Protein AF-A0A940KG93-F1 (afdb_monomer_lite)

pLDDT: mean 84.8, std 18.29, range [25.62, 99.0]

Structure (mmCIF, N/CA/C/O backbone):
data_AF-A0A940KG93-F1
#
_entry.id   AF-A0A940KG93-F1
#
loop_
_atom_site.group_PDB
_atom_site.id
_atom_site.type_symbol
_atom_site.label_atom_id
_atom_site.label_alt_id
_atom_site.label_comp_id
_atom_site.label_asym_id
_atom_site.label_entity_id
_atom_site.label_seq_id
_atom_site.pdbx_PDB_ins_code
_atom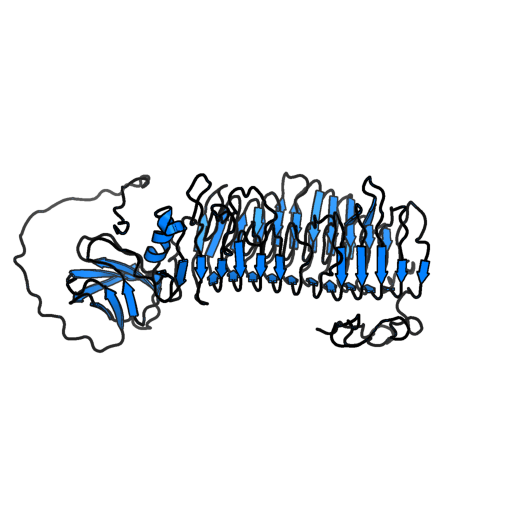_site.Cartn_x
_atom_site.Cartn_y
_atom_site.Cartn_z
_atom_site.occupancy
_atom_site.B_iso_or_equiv
_atom_site.auth_seq_id
_atom_site.auth_comp_id
_atom_site.auth_asym_id
_atom_site.auth_atom_id
_atom_site.pdbx_PDB_model_num
ATOM 1 N N . MET A 1 1 ? -2.951 -10.087 42.079 1.00 30.31 1 MET A N 1
ATOM 2 C CA . MET A 1 1 ? -3.074 -9.551 40.709 1.00 30.31 1 MET A CA 1
ATOM 3 C C . MET A 1 1 ? -4.082 -8.420 40.762 1.00 30.31 1 MET A C 1
ATOM 5 O O . MET A 1 1 ? -5.263 -8.686 40.912 1.00 30.31 1 MET A O 1
ATOM 9 N N . LEU A 1 2 ? -3.606 -7.176 40.802 1.00 25.89 2 LEU A N 1
ATOM 10 C CA . LEU A 1 2 ? -4.454 -5.983 40.809 1.00 25.89 2 LEU A CA 1
ATOM 11 C C . LEU A 1 2 ? -4.654 -5.563 39.351 1.00 25.89 2 LEU A C 1
ATOM 13 O O . LEU A 1 2 ? -3.689 -5.198 38.683 1.00 25.89 2 LEU A O 1
ATOM 17 N N . TYR A 1 3 ? -5.882 -5.689 38.853 1.00 28.97 3 TYR A N 1
ATOM 18 C CA . TYR A 1 3 ? -6.270 -5.184 37.539 1.00 28.97 3 TYR A CA 1
ATOM 19 C C . TYR A 1 3 ? -6.336 -3.646 37.587 1.00 28.97 3 TYR A C 1
ATOM 21 O O . TYR A 1 3 ? -6.835 -3.105 38.577 1.00 28.97 3 TYR A O 1
ATOM 29 N N . PRO A 1 4 ? -5.851 -2.929 36.560 1.00 36.47 4 PRO A N 1
ATOM 30 C CA . PRO A 1 4 ? -5.938 -1.475 36.521 1.00 36.47 4 PRO A CA 1
ATOM 31 C C . PRO A 1 4 ? -7.396 -0.996 36.420 1.00 36.47 4 PRO A C 1
ATOM 33 O O . PRO A 1 4 ? -8.223 -1.600 35.739 1.00 36.47 4 PRO A O 1
ATOM 36 N N . THR A 1 5 ? -7.690 0.094 37.127 1.00 31.78 5 THR A N 1
ATOM 37 C CA . THR A 1 5 ? -9.000 0.748 37.249 1.00 31.78 5 THR A CA 1
ATOM 38 C C . THR A 1 5 ? -8.960 2.135 36.618 1.00 31.78 5 THR A C 1
ATOM 40 O O . THR A 1 5 ? -8.007 2.876 36.863 1.00 31.78 5 THR A O 1
ATOM 43 N N . VAL A 1 6 ? -10.010 2.538 35.903 1.00 33.91 6 VAL A N 1
ATOM 44 C CA . VAL A 1 6 ? -10.194 3.939 35.505 1.00 33.91 6 VAL A CA 1
ATOM 45 C C . VAL A 1 6 ? -10.908 4.685 36.633 1.00 33.91 6 VAL A C 1
ATOM 47 O O . VAL A 1 6 ? -12.049 4.386 36.953 1.00 33.91 6 VAL A O 1
ATOM 50 N N . LYS A 1 7 ? -10.231 5.672 37.223 1.00 27.52 7 LYS A N 1
ATOM 51 C CA . LYS A 1 7 ? -10.872 6.902 37.702 1.00 27.52 7 LYS A CA 1
ATOM 52 C C . LYS A 1 7 ? -10.339 8.011 36.810 1.00 27.52 7 LYS A C 1
ATOM 54 O O . LYS A 1 7 ? -9.123 8.217 36.788 1.00 27.52 7 LYS A O 1
ATOM 59 N N . ARG A 1 8 ? -11.194 8.708 36.060 1.00 36.31 8 ARG A N 1
ATOM 60 C CA . ARG A 1 8 ? -10.756 9.903 35.334 1.00 36.31 8 ARG A CA 1
ATOM 61 C C . ARG A 1 8 ? -10.388 10.979 36.360 1.00 36.31 8 ARG A C 1
ATOM 63 O O . ARG A 1 8 ? -11.224 11.401 37.154 1.00 36.31 8 ARG A O 1
ATOM 70 N N . SER A 1 9 ? -9.136 11.435 36.364 1.00 27.31 9 SER A N 1
ATOM 71 C CA . SER A 1 9 ? -8.811 12.751 36.917 1.00 27.31 9 SER A CA 1
ATOM 72 C C . SER A 1 9 ? -9.156 13.811 35.859 1.00 27.31 9 SER A C 1
ATOM 74 O O . SER A 1 9 ? -8.882 13.604 34.674 1.00 27.31 9 SER A O 1
ATOM 76 N N . PRO A 1 10 ? -9.791 14.934 36.233 1.00 29.98 10 PRO A N 1
ATOM 77 C CA . PRO A 1 10 ? -10.233 15.930 35.273 1.00 29.98 10 PRO A CA 1
ATOM 78 C C . PRO A 1 10 ? -9.052 16.837 34.937 1.00 29.98 10 PRO A C 1
ATOM 80 O O . PRO A 1 10 ? -8.672 17.685 35.738 1.00 29.98 10 PRO A O 1
ATOM 83 N N . LEU A 1 11 ? -8.462 16.690 33.756 1.00 28.78 11 LEU A N 1
ATOM 84 C CA . LEU A 1 11 ? -7.615 17.731 33.180 1.00 28.78 11 LEU A CA 1
ATOM 85 C C . LEU A 1 11 ? -7.871 17.806 31.676 1.00 28.78 11 LEU A C 1
ATOM 87 O O . LEU A 1 11 ? -7.791 16.803 30.975 1.00 28.78 11 LEU A O 1
ATOM 91 N N . PHE A 1 12 ? -8.157 19.035 31.238 1.00 27.66 12 PHE A N 1
ATOM 92 C CA . PHE A 1 12 ? -8.512 19.497 29.890 1.00 27.66 12 PHE A CA 1
ATOM 93 C C . PHE A 1 12 ? -9.989 19.405 29.487 1.00 27.66 12 PHE A C 1
ATOM 95 O O . PHE A 1 12 ? -10.367 18.725 28.541 1.00 27.66 12 PHE A O 1
ATOM 102 N N . LEU A 1 13 ? -10.808 20.241 30.135 1.00 26.89 13 LEU A N 1
ATOM 103 C CA . LEU A 1 13 ? -11.941 20.883 29.470 1.00 26.89 13 LEU A CA 1
ATOM 104 C C . LEU A 1 13 ? -11.701 22.400 29.483 1.00 26.89 13 LEU A C 1
ATOM 106 O O . LEU A 1 13 ? -11.867 23.065 30.504 1.00 26.89 13 LEU A O 1
ATOM 110 N N . SER A 1 14 ? -11.234 22.946 28.362 1.00 27.97 14 SER A N 1
ATOM 111 C CA . SER A 1 14 ? -11.167 24.391 28.152 1.00 27.97 14 SER A CA 1
ATOM 112 C C . SER A 1 14 ? -12.576 24.934 27.912 1.00 27.97 14 SER A C 1
ATOM 114 O O . SER A 1 14 ? -13.219 24.588 26.927 1.00 27.97 14 SER A O 1
ATOM 116 N N . CYS A 1 15 ? -13.016 25.762 28.859 1.00 27.56 15 CYS A N 1
ATOM 117 C CA . CYS A 1 15 ? -14.096 26.746 28.843 1.00 27.56 15 CYS A CA 1
ATOM 118 C C . CYS A 1 15 ? -14.990 26.835 27.591 1.00 27.56 15 CYS A C 1
ATOM 120 O O . CYS A 1 15 ? -14.576 27.379 26.570 1.00 27.56 15 CYS A O 1
ATOM 122 N N . LEU A 1 16 ? -16.285 26.553 27.768 1.00 25.62 16 LEU A N 1
ATOM 123 C CA . LEU A 1 16 ? -17.322 27.455 27.266 1.00 25.62 16 LEU A CA 1
ATOM 124 C C . LEU A 1 16 ? -18.532 27.444 28.211 1.00 25.62 16 LEU A C 1
ATOM 126 O O . LEU A 1 16 ? -19.109 26.403 28.513 1.00 25.62 16 LEU A O 1
ATOM 130 N N . PHE A 1 17 ? -18.849 28.633 28.719 1.00 28.70 17 PHE A N 1
ATOM 131 C CA . PHE A 1 17 ? -19.988 28.957 29.574 1.00 28.70 17 PHE A CA 1
ATOM 132 C C . PHE A 1 17 ? -21.319 28.540 28.936 1.00 28.70 17 PHE A C 1
ATOM 134 O O . PHE A 1 17 ? -21.573 28.933 27.805 1.00 28.70 17 PHE A O 1
ATOM 141 N N . PHE A 1 18 ? -22.216 27.926 29.713 1.00 28.52 18 PHE A N 1
ATOM 142 C CA . PHE A 1 18 ? -23.610 28.374 29.786 1.00 28.52 18 PHE A CA 1
ATOM 143 C C . PHE A 1 18 ? -24.159 28.162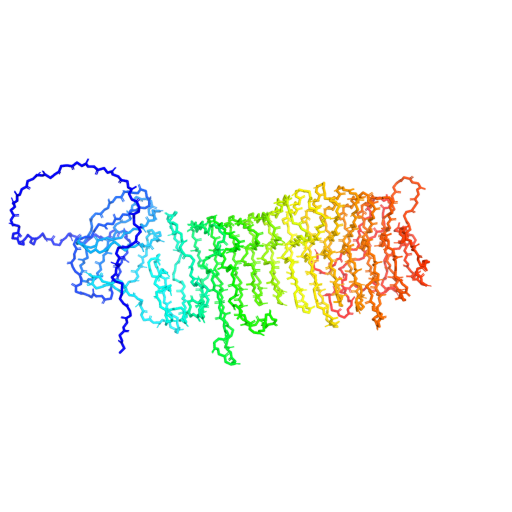 31.202 1.00 28.52 18 PHE A C 1
ATOM 145 O O . PHE A 1 18 ? -24.237 27.057 31.730 1.00 28.52 18 PHE A O 1
ATOM 152 N N . LEU A 1 19 ? -24.487 29.295 31.812 1.00 27.20 19 LEU A N 1
ATOM 153 C CA . LEU A 1 19 ? -25.210 29.474 33.060 1.00 27.20 19 LEU A CA 1
ATOM 154 C C . LEU A 1 19 ? -26.697 29.186 32.785 1.00 27.20 19 LEU A C 1
ATOM 156 O O . LEU A 1 19 ? -27.200 29.749 31.822 1.00 27.20 19 LEU A O 1
ATOM 160 N N . PHE A 1 20 ? -27.403 28.397 33.606 1.00 29.61 20 PHE A N 1
ATOM 161 C CA . PHE A 1 20 ? -28.731 28.773 34.128 1.00 29.61 20 PHE A CA 1
ATOM 162 C C . PHE A 1 20 ? -29.242 27.830 35.241 1.00 29.61 20 PHE A C 1
ATOM 164 O O . PHE A 1 20 ? -29.407 26.633 35.051 1.00 29.61 20 PHE A O 1
ATOM 171 N N . CYS A 1 21 ? -29.532 28.482 36.375 1.00 26.52 21 CYS A N 1
ATOM 172 C CA . CYS A 1 21 ? -30.477 28.197 37.463 1.00 26.52 21 CYS A CA 1
ATOM 173 C C . CYS A 1 21 ? -30.405 26.903 38.298 1.00 26.52 21 CYS A C 1
ATOM 175 O O . CYS A 1 21 ? -30.881 25.840 37.917 1.00 26.52 21 CYS A O 1
ATOM 177 N N . ALA A 1 22 ? -29.988 27.099 39.555 1.00 30.38 22 ALA A N 1
ATOM 178 C CA . ALA A 1 22 ? -30.345 26.279 40.705 1.00 30.38 22 ALA A CA 1
ATOM 179 C C . ALA A 1 22 ? -31.619 26.813 41.393 1.00 30.38 22 ALA A C 1
ATOM 181 O O . ALA A 1 22 ? -31.689 27.994 41.737 1.00 30.38 22 ALA A O 1
ATOM 182 N N . SER A 1 23 ? -32.591 25.928 41.624 1.00 30.56 23 SER A N 1
ATOM 183 C CA . SER A 1 23 ? -33.580 25.873 42.728 1.00 30.56 23 SER A CA 1
ATOM 184 C C . SER A 1 23 ? -34.610 24.800 42.337 1.00 30.56 23 SER A C 1
ATOM 186 O O . SER A 1 23 ? -35.032 24.775 41.191 1.00 30.56 23 SER A O 1
ATOM 188 N N . ALA A 1 24 ? -35.058 23.862 43.169 1.00 27.09 24 ALA A N 1
ATOM 189 C CA . ALA A 1 24 ? -35.151 23.848 44.617 1.00 27.09 24 ALA A CA 1
ATOM 190 C C . ALA A 1 24 ? -35.076 22.414 45.185 1.00 27.09 24 ALA A C 1
ATOM 192 O O . ALA A 1 24 ? -35.066 21.415 44.472 1.00 27.09 24 ALA A O 1
ATOM 193 N N . CYS A 1 25 ? -35.007 22.376 46.509 1.00 28.62 25 CYS A N 1
ATOM 194 C CA . CYS A 1 25 ? -34.727 21.255 47.387 1.00 28.62 25 CYS A CA 1
ATOM 195 C C . CYS A 1 25 ? -35.908 20.278 47.607 1.00 28.62 25 CYS A C 1
ATOM 197 O O . CYS A 1 25 ? -37.072 20.670 47.604 1.00 28.62 25 CYS A O 1
ATOM 199 N N . SER A 1 26 ? -35.535 19.059 48.011 1.00 32.72 26 SER A N 1
ATOM 200 C CA . SER A 1 26 ? -36.243 18.111 48.892 1.00 32.72 26 SER A CA 1
ATOM 201 C C . SER A 1 26 ? -37.397 17.261 48.337 1.00 32.72 26 SER A C 1
ATOM 203 O O . SER A 1 26 ? -38.513 17.727 48.133 1.00 32.72 26 SER A O 1
ATOM 205 N N . LYS A 1 27 ? -37.166 15.946 48.287 1.00 30.52 27 LYS A N 1
ATOM 206 C CA . LYS A 1 27 ? -37.701 14.972 49.257 1.00 30.52 27 LYS A CA 1
ATOM 207 C C . LYS A 1 27 ? -37.003 13.629 49.043 1.00 30.52 27 LYS A C 1
ATOM 209 O O . LYS A 1 27 ? -36.727 13.253 47.913 1.00 30.52 27 LYS A O 1
ATOM 214 N N . GLY A 1 28 ? -36.658 12.961 50.142 1.00 37.78 28 GLY A N 1
ATOM 215 C CA . GLY A 1 28 ? -36.115 11.610 50.096 1.00 37.78 28 GLY A CA 1
ATOM 216 C C . GLY A 1 28 ? -37.156 10.652 49.535 1.00 37.78 28 GLY A C 1
ATOM 217 O O . GLY A 1 28 ? -38.264 10.589 50.064 1.00 37.78 28 GLY A O 1
ATOM 218 N N . ASP A 1 29 ? -36.782 9.915 48.496 1.00 31.30 29 ASP A N 1
ATOM 219 C CA . ASP A 1 29 ? -37.543 8.756 48.060 1.00 31.30 29 ASP A CA 1
ATOM 220 C C . ASP A 1 29 ? -37.050 7.540 48.840 1.00 31.30 29 ASP A C 1
ATOM 222 O O . ASP A 1 29 ? -35.940 7.034 48.663 1.00 31.30 29 ASP A O 1
ATOM 226 N N . ALA A 1 30 ? -37.916 7.102 49.753 1.00 33.06 30 ALA A N 1
ATOM 227 C CA . ALA A 1 30 ? -37.973 5.720 50.181 1.00 33.06 30 ALA A CA 1
ATOM 228 C C . ALA A 1 30 ? -38.050 4.822 48.937 1.00 33.06 30 ALA A C 1
ATOM 230 O O . ALA A 1 30 ? -38.699 5.183 47.955 1.00 33.06 30 ALA A O 1
ATOM 231 N N . GLY A 1 31 ? -37.387 3.665 48.992 1.00 38.34 31 GLY A N 1
ATOM 232 C CA . GLY A 1 31 ? -37.374 2.687 47.910 1.00 38.34 31 GLY A CA 1
ATOM 233 C C . GLY A 1 31 ? -38.776 2.429 47.367 1.00 38.34 31 GLY A C 1
ATOM 234 O O . GLY A 1 31 ? -39.607 1.815 48.033 1.00 38.34 31 GLY A O 1
ATOM 235 N N . SER A 1 32 ? -39.030 2.907 46.151 1.00 33.09 32 SER A N 1
ATOM 236 C CA . SER A 1 32 ? -40.071 2.341 45.313 1.00 33.09 32 SER A CA 1
ATOM 237 C C . SER A 1 32 ? -39.446 1.141 44.614 1.00 33.09 32 SER A C 1
ATOM 239 O O . SER A 1 32 ? -38.699 1.268 43.642 1.00 33.09 32 SER A O 1
ATOM 241 N N . ASP A 1 33 ? -39.736 -0.042 45.151 1.00 39.19 33 ASP A N 1
ATOM 242 C CA . ASP A 1 33 ? -39.755 -1.270 44.365 1.00 39.19 33 ASP A CA 1
ATOM 243 C C . ASP A 1 33 ? -40.794 -1.069 43.254 1.00 39.19 33 ASP A C 1
ATOM 245 O O . ASP A 1 33 ? -41.959 -1.451 43.377 1.00 39.19 33 ASP A O 1
ATOM 249 N N . ASN A 1 34 ? -40.395 -0.400 42.169 1.00 38.44 34 ASN A N 1
ATOM 250 C CA . ASN A 1 34 ? -41.123 -0.528 40.920 1.00 38.44 34 ASN A CA 1
ATOM 251 C C . ASN A 1 34 ? -41.116 -2.024 40.583 1.00 38.44 34 ASN A C 1
ATOM 253 O O . ASN A 1 34 ? -40.040 -2.635 40.603 1.00 38.44 34 ASN A O 1
ATOM 257 N N . PRO A 1 35 ? -42.285 -2.635 40.316 1.00 37.06 35 PRO A N 1
ATOM 258 C CA . PRO A 1 35 ? -42.329 -4.032 39.921 1.00 37.06 35 PRO A CA 1
ATOM 259 C C . PRO A 1 35 ? -41.381 -4.229 38.731 1.00 37.06 35 PRO A C 1
ATOM 261 O O . PRO A 1 35 ? -41.283 -3.326 37.894 1.00 37.06 35 PRO A O 1
ATOM 264 N N . PRO A 1 36 ? -40.655 -5.360 38.651 1.00 50.41 36 PRO A N 1
ATOM 265 C CA . PRO A 1 36 ? -39.818 -5.631 37.494 1.00 50.41 36 PRO A CA 1
ATOM 266 C C . PRO A 1 36 ? -40.689 -5.488 36.250 1.00 50.41 36 PRO A C 1
ATOM 268 O O . PRO A 1 36 ? -41.768 -6.087 36.190 1.00 50.41 36 PRO A O 1
ATOM 271 N N . ASP A 1 37 ? -40.242 -4.666 35.296 1.00 49.62 37 ASP A N 1
ATOM 272 C CA . ASP A 1 37 ? -40.922 -4.537 34.013 1.00 49.62 37 ASP A CA 1
ATOM 273 C C . ASP A 1 37 ? -41.219 -5.951 33.486 1.00 49.62 37 ASP A C 1
ATOM 275 O O . ASP A 1 37 ? -40.347 -6.832 33.571 1.00 49.62 37 ASP A O 1
ATOM 279 N N . PRO A 1 38 ? -42.443 -6.217 32.991 1.00 49.62 38 PRO A N 1
ATOM 280 C CA . PRO A 1 38 ? -42.777 -7.525 32.450 1.00 49.62 38 PRO A CA 1
ATOM 281 C C . PRO A 1 38 ? -41.711 -7.924 31.420 1.00 49.62 38 PRO A C 1
ATOM 283 O O . PRO A 1 38 ? -41.255 -7.064 30.661 1.00 49.62 38 PRO A O 1
ATOM 286 N N . PRO A 1 39 ? -41.277 -9.198 31.383 1.00 57.53 39 PRO A N 1
ATOM 287 C CA . PRO A 1 39 ? -40.159 -9.607 30.547 1.00 57.53 39 PRO A CA 1
ATOM 288 C C . PRO A 1 39 ? -40.460 -9.272 29.086 1.00 57.53 39 PRO A C 1
ATOM 290 O O . PRO A 1 39 ? -41.323 -9.878 28.449 1.00 57.53 39 PRO A O 1
ATOM 293 N N . TYR A 1 40 ? -39.754 -8.273 28.559 1.00 59.34 40 TYR A N 1
ATOM 294 C CA . TYR A 1 40 ? -39.828 -7.928 27.152 1.00 59.34 40 TYR A CA 1
ATOM 295 C C . TYR A 1 40 ? -39.244 -9.092 26.340 1.00 59.34 40 TYR A C 1
ATOM 297 O O . TYR A 1 40 ? -38.037 -9.340 26.351 1.00 59.34 40 TYR A O 1
ATOM 305 N N . ASN A 1 41 ? -40.128 -9.814 25.649 1.00 64.56 41 ASN A N 1
ATOM 306 C CA . ASN A 1 41 ? -39.797 -10.982 24.826 1.00 64.56 41 ASN A CA 1
ATOM 307 C C . ASN A 1 41 ? -39.517 -10.625 23.355 1.00 64.56 41 ASN A C 1
ATOM 309 O O . ASN A 1 41 ? -39.380 -11.518 22.520 1.00 64.56 41 ASN A O 1
ATOM 313 N N . GLY A 1 42 ? -39.465 -9.334 23.018 1.00 77.88 42 GLY A N 1
ATOM 314 C CA . GLY A 1 42 ? -39.137 -8.879 21.670 1.00 77.88 42 GLY A CA 1
ATOM 315 C C . GLY A 1 42 ? -37.626 -8.866 21.392 1.00 77.88 42 GLY A C 1
ATOM 316 O O . GLY A 1 42 ? -36.813 -9.085 22.295 1.00 77.88 42 GLY A O 1
ATOM 317 N N . PRO A 1 43 ? -37.225 -8.578 20.141 1.00 86.81 43 PRO A N 1
ATOM 318 C CA . PRO A 1 43 ? -35.824 -8.409 19.775 1.00 86.81 43 PRO A CA 1
ATOM 319 C C . PRO A 1 43 ? -35.160 -7.315 20.615 1.00 86.81 43 PRO A C 1
ATOM 321 O O . PRO A 1 43 ? -35.708 -6.218 20.764 1.00 86.81 43 PRO A O 1
ATOM 324 N N . ALA A 1 44 ? -33.973 -7.607 21.140 1.00 91.62 44 ALA A N 1
ATOM 325 C CA . ALA A 1 44 ? -33.214 -6.696 21.984 1.00 91.62 44 ALA A CA 1
ATOM 326 C C . ALA A 1 44 ? -31.708 -6.887 21.784 1.00 91.62 44 ALA A C 1
ATOM 328 O O . ALA A 1 44 ? -31.248 -7.981 21.447 1.00 91.62 44 ALA A O 1
ATOM 329 N N . THR A 1 45 ? -30.948 -5.833 22.059 1.00 94.50 45 THR A N 1
ATOM 330 C CA . THR A 1 45 ? -29.529 -5.962 22.392 1.00 94.50 45 THR A CA 1
ATOM 331 C C . THR A 1 45 ? -29.426 -6.355 23.857 1.00 94.50 45 THR A C 1
ATOM 333 O O . THR A 1 45 ? -30.124 -5.790 24.700 1.00 94.50 45 THR A O 1
ATOM 336 N N . VAL A 1 46 ? -28.562 -7.313 24.178 1.00 95.25 46 VAL A N 1
ATOM 337 C CA . VAL A 1 46 ? -28.315 -7.713 25.567 1.00 95.25 46 VAL A CA 1
ATOM 338 C C . VAL A 1 46 ? -26.904 -7.311 25.952 1.00 95.25 46 VAL A C 1
ATOM 340 O O . VAL A 1 46 ? -25.946 -7.853 25.406 1.00 95.25 46 VAL A O 1
ATOM 343 N N . ILE A 1 47 ? -26.767 -6.394 26.906 1.00 95.44 47 ILE A N 1
ATOM 344 C CA . ILE A 1 47 ? -25.480 -6.143 27.552 1.00 95.44 47 ILE A CA 1
ATOM 345 C C . ILE A 1 47 ? -25.395 -7.045 28.778 1.00 95.44 47 ILE A C 1
ATOM 347 O O . ILE A 1 47 ? -26.205 -6.934 29.697 1.00 95.44 47 ILE A O 1
ATOM 351 N N . GLN A 1 48 ? -24.429 -7.956 28.773 1.00 94.50 48 GLN A N 1
ATOM 352 C CA . GLN A 1 48 ? -24.166 -8.882 29.861 1.00 94.50 48 GLN A CA 1
ATOM 353 C C . GLN A 1 48 ? -22.926 -8.429 30.625 1.00 94.50 48 GLN A C 1
ATOM 355 O O . GLN A 1 48 ? -21.809 -8.511 30.113 1.00 94.50 48 GLN A O 1
ATOM 360 N N . SER A 1 49 ? -23.122 -7.988 31.862 1.00 91.25 49 SER A N 1
ATOM 361 C CA . SER A 1 49 ? -22.030 -7.748 32.796 1.00 91.25 49 SER A CA 1
ATOM 362 C C . SER A 1 49 ? -21.558 -9.057 33.450 1.00 91.25 49 SER A C 1
ATOM 364 O O . SER A 1 49 ? -22.351 -9.981 33.664 1.00 91.25 49 SER A O 1
ATOM 366 N N . THR A 1 50 ? -20.269 -9.126 33.793 1.00 86.44 50 THR A N 1
ATOM 367 C CA . THR A 1 50 ? -19.689 -10.127 34.705 1.00 86.44 50 THR A CA 1
ATOM 368 C C . THR A 1 50 ? -20.229 -10.011 36.135 1.00 86.44 50 THR A C 1
ATOM 370 O O . THR A 1 50 ? -20.298 -11.017 36.840 1.00 86.44 50 THR A O 1
ATOM 373 N N . SER A 1 51 ? -20.635 -8.815 36.574 1.00 84.88 51 SER A N 1
ATOM 374 C CA . SER A 1 51 ? -21.262 -8.593 37.878 1.00 84.88 51 SER A CA 1
ATOM 375 C C . SER A 1 51 ? -22.728 -9.009 37.831 1.00 84.88 51 SER A C 1
ATOM 377 O O . SER A 1 51 ? -23.596 -8.274 37.362 1.00 84.88 51 SER A O 1
ATOM 379 N N . THR A 1 52 ? -23.028 -10.195 38.357 1.00 83.94 52 THR A N 1
ATOM 380 C CA . THR A 1 52 ? -24.395 -10.740 38.398 1.00 83.94 52 THR A CA 1
ATOM 381 C C . THR A 1 52 ? -25.290 -10.063 39.437 1.00 83.94 52 THR A C 1
ATOM 383 O O . THR A 1 52 ? -26.465 -10.404 39.546 1.00 83.94 52 THR A O 1
ATOM 386 N N . THR A 1 53 ? -24.750 -9.139 40.233 1.00 84.62 53 THR A N 1
ATOM 387 C CA . THR A 1 53 ? -25.484 -8.386 41.260 1.00 84.62 53 THR A CA 1
ATOM 388 C C . THR A 1 53 ? -25.801 -6.956 40.834 1.00 84.62 53 THR A C 1
ATOM 390 O O . THR A 1 53 ? -26.479 -6.257 41.579 1.00 84.62 53 THR A O 1
ATOM 393 N N . LEU A 1 54 ? -25.324 -6.510 39.664 1.00 86.81 54 LEU A N 1
ATOM 394 C CA . LEU A 1 54 ? -25.608 -5.170 39.158 1.00 86.81 54 LEU A CA 1
ATOM 395 C C . LEU A 1 54 ? -27.109 -5.020 38.872 1.00 86.81 54 LEU A C 1
ATOM 397 O O . LEU A 1 54 ? -27.682 -5.768 38.070 1.00 86.81 54 LEU A O 1
ATOM 401 N N . ASP A 1 55 ? -27.723 -4.048 39.543 1.00 89.81 55 ASP A N 1
ATOM 402 C CA . ASP A 1 55 ? -29.141 -3.721 39.440 1.00 89.81 55 ASP A CA 1
ATOM 403 C C . ASP A 1 55 ? -29.328 -2.198 39.544 1.00 89.81 55 ASP A C 1
ATOM 405 O O . ASP A 1 55 ? -29.239 -1.614 40.625 1.00 89.81 55 ASP A O 1
ATOM 409 N N . ALA A 1 56 ? -29.509 -1.534 38.400 1.00 90.62 56 ALA A N 1
ATOM 410 C CA . ALA A 1 56 ? -29.509 -0.075 38.318 1.00 90.62 56 ALA A CA 1
ATOM 411 C C . ALA A 1 56 ? -30.304 0.438 37.111 1.00 90.62 56 ALA A C 1
ATOM 413 O O . ALA A 1 56 ? -30.230 -0.120 36.012 1.00 90.62 56 ALA A O 1
ATOM 414 N N . SER A 1 57 ? -31.033 1.543 37.301 1.00 93.81 57 SER A N 1
ATOM 415 C CA . SER A 1 57 ? -31.618 2.301 36.187 1.00 93.81 57 SER A CA 1
ATOM 416 C C . SER A 1 57 ? -30.495 2.841 35.307 1.00 93.81 57 SER A C 1
ATOM 418 O O . SER A 1 57 ? -29.544 3.420 35.819 1.00 93.81 57 SER A O 1
ATOM 420 N N . THR A 1 58 ? -30.574 2.617 34.003 1.00 94.81 58 THR A N 1
ATOM 421 C CA . THR A 1 58 ? -29.495 2.868 33.048 1.00 94.81 58 THR A CA 1
ATOM 422 C C . THR A 1 58 ? -30.017 3.666 31.870 1.00 94.81 58 THR A C 1
ATOM 424 O O . THR A 1 58 ? -30.933 3.235 31.167 1.00 94.81 58 THR A O 1
ATOM 427 N N . LEU A 1 59 ? -29.412 4.829 31.643 1.00 96.38 59 LEU A N 1
ATOM 428 C CA . LEU A 1 59 ? -29.655 5.632 30.456 1.00 96.38 59 LEU A CA 1
ATOM 429 C C . LEU A 1 59 ? -28.834 5.062 29.300 1.00 96.38 59 LEU A C 1
ATOM 431 O O . LEU A 1 59 ? -27.613 4.972 29.393 1.00 96.38 59 LEU A O 1
ATOM 435 N N . VAL A 1 60 ? -29.503 4.695 28.217 1.00 96.75 60 VAL A N 1
ATOM 436 C CA . VAL A 1 60 ? -28.896 4.302 26.946 1.00 96.75 60 VAL A CA 1
ATOM 437 C C . VAL A 1 60 ? -29.025 5.473 25.989 1.00 96.75 60 VAL A C 1
ATOM 439 O O . VAL A 1 60 ? -30.128 5.979 25.780 1.00 96.75 60 VAL A O 1
ATOM 442 N N . THR A 1 61 ? -27.913 5.880 25.388 1.00 96.38 61 THR A N 1
ATOM 443 C CA . THR A 1 61 ? -27.883 6.926 24.361 1.00 96.38 61 THR A CA 1
ATOM 444 C C . THR A 1 61 ? -27.488 6.304 23.031 1.00 96.38 61 THR A C 1
ATOM 446 O O . THR A 1 61 ? -26.528 5.535 22.956 1.00 96.38 61 THR A O 1
ATOM 449 N N . PHE A 1 62 ? -28.209 6.642 21.967 1.00 95.88 62 PHE A N 1
ATOM 450 C CA . PHE A 1 62 ? -27.901 6.217 20.602 1.00 95.88 62 PHE A CA 1
ATOM 451 C C . PHE A 1 62 ? -27.121 7.302 19.845 1.00 95.88 62 PHE A C 1
ATOM 453 O O . PHE A 1 62 ? -27.055 8.456 20.270 1.00 95.88 62 PHE A O 1
ATOM 460 N N . SER A 1 63 ? -26.517 6.950 18.708 1.00 93.69 63 SER A N 1
ATOM 461 C CA . SER A 1 63 ? -25.729 7.893 17.895 1.00 93.69 63 SER A CA 1
ATOM 462 C C . SER A 1 63 ? -26.526 9.082 17.346 1.00 93.69 63 SER A C 1
ATOM 464 O O . SER A 1 63 ? -25.941 10.128 17.085 1.00 93.69 63 SER A O 1
ATOM 466 N N . ASP A 1 64 ? -27.851 8.966 17.225 1.00 92.56 64 ASP A N 1
ATOM 467 C CA . ASP A 1 64 ? -28.758 10.059 16.841 1.00 92.56 64 ASP A CA 1
ATOM 468 C C . ASP A 1 64 ? -29.208 10.934 18.030 1.00 92.56 64 ASP A C 1
ATOM 470 O O . ASP A 1 64 ? -30.097 11.772 17.886 1.00 92.56 64 ASP A O 1
ATOM 474 N N . ASN A 1 65 ? -28.598 10.741 19.205 1.00 92.94 65 ASN A N 1
ATOM 475 C CA . ASN A 1 65 ? -28.929 11.370 20.487 1.00 92.94 65 ASN A CA 1
ATOM 476 C C . ASN A 1 65 ? -30.314 11.019 21.050 1.00 92.94 65 ASN A C 1
ATOM 478 O O . ASN A 1 65 ? -30.703 11.571 22.080 1.00 92.94 65 ASN A O 1
ATOM 482 N N . SER A 1 66 ? -31.057 10.095 20.431 1.00 94.19 66 SER A N 1
ATOM 483 C CA . SER A 1 66 ? -32.221 9.514 21.096 1.00 94.19 66 SER A CA 1
ATOM 484 C C . SER A 1 66 ? -31.775 8.706 22.312 1.00 94.19 66 SER A C 1
ATOM 486 O O . SER A 1 66 ? -30.663 8.168 22.351 1.00 94.19 66 SER A O 1
ATOM 488 N N . THR A 1 67 ? -32.640 8.637 23.319 1.00 95.19 67 THR A N 1
ATOM 489 C CA . THR A 1 67 ? -32.344 7.945 24.569 1.00 95.19 67 THR A CA 1
ATOM 490 C C . THR A 1 67 ? -33.433 6.955 24.935 1.00 95.19 67 THR A C 1
ATOM 492 O O . THR A 1 67 ? -34.592 7.076 24.531 1.00 95.19 67 THR A O 1
ATOM 495 N N . GLN A 1 68 ? -33.043 5.964 25.725 1.00 93.81 68 GLN A N 1
ATOM 496 C CA . GLN A 1 68 ? -33.945 5.019 26.356 1.00 93.81 68 GLN A CA 1
ATOM 497 C C . GLN A 1 68 ? -33.462 4.748 27.776 1.00 93.81 68 GLN A C 1
ATOM 499 O O . GLN A 1 68 ? -32.269 4.570 28.001 1.00 93.81 68 GLN A O 1
ATOM 504 N N . THR A 1 69 ? -34.385 4.671 28.730 1.00 94.81 69 THR A N 1
ATOM 505 C CA . THR A 1 69 ? -34.069 4.216 30.086 1.00 94.81 69 THR A CA 1
ATOM 506 C C . THR A 1 69 ? -34.495 2.764 30.229 1.00 94.81 69 THR A C 1
ATOM 508 O O . THR A 1 69 ? -35.652 2.426 29.996 1.00 94.81 69 THR A O 1
ATOM 511 N N . VAL A 1 70 ? -33.548 1.912 30.600 1.00 93.94 70 VAL A N 1
ATOM 512 C CA . VAL A 1 70 ? -33.734 0.480 30.876 1.00 93.94 70 VAL A CA 1
ATOM 513 C C . VAL A 1 70 ? -33.013 0.132 32.171 1.00 93.94 70 VAL A C 1
ATOM 515 O O . VAL A 1 70 ? -32.221 0.924 32.669 1.00 93.94 70 VAL A O 1
ATOM 518 N N . ARG A 1 71 ? -33.275 -1.034 32.757 1.00 93.06 71 ARG A N 1
ATOM 519 C CA . ARG A 1 71 ? -32.694 -1.410 34.050 1.00 93.06 71 ARG A CA 1
ATOM 520 C C . ARG A 1 71 ? -31.766 -2.608 33.909 1.00 93.06 71 ARG A C 1
ATOM 522 O O . ARG A 1 71 ? -32.148 -3.609 33.303 1.00 93.06 71 ARG A O 1
ATOM 529 N N . PHE A 1 72 ? -30.570 -2.529 34.489 1.00 92.56 72 PHE A N 1
ATOM 530 C CA . PHE A 1 72 ? -29.800 -3.737 34.762 1.00 92.56 72 PHE A CA 1
ATOM 531 C C . PHE A 1 72 ? -30.589 -4.586 35.755 1.00 92.56 72 PHE A C 1
ATOM 533 O O . PHE A 1 72 ? -31.043 -4.077 36.773 1.00 92.56 72 PHE A O 1
ATOM 540 N N . SER A 1 73 ? -30.747 -5.872 35.473 1.00 91.81 73 SER A N 1
ATOM 541 C CA . SER A 1 73 ? -31.309 -6.832 36.416 1.00 91.81 73 SER A CA 1
ATOM 542 C C . SER A 1 73 ? -30.424 -8.064 36.435 1.00 91.81 73 SER A C 1
ATOM 544 O O . SER A 1 73 ? -30.212 -8.706 35.403 1.00 91.81 73 SER A O 1
ATOM 546 N N . LYS A 1 74 ? -29.868 -8.373 37.610 1.00 88.94 74 LYS A N 1
ATOM 547 C CA . LYS A 1 74 ? -28.921 -9.482 37.810 1.00 88.94 74 LYS A CA 1
ATOM 548 C C . LYS A 1 74 ? -27.748 -9.455 36.814 1.00 88.94 74 LYS A C 1
ATOM 550 O O . LYS A 1 74 ? -27.368 -10.484 36.254 1.00 88.94 74 LYS A O 1
ATOM 555 N N . GLY A 1 75 ? -27.207 -8.265 36.545 1.00 88.69 75 GLY A N 1
ATOM 556 C CA . GLY A 1 75 ? -26.087 -8.075 35.618 1.00 88.69 75 GLY A CA 1
ATOM 557 C C . GLY A 1 75 ? -26.439 -8.039 34.131 1.00 88.69 75 GLY A C 1
ATOM 558 O O . GLY A 1 75 ? -25.549 -7.816 33.314 1.00 88.69 75 GLY A O 1
ATOM 559 N N . ALA A 1 76 ? -27.704 -8.223 33.749 1.00 93.19 76 ALA A N 1
ATOM 560 C CA . ALA A 1 76 ? -28.135 -8.142 32.356 1.00 93.19 76 ALA A CA 1
ATOM 561 C C . ALA A 1 76 ? -28.939 -6.862 32.096 1.00 93.19 76 ALA A C 1
ATOM 563 O O . ALA A 1 76 ? -29.895 -6.568 32.811 1.00 93.19 76 ALA A O 1
ATOM 564 N N . LEU A 1 77 ? -28.588 -6.132 31.038 1.00 94.12 77 LEU A N 1
ATOM 565 C CA . LEU A 1 77 ? -29.364 -5.014 30.507 1.00 94.12 77 LEU A CA 1
ATOM 566 C C . LEU A 1 77 ? -29.964 -5.426 29.167 1.00 94.12 77 LEU A C 1
ATOM 568 O O . LEU A 1 77 ? -29.239 -5.720 28.214 1.00 94.12 77 LEU A O 1
ATOM 572 N N . ARG A 1 78 ? -31.293 -5.445 29.081 1.00 94.19 78 ARG A N 1
ATOM 573 C CA . ARG A 1 78 ? -32.010 -5.686 27.824 1.00 94.19 78 ARG A CA 1
ATOM 574 C C . ARG A 1 78 ? -32.433 -4.353 27.234 1.00 94.19 78 ARG A C 1
ATOM 576 O O . ARG A 1 78 ? -33.236 -3.651 27.835 1.00 94.19 78 ARG A O 1
ATOM 583 N N . ILE A 1 79 ? -31.903 -4.035 26.058 1.00 93.94 79 ILE A N 1
ATOM 584 C CA . ILE A 1 79 ? -32.191 -2.811 25.310 1.00 93.94 79 ILE A CA 1
ATOM 585 C C . ILE A 1 79 ? -33.089 -3.202 24.131 1.00 93.94 79 ILE A C 1
ATOM 587 O O . ILE A 1 79 ? -32.586 -3.811 23.180 1.00 93.94 79 ILE A O 1
ATOM 591 N N . PRO A 1 80 ? -34.406 -2.933 24.182 1.00 92.25 80 PRO A N 1
ATOM 592 C CA . PRO A 1 80 ? -35.291 -3.121 23.038 1.00 92.25 80 PRO A CA 1
ATOM 593 C C . PRO A 1 80 ? -34.708 -2.462 21.787 1.00 92.25 80 PRO A C 1
ATOM 595 O O . PRO A 1 80 ? -34.250 -1.325 21.855 1.00 92.25 80 PRO A O 1
ATOM 598 N N . LEU A 1 81 ? -34.708 -3.171 20.655 1.00 90.81 81 LEU A N 1
ATOM 599 C CA . LEU A 1 81 ? -34.203 -2.581 19.414 1.00 90.81 81 LEU A CA 1
ATOM 600 C C . LEU A 1 81 ? -35.060 -1.368 19.032 1.00 90.81 81 LEU A C 1
ATOM 602 O O . LEU A 1 81 ? -36.292 -1.435 19.061 1.00 90.81 81 LEU A O 1
ATOM 606 N N . SER A 1 82 ? -34.416 -0.283 18.610 1.00 82.00 82 SER A N 1
ATOM 607 C CA . SER A 1 82 ? -35.097 0.797 17.904 1.00 82.00 82 SER A CA 1
ATOM 608 C C . SER A 1 82 ? -35.750 0.252 16.628 1.00 82.00 82 SER A C 1
ATOM 610 O O . SER A 1 82 ? -35.280 -0.743 16.088 1.00 82.00 82 SER A O 1
ATOM 612 N N . GLY A 1 83 ? -36.827 0.875 16.131 1.00 75.62 83 GLY A N 1
ATOM 613 C CA . GLY A 1 83 ? -37.707 0.307 15.091 1.00 75.62 83 GLY A CA 1
ATOM 614 C C . GLY A 1 83 ? -37.036 -0.579 14.023 1.00 75.62 83 GLY A C 1
ATOM 615 O O . GLY A 1 83 ? -37.415 -1.736 13.876 1.00 75.62 83 GLY A O 1
ATOM 616 N N . SER A 1 84 ? -36.019 -0.077 13.307 1.00 70.81 84 SER A N 1
ATOM 617 C CA . SER A 1 84 ? -35.311 -0.836 12.257 1.00 70.81 84 SER A CA 1
ATOM 618 C C . SER A 1 84 ? -34.092 -1.654 12.728 1.00 70.81 84 SER A C 1
ATOM 620 O O . SER A 1 84 ? -33.414 -2.239 11.889 1.00 70.81 84 SER A O 1
ATOM 622 N N . GLY A 1 85 ? -33.747 -1.647 14.018 1.00 74.94 85 GLY A N 1
ATOM 623 C CA . GLY A 1 85 ? -32.591 -2.346 14.600 1.00 74.94 85 GLY A CA 1
ATOM 624 C C . GLY A 1 85 ? -31.246 -1.914 14.014 1.00 74.94 85 GLY A C 1
ATOM 625 O O . GLY A 1 85 ? -30.339 -2.729 13.857 1.00 74.94 85 GLY A O 1
ATOM 626 N N . ASN A 1 86 ? -31.143 -0.649 13.598 1.00 82.62 86 ASN A N 1
ATOM 627 C CA . ASN A 1 86 ? -29.998 -0.145 12.841 1.00 82.62 86 ASN A CA 1
ATOM 628 C C . ASN A 1 86 ? -29.234 0.978 13.540 1.00 82.62 86 ASN A C 1
ATOM 630 O O . ASN A 1 86 ? -28.265 1.469 12.963 1.00 82.62 86 ASN A O 1
ATOM 634 N N . LYS A 1 87 ? -29.638 1.396 14.745 1.00 92.81 87 LYS A N 1
ATOM 635 C CA . LYS A 1 87 ? -28.915 2.458 15.443 1.00 92.81 87 LYS A CA 1
ATOM 636 C C . LYS A 1 87 ? -27.606 1.928 16.017 1.00 92.81 87 LYS A C 1
ATOM 638 O O . LYS A 1 87 ? -27.442 0.731 16.253 1.00 92.81 87 LYS A O 1
ATOM 643 N N . ILE A 1 88 ? -26.674 2.845 16.251 1.00 96.25 88 ILE A N 1
ATOM 644 C CA . ILE A 1 88 ? -25.486 2.585 17.058 1.00 96.25 88 ILE A CA 1
ATOM 645 C C . ILE A 1 88 ? -25.833 2.939 18.501 1.00 96.25 88 ILE A C 1
ATOM 647 O O . ILE A 1 88 ? -26.279 4.053 18.779 1.00 96.25 88 ILE A O 1
ATOM 651 N N . ILE A 1 89 ? -25.622 1.999 19.415 1.00 97.56 89 ILE A N 1
ATOM 652 C CA . ILE A 1 89 ? -25.597 2.259 20.850 1.00 97.56 89 ILE A CA 1
ATOM 653 C C . ILE A 1 89 ? -24.324 3.056 21.108 1.00 97.56 89 ILE A C 1
ATOM 655 O O . ILE A 1 89 ? -23.214 2.528 20.994 1.00 97.56 89 ILE A O 1
ATOM 659 N N . LYS A 1 90 ? -24.496 4.342 21.410 1.00 97.31 90 LYS A N 1
ATOM 660 C CA . LYS A 1 90 ? -23.389 5.256 21.662 1.00 97.31 90 LYS A CA 1
ATOM 661 C C . LYS A 1 90 ? -22.829 5.030 23.053 1.00 97.31 90 LYS A C 1
ATOM 663 O O . LYS A 1 90 ? -21.628 4.824 23.201 1.00 97.31 90 LYS A O 1
ATOM 668 N N . SER A 1 91 ? -23.700 5.011 24.055 1.00 97.19 91 SER A N 1
ATOM 669 C CA . SER A 1 91 ? -23.281 4.875 25.442 1.00 97.19 91 SER A CA 1
ATOM 670 C C . SER A 1 91 ? -24.346 4.278 26.351 1.00 97.19 91 SER A C 1
ATOM 672 O O . SER A 1 91 ? -25.533 4.240 26.014 1.00 97.19 91 SER A O 1
ATOM 674 N N . ILE A 1 92 ? -23.896 3.830 27.523 1.00 96.19 92 ILE A N 1
ATOM 675 C CA . ILE A 1 92 ? -24.742 3.514 28.672 1.00 96.19 92 ILE A CA 1
ATOM 676 C C . ILE A 1 92 ? -24.246 4.260 29.911 1.00 96.19 92 ILE A C 1
ATOM 678 O O . ILE A 1 92 ? -23.045 4.457 30.083 1.00 96.19 92 ILE A O 1
ATOM 682 N N . LYS A 1 93 ? -25.164 4.639 30.796 1.00 94.50 93 LYS A N 1
ATOM 683 C CA . LYS A 1 93 ? -24.853 5.243 32.094 1.00 94.50 93 LYS A CA 1
ATOM 684 C C . LYS A 1 93 ? -25.775 4.670 33.164 1.00 94.50 93 LYS A C 1
ATOM 686 O O . LYS A 1 93 ? -26.964 4.991 33.177 1.00 94.50 93 LYS A O 1
ATOM 691 N N . ALA A 1 94 ? -25.248 3.792 34.016 1.00 91.62 94 ALA A N 1
ATOM 692 C CA . ALA A 1 94 ? -25.999 3.194 35.115 1.00 91.62 94 ALA A CA 1
ATOM 693 C C . ALA A 1 94 ? -26.007 4.148 36.318 1.00 91.62 94 ALA A C 1
ATOM 695 O O . ALA A 1 94 ? -24.964 4.612 36.759 1.00 91.62 94 ALA A O 1
ATOM 696 N N . GLY A 1 95 ? -27.188 4.491 36.831 1.00 85.88 95 GLY A N 1
ATOM 697 C CA . GLY A 1 95 ? -27.343 5.387 37.975 1.00 85.88 95 GLY A CA 1
ATOM 698 C C . GLY A 1 95 ? -26.568 6.702 37.820 1.00 85.88 95 GLY A C 1
ATOM 699 O O . GLY A 1 95 ? -26.817 7.484 36.900 1.00 85.88 95 GLY A O 1
ATOM 700 N N . ASN A 1 96 ? -25.634 6.937 38.744 1.00 82.31 96 ASN A N 1
ATOM 701 C CA . ASN A 1 96 ? -24.776 8.125 38.777 1.00 82.31 96 ASN A CA 1
ATOM 702 C C . ASN A 1 96 ? -23.340 7.846 38.297 1.00 82.31 96 ASN A C 1
ATOM 704 O O . ASN A 1 96 ? -22.476 8.707 38.475 1.00 82.31 96 ASN A O 1
ATOM 708 N N . ASP A 1 97 ? -23.091 6.681 37.703 1.00 84.31 97 ASP A N 1
ATOM 709 C CA . ASP A 1 97 ? -21.753 6.220 37.333 1.00 84.31 97 ASP A CA 1
ATOM 710 C C . ASP A 1 97 ? -21.191 6.997 36.133 1.00 84.31 97 ASP A C 1
ATOM 712 O O . ASP A 1 97 ? -21.883 7.804 35.496 1.00 84.31 97 ASP A O 1
ATOM 716 N N . GLU A 1 98 ? -19.920 6.754 35.800 1.00 86.19 98 GLU A N 1
ATOM 717 C CA . GLU A 1 98 ? -19.355 7.260 34.550 1.00 86.19 98 GLU A CA 1
ATOM 718 C C . GLU A 1 98 ? -20.055 6.633 33.333 1.00 86.19 98 GLU A C 1
ATOM 720 O O . GLU A 1 98 ? -20.490 5.481 33.333 1.00 86.19 98 GLU A O 1
ATOM 725 N N . GLU A 1 99 ? -20.187 7.434 32.279 1.00 92.88 99 GLU A N 1
ATOM 726 C CA . GLU A 1 99 ? -20.718 6.971 31.004 1.00 92.88 99 GLU A CA 1
ATOM 727 C C . GLU A 1 99 ? -19.725 6.007 30.341 1.00 92.88 99 GLU A C 1
ATOM 729 O O . GLU A 1 99 ? -18.543 6.327 30.221 1.00 92.88 99 GLU A O 1
ATOM 734 N N . ILE A 1 100 ? -20.223 4.860 29.875 1.00 95.56 100 ILE A N 1
ATOM 735 C CA . ILE A 1 100 ? -19.455 3.880 29.105 1.00 95.56 100 ILE A CA 1
ATOM 736 C C . ILE A 1 100 ? -19.824 4.015 27.633 1.00 95.56 100 ILE A C 1
ATOM 738 O O . ILE A 1 100 ? -20.979 3.810 27.254 1.00 95.56 100 ILE A O 1
ATOM 742 N N . LEU A 1 101 ? -18.839 4.303 26.792 1.00 97.62 101 LEU A N 1
ATOM 743 C CA . LEU A 1 101 ? -18.980 4.365 25.345 1.00 97.62 101 LEU A CA 1
ATOM 744 C C . LEU A 1 101 ? -18.946 2.958 24.739 1.00 97.62 101 LEU A C 1
ATOM 746 O O . LEU A 1 101 ? -17.999 2.185 24.905 1.00 97.62 101 LEU A O 1
ATOM 750 N N . ILE A 1 102 ? -20.003 2.636 23.999 1.00 98.06 102 ILE A N 1
ATOM 751 C CA . ILE A 1 102 ? -20.249 1.300 23.464 1.00 98.06 102 ILE A CA 1
ATOM 752 C C . ILE A 1 102 ? -19.791 1.202 22.008 1.00 98.06 102 ILE A C 1
ATOM 754 O O . ILE A 1 102 ? -18.965 0.347 21.698 1.00 98.06 102 ILE A O 1
ATOM 758 N N . GLY A 1 103 ? -20.284 2.066 21.116 1.00 97.62 103 GLY A N 1
ATOM 759 C CA . GLY A 1 103 ? -19.880 2.069 19.704 1.00 97.62 103 GLY A CA 1
ATOM 760 C C . GLY A 1 103 ? -20.285 0.804 18.944 1.00 97.62 103 GLY A C 1
ATOM 761 O O . GLY A 1 103 ? -19.541 0.325 18.094 1.00 97.62 103 GLY A O 1
ATOM 762 N N . ARG A 1 104 ? -21.443 0.217 19.269 1.00 97.31 104 ARG A N 1
ATOM 763 C CA . ARG A 1 104 ? -21.930 -1.032 18.658 1.00 97.31 104 ARG A CA 1
ATOM 764 C C . ARG A 1 104 ? -23.276 -0.823 18.002 1.00 97.31 104 ARG A C 1
ATOM 766 O O . ARG A 1 104 ? -24.150 -0.184 18.579 1.00 97.31 104 ARG A O 1
ATOM 773 N N . LYS A 1 105 ? -23.471 -1.420 16.827 1.00 95.31 105 LYS A N 1
ATOM 774 C CA . LYS A 1 105 ? -24.808 -1.541 16.245 1.00 95.31 105 LYS A CA 1
ATOM 775 C C . LYS A 1 105 ? -25.712 -2.334 17.187 1.00 95.31 105 LYS A C 1
ATOM 777 O O . LYS A 1 105 ? -25.268 -3.303 17.802 1.00 95.31 105 LYS A O 1
ATOM 782 N N . GLU A 1 106 ? -26.968 -1.920 17.274 1.00 93.38 106 GLU A N 1
ATOM 783 C CA . GLU A 1 106 ? -28.016 -2.689 17.929 1.00 93.38 106 GLU A CA 1
ATOM 784 C C . GLU A 1 106 ? -28.085 -4.132 17.397 1.00 93.38 106 GLU A C 1
ATOM 786 O O . GLU A 1 106 ? -27.929 -4.394 16.201 1.00 93.38 106 GLU A O 1
ATOM 791 N N . GLY A 1 107 ? -28.366 -5.067 18.301 1.00 89.56 107 GLY A N 1
ATOM 792 C CA . GLY A 1 107 ? -28.497 -6.491 18.029 1.00 89.56 107 GLY A CA 1
ATOM 793 C C . GLY A 1 107 ? -27.413 -7.338 18.698 1.00 89.56 107 GLY A C 1
ATOM 794 O O . GLY A 1 107 ? -26.270 -6.926 18.883 1.00 89.56 107 GLY A O 1
ATOM 795 N N . GLY A 1 108 ? -27.788 -8.568 19.050 1.00 89.00 108 GLY A N 1
ATOM 796 C CA . GLY A 1 108 ? -26.882 -9.543 19.652 1.00 89.00 108 GLY A CA 1
ATOM 797 C C . GLY A 1 108 ? -26.522 -9.242 21.109 1.00 89.00 108 GLY A C 1
ATOM 798 O O . GLY A 1 108 ? -27.228 -8.524 21.821 1.00 89.00 108 GLY A O 1
ATOM 799 N N . THR A 1 109 ? -25.422 -9.846 21.556 1.00 94.25 109 THR A N 1
ATOM 800 C CA . THR A 1 109 ? -24.928 -9.747 22.932 1.00 94.25 109 THR A CA 1
ATOM 801 C C . THR A 1 109 ? -23.623 -8.957 22.982 1.00 94.25 109 THR A C 1
ATOM 803 O O . THR A 1 109 ? -22.743 -9.129 22.136 1.00 94.25 109 THR A O 1
ATOM 806 N N . ILE A 1 110 ? -23.499 -8.097 23.989 1.00 96.69 110 ILE A N 1
ATOM 807 C CA . ILE A 1 110 ? -22.289 -7.344 24.320 1.00 96.69 110 ILE A CA 1
ATOM 808 C C . ILE A 1 110 ? -21.882 -7.767 25.728 1.00 96.69 110 ILE A C 1
ATOM 810 O O . ILE A 1 110 ? -22.642 -7.574 26.671 1.00 96.69 110 ILE A O 1
ATOM 814 N N . SER A 1 111 ? -20.707 -8.365 25.881 1.00 95.44 111 SER A N 1
ATOM 815 C CA . SER A 1 111 ? -20.192 -8.765 27.192 1.00 95.44 111 SER A CA 1
ATOM 816 C C . SER A 1 111 ? -19.264 -7.690 27.741 1.00 95.44 111 SER A C 1
ATOM 818 O O . SER A 1 111 ? -18.379 -7.243 27.021 1.00 95.44 111 SER A O 1
ATOM 820 N N . LEU A 1 112 ? -19.437 -7.310 29.006 1.00 95.38 112 LEU A N 1
ATOM 821 C CA . LEU A 1 112 ? -18.611 -6.3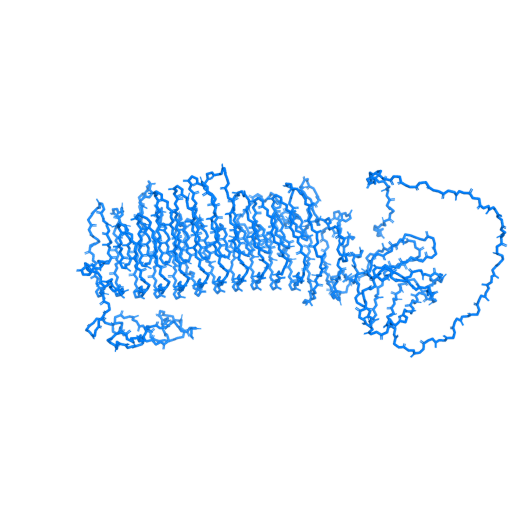14 29.694 1.00 95.38 112 LEU A CA 1
ATOM 822 C C . LEU A 1 112 ? -18.110 -6.861 31.028 1.00 95.38 112 LEU A C 1
ATOM 824 O O . LEU A 1 112 ? -18.850 -7.543 31.735 1.00 95.38 112 LEU A O 1
ATOM 828 N N . ASN A 1 113 ? -16.888 -6.497 31.414 1.00 94.81 113 ASN A N 1
ATOM 829 C CA . ASN A 1 113 ? -16.444 -6.623 32.800 1.00 94.81 113 ASN A CA 1
ATOM 830 C C . ASN A 1 113 ? -16.670 -5.293 33.532 1.00 94.81 113 ASN A C 1
ATOM 832 O O . ASN A 1 113 ? -15.780 -4.445 33.576 1.00 94.81 113 ASN A O 1
ATOM 836 N N . TYR A 1 114 ? -17.890 -5.092 34.032 1.00 90.88 114 TYR A N 1
ATOM 837 C CA . TYR A 1 114 ? -18.339 -3.828 34.621 1.00 90.88 114 TYR A CA 1
ATOM 838 C C . TYR A 1 114 ? -19.165 -4.062 35.887 1.00 90.88 114 TYR A C 1
ATOM 840 O O . TYR A 1 114 ? -20.200 -4.717 35.850 1.00 90.88 114 TYR A O 1
ATOM 848 N N . ASP A 1 115 ? -18.743 -3.516 37.018 1.00 81.75 115 ASP A N 1
ATOM 849 C CA . ASP A 1 115 ? -19.349 -3.780 38.328 1.00 81.75 115 ASP A CA 1
ATOM 850 C C . ASP A 1 115 ? -20.366 -2.729 38.800 1.00 81.75 115 ASP A C 1
ATOM 852 O O . ASP A 1 115 ? -20.907 -2.889 39.892 1.00 81.75 115 ASP A O 1
ATOM 856 N N . GLY A 1 116 ? -20.678 -1.711 37.989 1.00 73.81 116 GLY A N 1
ATOM 857 C CA . GLY A 1 116 ? -21.450 -0.544 38.443 1.00 73.81 116 GLY A CA 1
ATOM 858 C C . GLY A 1 116 ? -20.577 0.573 39.018 1.00 73.81 116 GLY A C 1
ATOM 859 O O . GLY A 1 116 ? -21.060 1.404 39.770 1.00 73.81 116 GLY A O 1
ATOM 860 N N . ASP A 1 117 ? -19.274 0.557 38.736 1.00 79.88 117 ASP A N 1
ATOM 861 C CA . ASP A 1 117 ? -18.363 1.669 39.027 1.00 79.88 117 ASP A CA 1
ATOM 862 C C . ASP A 1 117 ? -17.294 1.746 37.930 1.00 79.88 117 ASP A C 1
ATOM 864 O O . ASP A 1 117 ? -17.143 2.754 37.245 1.00 79.88 117 ASP A O 1
ATOM 868 N N . ILE A 1 118 ? -16.595 0.633 37.676 1.00 85.62 118 ILE A N 1
ATOM 869 C CA . ILE A 1 118 ? -15.398 0.624 36.831 1.00 85.62 118 ILE A CA 1
ATOM 870 C C . ILE A 1 118 ? -15.515 -0.427 35.725 1.00 85.62 118 ILE A C 1
ATOM 872 O O . ILE A 1 118 ? -15.665 -1.626 35.982 1.00 85.62 118 ILE A O 1
ATOM 876 N N . LEU A 1 119 ? -15.353 0.011 34.474 1.00 92.81 119 LEU A N 1
ATOM 877 C CA . LEU A 1 119 ? -15.115 -0.884 33.341 1.00 92.81 119 LEU A CA 1
ATOM 878 C C . LEU A 1 119 ? -13.668 -1.394 33.367 1.00 92.81 119 LEU A C 1
ATOM 880 O O . LEU A 1 119 ? -12.719 -0.623 33.527 1.00 92.81 119 LEU A O 1
ATOM 884 N N . ARG A 1 120 ? -13.492 -2.703 33.177 1.00 94.38 120 ARG A N 1
ATOM 885 C CA . ARG A 1 120 ? -12.185 -3.363 33.079 1.00 94.38 120 ARG A CA 1
ATOM 886 C C . ARG A 1 120 ? -12.139 -4.260 31.851 1.00 94.38 120 ARG A C 1
ATOM 888 O O . ARG A 1 120 ? -13.168 -4.611 31.279 1.00 94.38 120 ARG A O 1
ATOM 895 N N . PHE A 1 121 ? -10.935 -4.691 31.488 1.00 96.81 121 PHE A N 1
ATOM 896 C CA . PHE A 1 121 ? -10.792 -5.776 30.528 1.00 96.81 121 PHE A CA 1
ATOM 897 C C . PHE A 1 121 ? -11.431 -7.063 31.049 1.00 96.81 121 PHE A C 1
ATOM 899 O O . PHE A 1 121 ? -11.360 -7.384 32.240 1.00 96.81 121 PHE A O 1
ATOM 906 N N . ARG A 1 122 ? -12.046 -7.805 30.131 1.00 95.50 122 ARG A N 1
ATOM 907 C CA . ARG A 1 122 ? -12.468 -9.187 30.356 1.00 95.50 122 ARG A CA 1
ATOM 908 C C . ARG A 1 122 ? -11.260 -10.122 30.343 1.00 95.50 122 ARG A C 1
ATOM 910 O O . ARG A 1 122 ? -10.195 -9.774 29.827 1.00 95.50 122 ARG A O 1
ATOM 917 N N . ASP A 1 123 ? -11.443 -11.314 30.903 1.00 94.69 123 ASP A N 1
ATOM 918 C CA . ASP A 1 123 ? -10.402 -12.335 30.883 1.00 94.69 123 ASP A CA 1
ATOM 919 C C . ASP A 1 123 ? -10.059 -12.743 29.440 1.00 94.69 123 ASP A C 1
ATOM 921 O O . ASP A 1 123 ? -10.954 -12.820 28.590 1.00 94.69 123 ASP A O 1
ATOM 925 N N . PRO A 1 124 ? -8.774 -13.012 29.141 1.00 96.44 124 PRO A N 1
ATOM 926 C CA . PRO A 1 124 ? -8.370 -13.441 27.813 1.00 96.44 124 PRO A CA 1
ATOM 927 C C . PRO A 1 124 ? -9.087 -14.718 27.366 1.00 96.44 124 PRO A C 1
ATOM 929 O O . PRO A 1 124 ? -9.087 -15.730 28.066 1.00 96.44 124 PRO A O 1
ATOM 932 N N . VAL A 1 125 ? -9.605 -14.705 26.141 1.00 95.50 125 VAL A N 1
ATOM 933 C CA . VAL A 1 125 ? -10.175 -15.877 25.473 1.00 95.50 125 VAL A CA 1
ATOM 934 C C . VAL A 1 125 ? -9.169 -16.350 24.432 1.00 95.50 125 VAL A C 1
ATOM 936 O O . VAL A 1 125 ? -8.773 -15.593 23.547 1.00 95.50 125 VAL A O 1
ATOM 939 N N . ASN A 1 126 ? -8.715 -17.601 24.541 1.00 94.00 126 ASN A N 1
ATOM 940 C CA . ASN A 1 126 ? -7.676 -18.168 23.667 1.00 94.00 126 ASN A CA 1
ATOM 941 C C . ASN A 1 126 ? -6.393 -17.309 23.602 1.00 94.00 126 ASN A C 1
ATOM 943 O O . ASN A 1 126 ? -5.790 -17.153 22.542 1.00 94.00 126 ASN A O 1
ATOM 947 N N . GLY A 1 127 ? -5.984 -16.737 24.740 1.00 93.69 127 GLY A N 1
ATOM 948 C CA . GLY A 1 127 ? -4.748 -15.956 24.862 1.00 93.69 127 GLY A CA 1
ATOM 949 C C . GLY A 1 127 ? -4.837 -14.495 24.402 1.00 93.69 127 GLY A C 1
ATOM 950 O O . GLY A 1 127 ? -3.821 -13.805 24.447 1.00 93.69 127 GLY A O 1
ATOM 951 N N . ALA A 1 128 ? -6.015 -14.006 24.002 1.00 97.50 128 ALA A N 1
ATOM 952 C CA . ALA A 1 128 ? -6.232 -12.608 23.629 1.00 97.50 128 ALA A CA 1
ATOM 953 C C . ALA A 1 128 ? -7.342 -11.968 24.473 1.00 97.50 128 ALA A C 1
ATOM 955 O O . ALA A 1 128 ? -8.388 -12.575 24.691 1.00 97.50 128 ALA A O 1
ATOM 956 N N . ILE A 1 129 ? -7.124 -10.735 24.926 1.00 98.50 129 ILE A N 1
ATOM 957 C CA . ILE A 1 129 ? -8.139 -9.925 25.599 1.00 98.50 129 ILE A CA 1
ATOM 958 C C . ILE A 1 129 ? -9.183 -9.503 24.553 1.00 98.50 129 ILE A C 1
ATOM 960 O O . ILE A 1 129 ? -8.817 -8.880 23.548 1.00 98.50 129 ILE A O 1
ATOM 964 N N . PRO A 1 130 ? -10.466 -9.838 24.751 1.00 98.19 130 PRO A N 1
ATOM 965 C CA . PRO A 1 130 ? -11.506 -9.460 23.811 1.00 98.19 130 PRO A CA 1
ATOM 966 C C . PRO A 1 130 ? -11.845 -7.969 23.919 1.00 98.19 130 PRO A C 1
ATOM 968 O O . PRO A 1 130 ? -11.931 -7.417 25.015 1.00 98.19 130 PRO A O 1
ATOM 971 N N . ILE A 1 131 ? -12.066 -7.336 22.768 1.00 98.38 131 ILE A N 1
ATOM 972 C CA . ILE A 1 131 ? -12.484 -5.939 22.638 1.00 98.38 131 ILE A CA 1
ATOM 973 C C . ILE A 1 131 ? -13.820 -5.910 21.892 1.00 98.38 131 ILE A C 1
ATOM 975 O O . ILE A 1 131 ? -13.912 -6.279 20.719 1.00 98.38 131 ILE A O 1
ATOM 979 N N . GLY A 1 132 ? -14.866 -5.500 22.599 1.00 97.19 132 GLY A N 1
ATOM 980 C CA . GLY A 1 132 ? -16.251 -5.493 22.144 1.00 97.19 132 GLY A CA 1
ATOM 981 C C . GLY A 1 132 ? -16.920 -4.122 22.195 1.00 97.19 132 GLY A C 1
ATOM 982 O O . GLY A 1 132 ? -18.039 -4.009 21.689 1.00 97.19 132 GLY A O 1
ATOM 983 N N . THR A 1 133 ? -16.268 -3.101 22.760 1.00 98.25 133 THR A N 1
ATOM 984 C CA . THR A 1 133 ? -16.761 -1.715 22.801 1.00 98.25 133 THR A CA 1
ATOM 985 C C . THR A 1 133 ? -15.666 -0.685 22.539 1.00 98.25 133 THR A C 1
ATOM 987 O O . THR A 1 133 ? -14.473 -0.988 22.619 1.00 98.25 133 THR A O 1
ATOM 990 N N . TYR A 1 134 ? -16.080 0.552 22.251 1.00 98.00 134 TYR A N 1
ATOM 991 C CA . TYR A 1 134 ? -15.179 1.699 22.131 1.00 98.00 134 TYR A CA 1
ATOM 992 C C . TYR A 1 134 ? -14.320 1.888 23.389 1.00 98.00 134 TYR A C 1
ATOM 994 O O . TYR A 1 134 ? -13.099 2.003 23.281 1.00 98.00 134 TYR A O 1
ATOM 1002 N N . ASP A 1 135 ? -14.924 1.865 24.581 1.00 96.88 135 ASP A N 1
ATOM 1003 C CA . ASP A 1 135 ? -14.166 2.075 25.817 1.00 96.88 135 ASP A CA 1
ATOM 1004 C C . ASP A 1 135 ? -13.243 0.905 26.168 1.00 96.88 135 ASP A C 1
ATOM 1006 O O . ASP A 1 135 ? -12.129 1.152 26.625 1.00 96.88 135 ASP A O 1
ATOM 1010 N N . GLU A 1 136 ? -13.617 -0.353 25.889 1.00 97.69 136 GLU A N 1
ATOM 1011 C CA . GLU A 1 136 ? -12.661 -1.468 26.002 1.00 97.69 136 GLU A CA 1
ATOM 1012 C C . GLU A 1 136 ? -11.431 -1.213 25.111 1.00 97.69 136 GLU A C 1
ATOM 1014 O O . GLU A 1 136 ? -10.302 -1.455 25.531 1.00 97.69 136 GLU A O 1
ATOM 1019 N N . PHE A 1 137 ? -11.612 -0.647 23.913 1.00 97.75 137 PHE A N 1
ATOM 1020 C CA . PHE A 1 137 ? -10.496 -0.282 23.036 1.00 97.75 137 PHE A CA 1
ATOM 1021 C C . PHE A 1 137 ? -9.610 0.815 23.653 1.00 97.75 137 PHE A C 1
ATOM 1023 O O . PHE A 1 137 ? -8.382 0.714 23.627 1.00 97.75 137 PHE A O 1
ATOM 1030 N N . GLN A 1 138 ? -10.208 1.849 24.251 1.00 95.56 138 GLN A N 1
ATOM 1031 C CA . GLN A 1 138 ? -9.475 2.942 24.909 1.00 95.56 138 GLN A CA 1
ATOM 1032 C C . GLN A 1 138 ? -8.570 2.442 26.045 1.00 95.56 138 GLN A C 1
ATOM 1034 O O . GLN A 1 138 ? -7.462 2.955 26.226 1.00 95.56 138 GLN A O 1
ATOM 1039 N N . LEU A 1 139 ? -8.994 1.401 26.773 1.00 96.12 139 LEU A N 1
ATOM 1040 C CA . LEU A 1 139 ? -8.220 0.813 27.873 1.00 96.12 139 LEU A CA 1
ATOM 1041 C C . LEU A 1 139 ? -6.851 0.264 27.435 1.00 96.12 139 LEU A C 1
ATOM 1043 O O . LEU A 1 139 ? -5.963 0.102 28.276 1.00 96.12 139 LEU A O 1
ATOM 1047 N N . ILE A 1 140 ? -6.629 0.009 26.138 1.00 96.94 140 ILE A N 1
ATOM 1048 C CA . ILE A 1 140 ? -5.329 -0.460 25.632 1.00 96.94 140 ILE A CA 1
ATOM 1049 C C . ILE A 1 140 ? -4.233 0.560 25.972 1.00 96.94 140 ILE A C 1
ATOM 1051 O O . ILE A 1 140 ? -3.132 0.180 26.380 1.00 96.94 140 ILE A O 1
ATOM 1055 N N . ASN A 1 141 ? -4.551 1.855 25.885 1.00 94.00 141 ASN A N 1
ATOM 1056 C CA . ASN A 1 141 ? -3.607 2.959 26.062 1.00 94.00 141 ASN A CA 1
ATOM 1057 C C . ASN A 1 141 ? -3.364 3.350 27.536 1.00 94.00 141 ASN A C 1
ATOM 1059 O O . ASN A 1 141 ? -2.835 4.426 27.803 1.00 94.00 141 ASN A O 1
ATOM 1063 N N . PHE A 1 142 ? -3.786 2.524 28.500 1.00 91.56 142 PHE A N 1
ATOM 1064 C CA . PHE A 1 142 ? -3.818 2.906 29.916 1.00 91.56 142 PHE A CA 1
ATOM 1065 C C . PHE A 1 142 ? -2.471 2.773 30.650 1.00 91.56 142 PHE A C 1
ATOM 1067 O O . PHE A 1 142 ? -2.158 3.577 31.525 1.00 91.56 142 PHE A O 1
ATOM 1074 N N . SER A 1 143 ? -1.674 1.744 30.353 1.00 91.25 143 SER A N 1
ATOM 1075 C CA . SER A 1 143 ? -0.428 1.437 31.074 1.00 91.25 143 SER A CA 1
ATOM 1076 C C . SER A 1 143 ? 0.560 0.643 30.220 1.00 91.25 143 SER A C 1
ATOM 1078 O O . SER A 1 143 ? 0.188 0.067 29.200 1.00 91.25 143 SER A O 1
ATOM 1080 N N . GLU A 1 144 ? 1.809 0.512 30.677 1.00 89.00 144 GLU A N 1
ATOM 1081 C CA . GLU A 1 144 ? 2.801 -0.353 30.017 1.00 89.00 144 GLU A CA 1
ATOM 1082 C C . GLU A 1 144 ? 2.316 -1.808 29.874 1.00 89.00 144 GLU A C 1
ATOM 1084 O O . GLU A 1 144 ? 2.563 -2.446 28.853 1.00 89.00 144 GLU A O 1
ATOM 1089 N N . THR A 1 145 ? 1.593 -2.326 30.873 1.00 91.12 145 THR A N 1
ATOM 1090 C CA . THR A 1 145 ? 1.058 -3.695 30.858 1.00 91.12 145 THR A CA 1
ATOM 1091 C C . THR A 1 145 ? -0.019 -3.865 29.793 1.00 91.12 145 THR A C 1
ATOM 1093 O O . THR A 1 145 ? -0.017 -4.855 29.065 1.00 91.12 145 THR A O 1
ATOM 1096 N N . THR A 1 146 ? -0.932 -2.899 29.671 1.00 94.56 146 THR A N 1
ATOM 1097 C CA . THR A 1 146 ? -1.996 -2.952 28.658 1.00 94.56 146 THR A CA 1
ATOM 1098 C C . THR A 1 146 ? -1.421 -2.730 27.260 1.00 94.56 146 THR A C 1
ATOM 1100 O O . THR A 1 146 ? -1.796 -3.430 26.326 1.00 94.56 146 THR A O 1
ATOM 1103 N N . LEU A 1 147 ? -0.422 -1.862 27.103 1.00 93.88 147 LEU A N 1
ATOM 1104 C CA . LEU A 1 147 ? 0.268 -1.656 25.827 1.00 93.88 147 LEU A CA 1
ATOM 1105 C C . LEU A 1 147 ? 1.047 -2.886 25.337 1.00 93.88 147 LEU A C 1
ATOM 1107 O O . LEU A 1 147 ? 1.364 -2.945 24.151 1.00 93.88 147 LEU A O 1
ATOM 1111 N N . ALA A 1 148 ? 1.353 -3.850 26.211 1.00 92.00 148 ALA A N 1
ATOM 1112 C CA . ALA A 1 148 ? 2.096 -5.070 25.888 1.00 92.00 148 ALA A CA 1
ATOM 1113 C C . ALA A 1 148 ? 1.215 -6.319 25.683 1.00 92.00 148 ALA A C 1
ATOM 1115 O O . ALA A 1 148 ? 1.730 -7.375 25.311 1.00 92.00 148 ALA A O 1
ATOM 1116 N N . ALA A 1 149 ? -0.093 -6.232 25.936 1.00 94.31 149 ALA A N 1
ATOM 1117 C CA . ALA A 1 149 ? -0.990 -7.383 25.863 1.00 94.31 149 ALA A CA 1
ATOM 1118 C C . ALA A 1 149 ? -1.418 -7.730 24.422 1.00 94.31 149 ALA A C 1
ATOM 1120 O O . ALA A 1 149 ? -1.174 -6.991 23.469 1.00 94.31 149 ALA A O 1
ATOM 1121 N N . THR A 1 150 ? -2.053 -8.891 24.254 1.00 96.75 150 THR A N 1
ATOM 1122 C CA . THR A 1 150 ? -2.632 -9.325 22.973 1.00 96.75 150 THR A CA 1
ATOM 1123 C C . THR A 1 150 ? -4.139 -9.111 22.991 1.00 96.75 150 THR A C 1
ATOM 1125 O O . THR A 1 150 ? -4.796 -9.525 23.944 1.00 96.75 150 THR A O 1
ATOM 1128 N N . TYR A 1 151 ? -4.678 -8.507 21.934 1.00 98.56 151 TYR A N 1
ATOM 1129 C CA . TYR A 1 151 ? -6.081 -8.115 21.821 1.00 98.56 151 TYR A CA 1
ATOM 1130 C C . TYR A 1 151 ? -6.747 -8.701 20.584 1.00 98.56 151 TYR A C 1
ATOM 1132 O O . TYR A 1 151 ? -6.098 -8.895 19.550 1.00 98.56 151 TYR A O 1
ATOM 1140 N N . LYS A 1 152 ? -8.057 -8.939 20.684 1.00 98.62 152 LYS A N 1
ATOM 1141 C CA . LYS A 1 152 ? -8.872 -9.419 19.570 1.00 98.62 152 LYS A CA 1
ATOM 1142 C C . LYS A 1 152 ? -10.240 -8.737 19.531 1.00 98.62 152 LYS A C 1
ATOM 1144 O O . LYS A 1 152 ? -10.931 -8.720 20.545 1.00 98.62 152 LYS A O 1
ATOM 1149 N N . LEU A 1 153 ? -10.649 -8.215 18.371 1.00 98.50 153 LEU A N 1
ATOM 1150 C CA . LEU A 1 153 ? -12.013 -7.696 18.199 1.00 98.50 153 LEU A CA 1
ATOM 1151 C C . LEU A 1 153 ? -13.046 -8.829 18.155 1.00 98.50 153 LEU A C 1
ATOM 1153 O O . LEU A 1 153 ? -12.824 -9.883 17.551 1.00 98.50 153 LEU A O 1
ATOM 1157 N N . GLU A 1 154 ? -14.212 -8.570 18.741 1.00 96.56 154 GLU A N 1
ATOM 1158 C CA . GLU A 1 154 ? -15.362 -9.488 18.732 1.00 96.56 154 GLU A CA 1
ATOM 1159 C C . GLU A 1 154 ? -16.547 -8.991 17.897 1.00 96.56 154 GLU A C 1
ATOM 1161 O O . GLU A 1 154 ? -17.503 -9.739 17.686 1.00 96.56 154 GLU A O 1
ATOM 1166 N N . ALA A 1 155 ? -16.498 -7.745 17.424 1.00 97.19 155 ALA A N 1
ATOM 1167 C CA . ALA A 1 155 ? -17.514 -7.159 16.565 1.00 97.19 155 ALA A CA 1
ATOM 1168 C C . ALA A 1 155 ? -16.990 -5.917 15.835 1.00 97.19 155 ALA A C 1
ATOM 1170 O O . ALA A 1 155 ? -15.959 -5.355 16.210 1.00 97.19 155 ALA A O 1
ATOM 1171 N N . ASP A 1 156 ? -17.753 -5.465 14.839 1.00 98.50 156 ASP A N 1
ATOM 1172 C CA . ASP A 1 156 ? -17.578 -4.139 14.250 1.00 98.50 156 ASP A CA 1
ATOM 1173 C C . ASP A 1 156 ? -17.788 -3.054 15.314 1.00 98.50 156 ASP A C 1
ATOM 1175 O O . ASP A 1 156 ? -18.732 -3.128 16.109 1.00 98.50 156 ASP A O 1
ATOM 1179 N N . LEU A 1 157 ? -16.928 -2.038 15.294 1.00 98.56 157 LEU A N 1
ATOM 1180 C CA . LEU A 1 157 ? -16.996 -0.871 16.164 1.00 98.56 157 LEU A CA 1
ATOM 1181 C C . LEU A 1 157 ? -17.209 0.402 15.352 1.00 98.56 157 LEU A C 1
ATOM 1183 O O . LEU A 1 157 ? -16.623 0.603 14.290 1.00 98.56 157 LEU A O 1
ATOM 1187 N N . ASP A 1 158 ? -18.031 1.288 15.888 1.00 98.50 158 ASP A N 1
ATOM 1188 C CA . ASP A 1 158 ? -18.209 2.650 15.410 1.00 98.50 158 ASP A CA 1
ATOM 1189 C C . ASP A 1 158 ? -17.608 3.599 16.450 1.00 98.50 158 ASP A C 1
ATOM 1191 O O . ASP A 1 158 ? -17.955 3.537 17.630 1.00 98.50 158 ASP A O 1
ATOM 1195 N N . PHE A 1 159 ? -16.673 4.450 16.032 1.00 98.38 159 PHE A N 1
ATOM 1196 C CA . PHE A 1 159 ? -16.026 5.430 16.909 1.00 98.38 159 PHE A CA 1
ATOM 1197 C C . PHE A 1 159 ? -16.856 6.714 17.068 1.00 98.38 159 PHE A C 1
ATOM 1199 O O . PHE A 1 159 ? -16.451 7.629 17.777 1.00 98.38 159 PHE A O 1
ATOM 1206 N N . MET A 1 160 ? -18.055 6.751 16.480 1.00 96.00 160 MET A N 1
ATOM 1207 C CA . MET A 1 160 ? -19.128 7.726 16.706 1.00 96.00 160 MET A CA 1
ATOM 1208 C C . MET A 1 160 ? -18.699 9.170 16.448 1.00 96.00 160 MET A C 1
ATOM 1210 O O . MET A 1 160 ? -19.135 10.090 17.141 1.00 96.00 160 MET A O 1
ATOM 1214 N N . ASP A 1 161 ? -17.792 9.343 15.487 1.00 92.00 161 ASP A N 1
ATOM 1215 C CA . ASP A 1 161 ? -17.114 10.597 15.159 1.00 92.00 161 ASP A CA 1
ATOM 1216 C C . ASP A 1 161 ? -16.370 11.261 16.332 1.00 92.00 161 ASP A C 1
ATOM 1218 O O . ASP A 1 161 ? -15.991 12.433 16.262 1.00 92.00 161 ASP A O 1
ATOM 1222 N N . ILE A 1 162 ? -16.108 10.512 17.404 1.00 95.44 162 ILE A N 1
ATOM 1223 C CA . ILE A 1 162 ? -15.329 10.979 18.545 1.00 95.44 162 ILE A CA 1
ATOM 1224 C C . ILE A 1 162 ? -13.864 11.085 18.120 1.00 95.44 162 ILE A C 1
ATOM 1226 O O . ILE A 1 162 ? -13.313 10.187 17.480 1.00 95.44 162 ILE A O 1
ATOM 1230 N N . SER A 1 163 ? -13.216 12.190 18.497 1.00 96.50 163 SER A N 1
ATOM 1231 C CA . SER A 1 163 ? -11.784 12.373 18.260 1.00 96.50 163 SER A CA 1
ATOM 1232 C C . SER A 1 163 ? -10.991 11.258 18.942 1.00 96.50 163 SER A C 1
ATOM 1234 O O . SER A 1 163 ? -10.994 11.131 20.167 1.00 96.50 163 SER A O 1
ATOM 1236 N N . TRP A 1 164 ? -10.271 10.479 18.144 1.00 97.25 164 TRP A N 1
ATOM 1237 C CA . TRP A 1 164 ? -9.454 9.372 18.606 1.00 97.25 164 TRP A CA 1
ATOM 1238 C C . TRP A 1 164 ? -8.083 9.855 19.076 1.00 97.25 164 TRP A C 1
ATOM 1240 O O . TRP A 1 164 ? -7.406 10.626 18.392 1.00 97.25 164 TRP A O 1
ATOM 1250 N N . THR A 1 165 ? -7.654 9.364 20.239 1.00 94.75 165 THR A N 1
ATOM 1251 C CA . THR A 1 165 ? -6.277 9.526 20.717 1.00 94.75 165 THR A CA 1
ATOM 1252 C C . THR A 1 165 ? -5.469 8.299 20.293 1.00 94.75 165 THR A C 1
ATOM 1254 O O . THR A 1 165 ? -5.788 7.203 20.755 1.00 94.75 165 THR A O 1
ATOM 1257 N N . PRO A 1 166 ? -4.433 8.451 19.445 1.00 96.50 166 PRO A N 1
ATOM 1258 C CA . PRO A 1 166 ? -3.598 7.337 19.005 1.00 96.50 166 PRO A CA 1
ATOM 1259 C C . PRO A 1 166 ? -3.069 6.489 20.168 1.00 96.50 166 PRO A C 1
ATOM 1261 O O . PRO A 1 166 ? -2.621 7.019 21.191 1.00 96.50 166 PRO A O 1
ATOM 1264 N N . ILE A 1 167 ? -3.095 5.163 20.003 1.00 96.19 167 ILE A N 1
ATOM 1265 C CA . ILE A 1 167 ? -2.522 4.243 20.989 1.00 96.19 167 ILE A CA 1
ATOM 1266 C C . ILE A 1 167 ? -1.004 4.277 20.888 1.00 96.19 167 ILE A C 1
ATOM 1268 O O . ILE A 1 167 ? -0.427 4.113 19.811 1.00 96.19 167 ILE A O 1
ATOM 1272 N N . GLY A 1 168 ? -0.366 4.426 22.037 1.00 92.25 168 GLY A N 1
ATOM 1273 C CA . GLY A 1 168 ? 1.073 4.481 22.165 1.00 92.25 168 GLY A CA 1
ATOM 1274 C C . GLY A 1 168 ? 1.666 5.855 21.841 1.00 92.25 168 GLY A C 1
ATOM 1275 O O . GLY A 1 168 ? 1.222 6.557 20.932 1.00 92.25 168 GLY A O 1
ATOM 1276 N N . LYS A 1 169 ? 2.709 6.225 22.587 1.00 87.75 169 LYS A N 1
ATOM 1277 C CA . LYS A 1 169 ? 3.462 7.481 22.460 1.00 87.75 169 LYS A CA 1
ATOM 1278 C C . LYS A 1 169 ? 4.963 7.223 22.348 1.00 87.75 169 LYS A C 1
ATOM 1280 O O . LYS A 1 169 ? 5.432 6.093 22.509 1.00 87.75 169 LYS A O 1
ATOM 1285 N N . GLU A 1 170 ? 5.719 8.280 22.056 1.00 82.06 170 GLU A N 1
ATOM 1286 C CA . GLU A 1 170 ? 7.174 8.199 21.985 1.00 82.06 170 GLU A CA 1
ATOM 1287 C C . GLU A 1 170 ? 7.786 7.742 23.323 1.00 82.06 170 GLU A C 1
ATOM 1289 O O . GLU A 1 170 ? 7.248 7.951 24.410 1.00 82.06 170 GLU A O 1
ATOM 1294 N N . ARG A 1 171 ? 8.927 7.058 23.215 1.00 69.88 171 ARG A N 1
ATOM 1295 C CA . ARG A 1 171 ? 9.724 6.499 24.314 1.00 69.88 171 ARG A CA 1
ATOM 1296 C C . ARG A 1 171 ? 10.060 7.537 25.411 1.00 69.88 171 ARG A C 1
ATOM 1298 O O . ARG A 1 171 ? 10.141 8.725 25.121 1.00 69.88 171 ARG A O 1
ATOM 1305 N N . PRO A 1 172 ? 10.327 7.092 26.660 1.00 61.84 172 PRO A N 1
ATOM 1306 C CA . PRO A 1 172 ? 10.975 5.813 26.977 1.00 61.84 172 PRO A CA 1
ATOM 1307 C C . PRO A 1 172 ? 10.081 4.577 27.131 1.00 61.84 172 PRO A C 1
ATOM 1309 O O . PRO A 1 172 ? 10.607 3.484 26.928 1.00 61.84 172 PRO A O 1
ATOM 1312 N N . ARG A 1 173 ? 8.786 4.668 27.478 1.00 64.31 173 ARG A N 1
ATOM 1313 C CA . ARG A 1 173 ? 8.011 3.452 27.831 1.00 64.31 173 ARG A CA 1
ATOM 1314 C C . ARG A 1 173 ? 6.545 3.400 27.402 1.00 64.31 173 ARG A C 1
ATOM 1316 O O . ARG A 1 173 ? 5.849 2.481 27.812 1.00 64.31 173 ARG A O 1
ATOM 1323 N N . GLU A 1 174 ? 6.102 4.281 26.517 1.00 85.56 174 GLU A N 1
ATOM 1324 C CA . GLU A 1 174 ? 4.673 4.409 26.198 1.00 85.56 174 GLU A CA 1
ATOM 1325 C C . GLU A 1 174 ? 4.290 3.898 24.802 1.00 85.56 174 GLU A C 1
ATOM 1327 O O . GLU A 1 174 ? 3.159 4.095 24.387 1.00 85.56 174 GLU A O 1
ATOM 1332 N N . ALA A 1 175 ? 5.180 3.228 24.064 1.00 90.38 175 ALA A N 1
ATOM 1333 C CA . ALA A 1 175 ? 4.842 2.648 22.760 1.00 90.38 175 ALA A CA 1
ATOM 1334 C C . ALA A 1 175 ? 4.022 1.353 22.900 1.00 90.38 175 ALA A C 1
ATOM 1336 O O . ALA A 1 175 ? 4.215 0.587 23.848 1.00 90.38 175 ALA A O 1
ATOM 1337 N N . PHE A 1 176 ? 3.157 1.071 21.923 1.00 92.56 176 PHE A N 1
ATOM 1338 C CA . PHE A 1 176 ? 2.449 -0.204 21.835 1.00 92.56 176 PHE A CA 1
ATOM 1339 C C . PHE A 1 176 ? 3.433 -1.329 21.501 1.00 92.56 176 PHE A C 1
ATOM 1341 O O . PHE A 1 176 ? 4.064 -1.311 20.444 1.00 92.56 176 PHE A O 1
ATOM 1348 N N . THR A 1 177 ? 3.558 -2.317 22.384 1.00 90.44 177 THR A N 1
ATOM 1349 C CA . THR A 1 177 ? 4.436 -3.490 22.200 1.00 90.44 177 THR A CA 1
ATOM 1350 C C . THR A 1 177 ? 3.662 -4.806 22.137 1.00 90.44 177 THR A C 1
ATOM 1352 O O . THR A 1 177 ? 4.254 -5.880 22.067 1.00 90.44 177 THR A O 1
ATOM 1355 N N . GLY A 1 178 ? 2.337 -4.721 22.233 1.00 92.50 178 GLY A N 1
ATOM 1356 C CA . GLY A 1 178 ? 1.404 -5.831 22.202 1.00 92.50 178 GLY A CA 1
ATOM 1357 C C . GLY A 1 178 ? 1.021 -6.238 20.786 1.00 92.50 178 GLY A C 1
ATOM 1358 O O . GLY A 1 178 ? 1.585 -5.750 19.811 1.00 92.50 178 GLY A O 1
ATOM 1359 N N . ASN A 1 179 ? 0.022 -7.108 20.679 1.00 95.81 179 ASN A N 1
ATOM 1360 C CA . ASN A 1 179 ? -0.492 -7.613 19.407 1.00 95.81 179 ASN A CA 1
ATOM 1361 C C . ASN A 1 179 ? -1.973 -7.286 19.244 1.00 95.81 179 ASN A C 1
ATOM 1363 O O . ASN A 1 179 ? -2.725 -7.324 20.218 1.00 95.81 179 ASN A O 1
ATOM 1367 N N . PHE A 1 180 ? -2.404 -7.025 18.013 1.00 98.19 180 PHE A N 1
ATOM 1368 C CA . PHE A 1 180 ? -3.793 -6.701 17.715 1.00 98.19 180 PHE A CA 1
ATOM 1369 C C . PHE A 1 180 ? -4.326 -7.503 16.522 1.00 98.19 180 PHE A C 1
ATOM 1371 O O . PHE A 1 180 ? -3.814 -7.409 15.405 1.00 98.19 180 PHE A O 1
ATOM 1378 N N . ASP A 1 181 ? -5.383 -8.280 16.751 1.00 98.75 181 ASP A N 1
ATOM 1379 C CA . ASP A 1 181 ? -6.123 -9.007 15.719 1.00 98.75 181 ASP A CA 1
ATOM 1380 C C . ASP A 1 181 ? -7.541 -8.438 15.585 1.00 98.75 181 ASP A C 1
ATOM 1382 O O . ASP A 1 181 ? -8.392 -8.623 16.454 1.00 98.75 181 ASP A O 1
ATOM 1386 N N . GLY A 1 182 ? -7.825 -7.765 14.475 1.00 98.75 182 GLY A N 1
ATOM 1387 C CA . GLY A 1 182 ? -9.161 -7.256 14.178 1.00 98.75 182 GLY A CA 1
ATOM 1388 C C . GLY A 1 182 ? -10.184 -8.349 13.877 1.00 98.75 182 GLY A C 1
ATOM 1389 O O . GLY A 1 182 ? -11.366 -8.045 13.779 1.00 98.75 182 GLY A O 1
ATOM 1390 N N . ASN A 1 183 ? -9.768 -9.614 13.735 1.00 98.62 183 ASN A N 1
ATOM 1391 C CA . ASN A 1 183 ? -10.652 -10.757 13.498 1.00 98.62 183 ASN A CA 1
ATOM 1392 C C . ASN A 1 183 ? -11.619 -10.566 12.307 1.00 98.62 183 ASN A C 1
ATOM 1394 O O . ASN A 1 183 ? -12.737 -11.074 12.312 1.00 98.62 183 ASN A O 1
ATOM 1398 N N . ASN A 1 184 ? -11.171 -9.832 11.287 1.00 98.62 184 ASN A N 1
ATOM 1399 C CA . ASN A 1 184 ? -11.916 -9.403 10.099 1.00 98.62 184 ASN A CA 1
ATOM 1400 C C . ASN A 1 184 ? -13.090 -8.444 10.365 1.00 98.62 184 ASN A C 1
ATOM 1402 O O . ASN A 1 184 ? -13.885 -8.195 9.456 1.00 98.62 184 ASN A O 1
ATOM 1406 N N . PHE A 1 185 ? -13.191 -7.881 11.569 1.00 98.81 185 PHE A N 1
ATOM 1407 C CA . PHE A 1 185 ? -14.138 -6.817 11.884 1.00 98.81 185 PHE A CA 1
ATOM 1408 C C . PHE A 1 185 ? -13.645 -5.448 11.410 1.00 98.81 185 PHE A C 1
ATOM 1410 O O . PHE A 1 185 ? -12.525 -5.277 10.909 1.00 98.81 185 PHE A O 1
ATOM 1417 N N . LYS A 1 186 ? -14.531 -4.465 11.540 1.00 98.75 186 LYS A N 1
ATOM 1418 C CA . LYS A 1 186 ? -14.353 -3.107 11.044 1.00 98.75 186 LYS A CA 1
ATOM 1419 C C . LYS A 1 186 ? -14.360 -2.086 12.173 1.00 98.75 186 LYS A C 1
ATOM 1421 O O . LYS A 1 186 ? -15.074 -2.245 13.157 1.00 98.75 186 LYS A O 1
ATOM 1426 N N . ILE A 1 187 ? -13.624 -1.000 11.977 1.00 98.88 187 ILE A N 1
ATOM 1427 C CA . ILE A 1 187 ? -13.755 0.240 12.742 1.00 98.88 187 ILE A CA 1
ATOM 1428 C C . ILE A 1 187 ? -14.267 1.320 11.793 1.00 98.88 187 ILE A C 1
ATOM 1430 O O . ILE A 1 187 ? -13.668 1.549 10.742 1.00 98.88 187 ILE A O 1
ATOM 1434 N N . SER A 1 188 ? -15.364 1.976 12.151 1.00 98.75 188 SER A N 1
ATOM 1435 C CA . SER A 1 188 ? -15.935 3.104 11.406 1.00 98.75 188 SER A CA 1
ATOM 1436 C C . SER A 1 188 ? -15.697 4.413 12.153 1.00 98.75 188 SER A C 1
ATOM 1438 O O . SER A 1 188 ? -15.584 4.419 13.376 1.00 98.75 188 SER A O 1
ATOM 1440 N N . ASN A 1 189 ? -15.662 5.516 11.412 1.00 98.44 189 ASN A N 1
ATOM 1441 C CA . ASN A 1 189 ? -15.585 6.887 11.920 1.00 98.44 189 ASN A CA 1
ATOM 1442 C C . ASN A 1 189 ? -14.315 7.167 12.745 1.00 98.44 189 ASN A C 1
ATOM 1444 O O . ASN A 1 189 ? -14.351 7.849 13.768 1.00 98.44 189 ASN A O 1
ATOM 1448 N N . LEU A 1 190 ? -13.171 6.635 12.291 1.00 98.69 190 LEU A N 1
ATOM 1449 C CA . LEU A 1 190 ? -11.863 6.909 12.892 1.00 98.69 190 LEU A CA 1
ATOM 1450 C C . LEU A 1 190 ? -11.420 8.345 12.570 1.00 98.69 190 LEU A C 1
ATOM 1452 O O . LEU A 1 190 ? -10.892 8.604 11.489 1.00 98.69 190 LEU A O 1
ATOM 1456 N N . ASN A 1 191 ? -11.597 9.269 13.513 1.00 98.19 191 ASN A N 1
ATOM 1457 C CA . ASN A 1 191 ? -11.254 10.679 13.327 1.00 98.19 191 ASN A CA 1
ATOM 1458 C C . ASN A 1 191 ? -10.054 11.073 14.188 1.00 98.19 191 ASN A C 1
ATOM 1460 O O . ASN A 1 191 ? -10.134 11.065 15.413 1.00 98.19 191 ASN A O 1
ATOM 1464 N N . ILE A 1 192 ? -8.939 11.439 13.555 1.00 98.25 192 ILE A N 1
ATOM 1465 C CA . ILE A 1 192 ? -7.701 11.838 14.233 1.00 98.25 192 ILE A CA 1
ATOM 1466 C C . ILE A 1 192 ? -7.231 13.183 13.682 1.00 98.25 192 ILE A C 1
ATOM 1468 O O . ILE A 1 192 ? -7.054 13.341 12.473 1.00 98.25 192 ILE A O 1
ATOM 1472 N N . TYR A 1 193 ? -6.962 14.129 14.580 1.00 95.94 193 TYR A N 1
ATOM 1473 C CA . TYR A 1 193 ? -6.273 15.379 14.274 1.00 95.94 193 TYR A CA 1
ATOM 1474 C C . TYR A 1 193 ? -5.178 15.629 15.314 1.00 95.94 193 TYR A C 1
ATOM 1476 O O . TYR A 1 193 ? -5.454 16.085 16.421 1.00 95.94 193 TYR A O 1
ATOM 1484 N N . SER A 1 194 ? -3.931 15.323 14.958 1.00 91.56 194 SER A N 1
ATOM 1485 C CA . SER A 1 194 ? -2.786 15.366 15.882 1.00 91.56 194 SER A CA 1
ATOM 1486 C C . SER A 1 194 ? -1.783 16.483 15.567 1.00 91.56 194 SER A C 1
ATOM 1488 O O . SER A 1 194 ? -0.683 16.504 16.112 1.00 91.56 194 SER A O 1
ATOM 1490 N N . GLY A 1 195 ? -2.130 17.435 14.692 1.00 90.88 195 GLY A N 1
ATOM 1491 C CA . GLY A 1 195 ? -1.208 18.502 14.288 1.00 90.88 195 GLY A CA 1
ATOM 1492 C C . GLY A 1 195 ? 0.052 17.929 13.630 1.00 90.88 195 GLY A C 1
ATOM 1493 O O . GLY A 1 195 ? -0.059 17.252 12.614 1.00 90.88 195 GLY A O 1
ATOM 1494 N N . ASN A 1 196 ? 1.228 18.178 14.216 1.00 89.12 196 ASN A N 1
ATOM 1495 C CA . ASN A 1 196 ? 2.513 17.638 13.744 1.00 89.12 196 ASN A CA 1
ATOM 1496 C C . ASN A 1 196 ? 2.897 16.295 14.397 1.00 89.12 196 ASN A C 1
ATOM 1498 O O . ASN A 1 196 ? 3.929 15.724 14.050 1.00 89.12 196 ASN A O 1
ATOM 1502 N N . GLU A 1 197 ? 2.081 15.771 15.311 1.00 92.12 197 GLU A N 1
ATOM 1503 C CA . GLU A 1 197 ? 2.349 14.497 15.978 1.00 92.12 197 GLU A CA 1
ATOM 1504 C C . GLU A 1 197 ? 1.937 13.294 15.112 1.00 92.12 197 GLU A C 1
ATOM 1506 O O . GLU A 1 197 ? 1.139 13.444 14.175 1.00 92.12 197 GLU A O 1
ATOM 1511 N N . PRO A 1 198 ? 2.461 12.088 15.399 1.00 94.00 198 PRO A N 1
ATOM 1512 C CA . PRO A 1 198 ? 2.058 10.877 14.695 1.00 94.00 198 PRO A CA 1
ATOM 1513 C C . PRO A 1 198 ? 0.583 10.523 14.911 1.00 94.00 198 PRO A C 1
ATOM 1515 O O . PRO A 1 198 ? 0.102 10.443 16.040 1.00 94.00 198 PRO A O 1
ATOM 1518 N N . ALA A 1 199 ? -0.117 10.272 13.807 1.00 96.62 199 ALA A N 1
ATOM 1519 C CA . ALA A 1 199 ? -1.546 10.013 13.739 1.00 96.62 199 ALA A CA 1
ATOM 1520 C C . ALA A 1 199 ? -1.835 8.667 13.063 1.00 96.62 199 ALA A C 1
ATOM 1522 O O . ALA A 1 199 ? -1.500 8.444 11.898 1.00 96.62 199 ALA A O 1
ATOM 1523 N N . GLY A 1 200 ? -2.485 7.785 13.811 1.00 97.81 200 GLY A N 1
ATOM 1524 C CA . GLY A 1 200 ? -2.981 6.485 13.376 1.00 97.81 200 GLY A CA 1
ATOM 1525 C C . GLY A 1 200 ? -3.761 5.830 14.506 1.00 97.81 200 GLY A C 1
ATOM 1526 O O . GLY A 1 200 ? -3.726 6.326 15.636 1.00 97.81 200 GLY A O 1
ATOM 1527 N N . LEU A 1 201 ? -4.455 4.721 14.233 1.00 98.44 201 LEU A N 1
ATOM 1528 C CA . LEU A 1 201 ? -5.083 3.927 15.297 1.00 98.44 201 LEU A CA 1
ATOM 1529 C C . LEU A 1 201 ? -4.064 3.645 16.418 1.00 98.44 201 LEU A C 1
ATOM 1531 O O . LEU A 1 201 ? -4.347 3.873 17.597 1.00 98.44 201 LEU A O 1
ATOM 1535 N N . PHE A 1 202 ? -2.842 3.295 16.009 1.00 97.00 202 PHE A N 1
ATOM 1536 C CA . PHE A 1 202 ? -1.633 3.275 16.819 1.00 97.00 202 PHE A CA 1
ATOM 1537 C C . PHE A 1 202 ? -0.691 4.409 16.378 1.00 97.00 202 PHE A C 1
ATOM 1539 O O . PHE A 1 202 ? -0.254 4.478 15.226 1.00 97.00 202 PHE A O 1
ATOM 1546 N N . GLY A 1 203 ? -0.358 5.312 17.300 1.00 94.88 203 GLY A N 1
ATOM 1547 C CA . GLY A 1 203 ? 0.598 6.392 17.056 1.00 94.88 203 GLY A CA 1
ATOM 1548 C C . GLY A 1 203 ? 2.030 5.863 17.019 1.00 94.88 203 GLY A C 1
ATOM 1549 O O . GLY A 1 203 ? 2.787 6.159 16.093 1.00 94.88 203 GLY A O 1
ATOM 1550 N N . TYR A 1 204 ? 2.378 5.023 17.995 1.00 92.31 204 TYR A N 1
ATOM 1551 C CA . TYR A 1 204 ? 3.711 4.445 18.136 1.00 92.31 204 TYR A CA 1
ATOM 1552 C C . TYR A 1 204 ? 3.651 2.952 18.450 1.00 92.31 204 TYR A C 1
ATOM 1554 O O . TYR A 1 204 ? 3.012 2.546 19.420 1.00 92.31 204 TYR A O 1
ATOM 1562 N N . ALA A 1 205 ? 4.404 2.156 17.690 1.00 90.19 205 ALA A N 1
ATOM 1563 C CA . ALA A 1 205 ? 4.645 0.741 17.966 1.00 90.19 205 ALA A CA 1
ATOM 1564 C C . ALA A 1 205 ? 6.138 0.450 18.177 1.00 90.19 205 ALA A C 1
ATOM 1566 O O . ALA A 1 205 ? 7.005 1.189 17.699 1.00 90.19 205 ALA A O 1
ATOM 1567 N N . ASP A 1 206 ? 6.450 -0.601 18.927 1.00 85.25 206 ASP A N 1
ATOM 1568 C CA . ASP A 1 206 ? 7.816 -0.975 19.276 1.00 85.25 206 ASP A CA 1
ATOM 1569 C C . ASP A 1 206 ? 7.897 -2.442 19.702 1.00 85.25 206 ASP A C 1
ATOM 1571 O O . ASP A 1 206 ? 7.160 -2.884 20.576 1.00 85.25 206 ASP A O 1
ATOM 1575 N N . ASN A 1 207 ? 8.855 -3.182 19.153 1.00 80.44 207 ASN A N 1
ATOM 1576 C CA . ASN A 1 207 ? 9.094 -4.573 19.529 1.00 80.44 207 ASN A CA 1
ATOM 1577 C C . ASN A 1 207 ? 10.514 -4.807 20.075 1.00 80.44 207 ASN A C 1
ATOM 1579 O O . ASN A 1 207 ? 10.904 -5.933 20.368 1.00 80.44 207 ASN A O 1
ATOM 1583 N N . THR A 1 208 ? 11.332 -3.762 20.242 1.00 72.06 208 THR A N 1
ATOM 1584 C CA . THR A 1 208 ? 12.754 -3.937 20.587 1.00 72.06 208 THR A CA 1
ATOM 1585 C C . THR A 1 208 ? 13.025 -4.052 22.089 1.00 72.06 208 THR A C 1
ATOM 1587 O O . THR A 1 208 ? 14.189 -4.033 22.489 1.00 72.06 208 THR A O 1
ATOM 1590 N N . LYS A 1 209 ? 11.991 -4.152 22.939 1.00 66.06 209 LYS A N 1
ATOM 1591 C CA . LYS A 1 209 ? 12.167 -4.409 24.382 1.00 66.06 209 LYS A CA 1
ATOM 1592 C C . LYS A 1 209 ? 12.697 -5.824 24.668 1.00 66.06 209 LYS A C 1
ATOM 1594 O O . LYS A 1 209 ? 13.247 -6.050 25.740 1.00 66.06 209 LYS A O 1
ATOM 1599 N N . ASN A 1 210 ? 12.583 -6.752 23.715 1.00 59.75 210 ASN A N 1
ATOM 1600 C CA . ASN A 1 210 ? 13.075 -8.123 23.853 1.00 59.75 210 ASN A CA 1
ATOM 1601 C C . ASN A 1 210 ? 14.310 -8.351 22.970 1.00 59.75 210 ASN A C 1
ATOM 1603 O O . ASN A 1 210 ? 14.387 -7.834 21.858 1.00 59.75 210 ASN A O 1
ATOM 1607 N N . ALA A 1 211 ? 15.261 -9.164 23.438 1.00 58.88 211 ALA A N 1
ATOM 1608 C CA . ALA A 1 211 ? 16.468 -9.506 22.673 1.00 58.88 211 ALA A CA 1
ATOM 1609 C C . ALA A 1 211 ? 16.171 -10.363 21.422 1.00 58.88 211 ALA A C 1
ATOM 1611 O O . ALA A 1 211 ? 16.954 -10.360 20.477 1.00 58.88 211 ALA A O 1
ATOM 1612 N N . ASN A 1 212 ? 15.039 -11.078 21.415 1.00 62.91 212 ASN A N 1
ATOM 1613 C CA . ASN A 1 212 ? 14.546 -11.865 20.284 1.00 62.91 212 ASN A CA 1
ATOM 1614 C C . ASN A 1 212 ? 13.004 -11.940 20.327 1.00 62.91 212 ASN A C 1
ATOM 1616 O O . ASN A 1 212 ? 12.447 -12.954 20.754 1.00 62.91 212 ASN A O 1
ATOM 1620 N N . PRO A 1 213 ? 12.296 -10.838 20.027 1.00 65.06 213 PRO A N 1
ATOM 1621 C CA . PRO A 1 213 ? 10.852 -10.786 20.190 1.00 65.06 213 PRO A CA 1
ATOM 1622 C C . PRO A 1 213 ? 10.140 -11.691 19.170 1.00 65.06 213 PRO A C 1
ATOM 1624 O O . PRO A 1 213 ? 10.564 -11.747 18.011 1.00 65.06 213 PRO A O 1
ATOM 1627 N N . PRO A 1 214 ? 9.010 -12.324 19.534 1.00 70.75 214 PRO A N 1
ATOM 1628 C CA . PRO A 1 214 ? 8.055 -12.767 18.523 1.00 70.75 214 PRO A CA 1
ATOM 1629 C C . PRO A 1 214 ? 7.577 -11.556 17.707 1.00 70.75 214 PRO A C 1
ATOM 1631 O O . PRO A 1 214 ? 7.567 -10.429 18.206 1.00 70.75 214 PRO A O 1
ATOM 1634 N N . ALA A 1 215 ? 7.195 -11.764 16.447 1.00 74.19 215 ALA A N 1
ATOM 1635 C CA . ALA A 1 215 ? 6.752 -10.668 15.590 1.00 74.19 215 ALA A CA 1
ATOM 1636 C C . ALA A 1 215 ? 5.524 -9.963 16.193 1.00 74.19 215 ALA A C 1
ATOM 1638 O O . ALA A 1 215 ? 4.486 -10.593 16.397 1.00 74.19 215 ALA A O 1
ATOM 1639 N N . GLN A 1 216 ? 5.655 -8.661 16.455 1.00 89.38 216 GLN A N 1
ATOM 1640 C CA . GLN A 1 216 ? 4.528 -7.799 16.786 1.00 89.38 216 GLN A CA 1
ATOM 1641 C C . GLN A 1 216 ? 3.617 -7.694 15.564 1.00 89.38 216 GLN A C 1
ATOM 1643 O O . GLN A 1 216 ? 4.116 -7.429 14.466 1.00 89.38 216 GLN A O 1
ATOM 1648 N N . TYR A 1 217 ? 2.302 -7.841 15.741 1.00 94.50 217 TYR A N 1
ATOM 1649 C CA . TYR A 1 217 ? 1.365 -7.747 14.623 1.00 94.50 217 TYR A CA 1
ATOM 1650 C C . TYR A 1 217 ? 0.144 -6.860 14.868 1.00 94.50 217 TYR A C 1
ATOM 1652 O O . TYR A 1 217 ? -0.406 -6.798 15.968 1.00 94.50 217 TYR A O 1
ATOM 1660 N N . ILE A 1 218 ? -0.309 -6.234 13.781 1.00 98.06 218 ILE A N 1
ATOM 1661 C CA . ILE A 1 218 ? -1.634 -5.622 13.632 1.00 98.06 218 ILE A CA 1
ATOM 1662 C C . ILE A 1 218 ? -2.248 -6.245 12.381 1.00 98.06 218 ILE A C 1
ATOM 1664 O O . ILE A 1 218 ? -1.693 -6.105 11.291 1.00 98.06 218 ILE A O 1
ATOM 1668 N N . ARG A 1 219 ? -3.354 -6.979 12.509 1.00 98.56 219 ARG A N 1
ATOM 1669 C CA . ARG A 1 219 ? -3.870 -7.761 11.376 1.00 98.56 219 ARG A CA 1
ATOM 1670 C C . ARG A 1 219 ? -5.380 -7.879 11.310 1.00 98.56 219 ARG A C 1
ATOM 1672 O O . ARG A 1 219 ? -6.054 -7.667 12.312 1.00 98.56 219 ARG A O 1
ATOM 1679 N N . ASN A 1 220 ? -5.874 -8.308 10.148 1.00 98.88 220 ASN A N 1
ATOM 1680 C CA . ASN A 1 220 ? -7.269 -8.694 9.912 1.00 98.88 220 ASN A CA 1
ATOM 1681 C C . ASN A 1 220 ? -8.262 -7.597 10.331 1.00 98.88 220 ASN A C 1
ATOM 1683 O O . ASN A 1 220 ? -9.231 -7.872 11.034 1.00 98.88 220 ASN A O 1
ATOM 1687 N N . LEU A 1 221 ? -7.999 -6.342 9.974 1.00 98.88 221 LEU A N 1
ATOM 1688 C CA . LEU A 1 221 ? -8.804 -5.203 10.412 1.00 98.88 221 LEU A CA 1
ATOM 1689 C C . LEU A 1 221 ? -9.128 -4.294 9.230 1.00 98.88 221 LEU A C 1
ATOM 1691 O O . LEU A 1 221 ? -8.259 -3.982 8.417 1.00 98.88 221 LEU A O 1
ATOM 1695 N N . THR A 1 222 ? -10.372 -3.830 9.156 1.00 98.94 222 THR A N 1
ATOM 1696 C CA . THR A 1 222 ? -10.778 -2.813 8.178 1.00 98.94 222 THR A CA 1
ATOM 1697 C C . THR A 1 222 ? -11.086 -1.493 8.877 1.00 98.94 222 THR A C 1
ATOM 1699 O O . THR A 1 222 ? -11.959 -1.449 9.737 1.00 98.94 222 THR A O 1
ATOM 1702 N N . ILE A 1 223 ? -10.443 -0.399 8.473 1.00 98.94 223 ILE A N 1
ATOM 1703 C CA . ILE A 1 223 ? -10.926 0.955 8.770 1.00 98.94 223 ILE A CA 1
ATOM 1704 C C . ILE A 1 223 ? -11.925 1.328 7.674 1.00 98.94 223 ILE A C 1
ATOM 1706 O O . ILE A 1 223 ? -11.533 1.550 6.530 1.00 98.94 223 ILE A O 1
ATOM 1710 N N . ALA A 1 224 ? -13.216 1.329 8.002 1.00 98.81 224 ALA A N 1
ATOM 1711 C CA . ALA A 1 224 ? -14.319 1.467 7.051 1.00 98.81 224 ALA A CA 1
ATOM 1712 C C . ALA A 1 224 ? -14.646 2.924 6.685 1.00 98.81 224 ALA A C 1
ATOM 1714 O O . ALA A 1 224 ? -15.145 3.178 5.591 1.00 98.81 224 ALA A O 1
ATOM 1715 N N . SER A 1 225 ? -14.364 3.873 7.576 1.00 98.81 225 SER A N 1
ATOM 1716 C CA . SER A 1 225 ? -14.549 5.309 7.348 1.00 98.81 225 SER A CA 1
ATOM 1717 C C . SER A 1 225 ? -13.741 6.124 8.358 1.00 98.81 225 SER A C 1
ATOM 1719 O O . SER A 1 225 ? -13.324 5.609 9.399 1.00 98.81 225 SER A O 1
ATOM 1721 N N . GLY A 1 226 ? -13.539 7.405 8.053 1.00 98.50 226 GLY A N 1
ATOM 1722 C CA . GLY A 1 226 ? -12.879 8.362 8.938 1.00 98.50 226 GLY A CA 1
ATOM 1723 C C . GLY A 1 226 ? -11.859 9.236 8.214 1.00 98.50 226 GLY A C 1
ATOM 1724 O O . GLY A 1 226 ? -11.733 9.202 6.987 1.00 98.50 226 GLY A O 1
ATOM 1725 N N . SER A 1 227 ? -11.110 10.005 8.996 1.00 98.56 227 SER A N 1
ATOM 1726 C CA . SER A 1 227 ? -10.030 10.865 8.524 1.00 98.56 227 SER A CA 1
ATOM 1727 C C . SER A 1 227 ? -8.883 10.881 9.529 1.00 98.56 227 SER A C 1
ATOM 1729 O O . SER A 1 227 ? -9.077 11.201 10.701 1.00 98.56 227 SER A O 1
ATOM 1731 N N . VAL A 1 228 ? -7.665 10.619 9.054 1.00 98.69 228 VAL A N 1
ATOM 1732 C CA . VAL A 1 228 ? -6.444 10.642 9.866 1.00 98.69 228 VAL A CA 1
ATOM 1733 C C . VAL A 1 228 ? -5.544 11.782 9.412 1.00 98.69 228 VAL A C 1
ATOM 1735 O O . VAL A 1 228 ? -5.053 11.778 8.282 1.00 98.69 228 VAL A O 1
ATOM 1738 N N . LYS A 1 229 ? -5.311 12.753 10.303 1.00 97.94 229 LYS A N 1
ATOM 1739 C CA . LYS A 1 229 ? -4.450 13.910 10.048 1.00 97.94 229 LYS A CA 1
ATOM 1740 C C . LYS A 1 229 ? -3.376 14.098 11.123 1.00 97.94 229 LYS A C 1
ATOM 1742 O O . LYS A 1 229 ? -3.704 14.244 12.299 1.00 97.94 229 LYS A O 1
ATOM 1747 N N . GLY A 1 230 ? -2.106 14.151 10.718 1.00 95.44 230 GLY A N 1
ATOM 1748 C CA . GLY A 1 230 ? -0.955 14.322 11.620 1.00 95.44 230 GLY A CA 1
ATOM 1749 C C . GLY A 1 230 ? 0.346 14.661 10.889 1.00 95.44 230 GLY A C 1
ATOM 1750 O O . GLY A 1 230 ? 0.379 14.677 9.664 1.00 95.44 230 GLY A O 1
ATOM 1751 N N . GLY A 1 231 ? 1.448 14.896 11.605 1.00 94.12 231 GLY A N 1
ATOM 1752 C CA . GLY A 1 231 ? 2.749 15.145 10.962 1.00 94.12 231 GLY A CA 1
ATOM 1753 C C . GLY A 1 231 ? 3.280 13.892 10.266 1.00 94.12 231 GLY A C 1
ATOM 1754 O O . GLY A 1 231 ? 3.759 13.951 9.133 1.00 94.12 231 GLY A O 1
ATOM 1755 N N . LEU A 1 232 ? 3.094 12.743 10.917 1.00 95.50 232 LEU A N 1
ATOM 1756 C CA . LEU A 1 232 ? 3.212 11.409 10.333 1.00 95.50 232 LEU A CA 1
ATOM 1757 C C . LEU A 1 232 ? 1.819 10.783 10.345 1.00 95.50 232 LEU A C 1
ATOM 1759 O O . LEU A 1 232 ? 1.220 10.713 11.413 1.00 95.50 232 LEU A O 1
ATOM 1763 N N . ALA A 1 233 ? 1.293 10.339 9.207 1.00 97.94 233 ALA A N 1
ATOM 1764 C CA . ALA A 1 233 ? -0.084 9.851 9.137 1.00 97.94 233 ALA A CA 1
ATOM 1765 C C . ALA A 1 233 ? -0.188 8.487 8.449 1.00 97.94 233 ALA A C 1
ATOM 1767 O O . ALA A 1 233 ? 0.237 8.325 7.304 1.00 97.94 233 ALA A O 1
ATOM 1768 N N . GLY A 1 234 ? -0.803 7.521 9.130 1.00 98.31 234 GLY A N 1
ATOM 1769 C CA . GLY A 1 234 ? -1.252 6.276 8.516 1.00 98.31 234 GLY A CA 1
ATOM 1770 C C . GLY A 1 234 ? -2.384 5.633 9.299 1.00 98.31 234 GLY A C 1
ATOM 1771 O O . GLY A 1 234 ? -2.412 5.730 10.521 1.00 98.31 234 GLY A O 1
ATOM 1772 N N . ALA A 1 235 ? -3.335 5.002 8.604 1.00 98.69 235 ALA A N 1
ATOM 1773 C CA . ALA A 1 235 ? -4.592 4.554 9.211 1.00 98.69 235 ALA A CA 1
ATOM 1774 C C . ALA A 1 235 ? -4.383 3.665 10.446 1.00 98.69 235 ALA A C 1
ATOM 1776 O O . ALA A 1 235 ? -5.032 3.852 11.475 1.00 98.69 235 ALA A O 1
ATOM 1777 N N . PHE A 1 236 ? -3.446 2.721 10.353 1.00 98.56 236 PHE A N 1
ATOM 1778 C CA . PHE A 1 236 ? -3.161 1.757 11.408 1.00 98.56 236 PHE A CA 1
ATOM 1779 C C . PHE A 1 236 ? -1.969 2.186 12.256 1.00 98.56 236 PHE A C 1
ATOM 1781 O O . PHE A 1 236 ? -2.083 2.172 13.477 1.00 98.56 236 PHE A O 1
ATOM 1788 N N . LEU A 1 237 ? -0.842 2.560 11.637 1.00 97.12 237 LEU A N 1
ATOM 1789 C CA . LEU A 1 237 ? 0.402 2.836 12.361 1.00 97.12 237 LEU A CA 1
ATOM 1790 C C . LEU A 1 237 ? 1.152 4.063 11.836 1.00 97.12 237 LEU A C 1
ATOM 1792 O O . LEU A 1 237 ? 1.603 4.094 10.691 1.00 97.12 237 LEU A O 1
ATOM 1796 N N . ALA A 1 238 ? 1.390 5.041 12.704 1.00 94.69 238 ALA A N 1
ATOM 1797 C CA . ALA A 1 238 ? 2.083 6.263 12.311 1.00 94.69 238 ALA A CA 1
ATOM 1798 C C . ALA A 1 238 ? 3.613 6.192 12.439 1.00 94.69 238 ALA A C 1
ATOM 1800 O O . ALA A 1 238 ? 4.320 6.758 11.611 1.00 94.69 238 ALA A O 1
ATOM 1801 N N . LYS A 1 239 ? 4.164 5.519 13.454 1.00 89.44 239 LYS A N 1
ATOM 1802 C CA . LYS A 1 239 ? 5.621 5.456 13.659 1.00 89.44 239 LYS A CA 1
ATOM 1803 C C . LYS A 1 239 ? 6.036 4.193 14.409 1.00 89.44 239 LYS A C 1
ATOM 1805 O O . LYS A 1 239 ? 5.339 3.716 15.299 1.00 89.44 239 LYS A O 1
ATOM 1810 N N . ILE A 1 240 ? 7.223 3.689 14.086 1.00 86.00 240 ILE A N 1
ATOM 1811 C CA . ILE A 1 240 ? 7.936 2.720 14.922 1.00 86.00 240 ILE A CA 1
ATOM 1812 C C . ILE A 1 240 ? 8.914 3.498 15.808 1.00 86.00 240 ILE A C 1
ATOM 1814 O O . ILE A 1 240 ? 9.707 4.296 15.301 1.00 86.00 240 ILE A O 1
ATOM 1818 N N . SER A 1 241 ? 8.860 3.295 17.127 1.00 76.38 241 SER A N 1
ATOM 1819 C CA . SER A 1 241 ? 9.782 3.952 18.064 1.00 76.38 241 SER A CA 1
ATOM 1820 C C . SER A 1 241 ? 11.220 3.504 17.816 1.00 76.38 241 SER A C 1
ATOM 1822 O O . SER A 1 241 ? 11.462 2.308 17.679 1.00 76.38 241 SER A O 1
ATOM 1824 N N . TYR A 1 242 ? 12.154 4.470 17.788 1.00 63.00 242 TYR A N 1
ATOM 1825 C CA . TYR A 1 242 ? 13.606 4.318 17.595 1.00 63.00 242 TYR A CA 1
ATOM 1826 C C . TYR A 1 242 ? 14.132 2.897 17.851 1.00 63.00 242 TYR A C 1
ATOM 1828 O O . TYR A 1 242 ? 14.477 2.521 18.975 1.00 63.00 242 TYR A O 1
ATOM 1836 N N . SER A 1 243 ? 14.212 2.111 16.780 1.00 60.06 243 SER A N 1
ATOM 1837 C CA . SER A 1 243 ? 14.861 0.811 16.807 1.00 60.06 243 SER A CA 1
ATOM 1838 C C . SER A 1 243 ? 16.353 1.002 16.570 1.00 60.06 243 SER A C 1
ATOM 1840 O O . SER A 1 243 ? 16.743 1.613 15.575 1.00 60.06 243 SER A O 1
ATOM 1842 N N . ASN A 1 244 ? 17.192 0.383 17.401 1.00 58.00 244 ASN A N 1
ATOM 1843 C CA . ASN A 1 244 ? 18.638 0.289 17.149 1.00 58.00 244 ASN A CA 1
ATOM 1844 C C . ASN A 1 244 ? 18.955 -0.494 15.854 1.00 58.00 244 ASN A C 1
ATOM 1846 O O . ASN A 1 244 ? 20.100 -0.534 15.415 1.00 58.00 244 ASN A O 1
ATOM 1850 N N . ASN A 1 245 ? 17.939 -1.115 15.243 1.00 63.47 245 ASN A N 1
ATOM 1851 C CA . ASN A 1 245 ? 17.996 -1.757 13.939 1.00 63.47 245 ASN A CA 1
ATOM 1852 C C . ASN A 1 245 ? 16.730 -1.422 13.112 1.00 63.47 245 ASN A C 1
ATOM 1854 O O . ASN A 1 245 ? 15.796 -2.223 13.105 1.00 63.47 245 ASN A O 1
ATOM 1858 N N . PRO A 1 246 ? 16.680 -0.278 12.400 1.00 60.75 246 PRO A N 1
ATOM 1859 C CA . PRO A 1 246 ? 15.542 0.106 11.549 1.00 60.75 246 PRO A CA 1
ATOM 1860 C C . PRO A 1 246 ? 15.339 -0.809 10.330 1.00 60.75 246 PRO A C 1
ATOM 1862 O O . PRO A 1 246 ? 14.422 -0.587 9.546 1.00 60.75 246 PRO A O 1
ATOM 1865 N N . PHE A 1 247 ? 16.172 -1.845 10.182 1.00 68.62 247 PHE A N 1
ATOM 1866 C CA . PHE A 1 247 ? 16.157 -2.818 9.095 1.00 68.62 247 PHE A CA 1
ATOM 1867 C C . PHE A 1 247 ? 15.713 -4.221 9.547 1.00 68.62 247 PHE A C 1
ATOM 1869 O O . PHE A 1 247 ? 15.919 -5.190 8.820 1.00 68.62 247 PHE A O 1
ATOM 1876 N N . ASN A 1 248 ? 15.087 -4.363 10.724 1.00 73.12 248 ASN A N 1
ATOM 1877 C CA . ASN A 1 248 ? 14.496 -5.636 11.150 1.00 73.12 248 ASN A CA 1
ATOM 1878 C C . ASN A 1 248 ? 13.021 -5.764 10.684 1.00 73.12 248 ASN A C 1
ATOM 1880 O O . ASN A 1 248 ? 12.163 -5.021 11.171 1.00 73.12 248 ASN A O 1
ATOM 1884 N N . PRO A 1 249 ? 12.687 -6.731 9.799 1.00 69.62 249 PRO A N 1
ATOM 1885 C CA . PRO A 1 249 ? 11.336 -6.896 9.252 1.00 69.62 249 PRO A CA 1
ATOM 1886 C C . PRO A 1 249 ? 10.291 -7.364 10.280 1.00 69.62 249 PRO A C 1
ATOM 1888 O O . PRO A 1 249 ? 9.097 -7.238 10.016 1.00 69.62 249 PRO A O 1
ATOM 1891 N N . ASN A 1 250 ? 10.715 -7.859 11.450 1.00 77.94 250 ASN A N 1
ATOM 1892 C CA . ASN A 1 250 ? 9.841 -8.365 12.517 1.00 77.94 250 ASN A CA 1
ATOM 1893 C C . ASN A 1 250 ? 9.509 -7.312 13.591 1.00 77.94 250 ASN A C 1
ATOM 1895 O O . ASN A 1 250 ? 8.845 -7.637 14.580 1.00 77.94 250 ASN A O 1
ATOM 1899 N N . ILE A 1 251 ? 9.977 -6.061 13.444 1.00 77.19 251 ILE A N 1
ATOM 1900 C CA . ILE A 1 251 ? 9.647 -5.002 14.414 1.00 77.19 251 ILE A CA 1
ATOM 1901 C C . ILE A 1 251 ? 8.145 -4.713 14.413 1.00 77.19 251 ILE A C 1
ATOM 1903 O O . ILE A 1 251 ? 7.575 -4.473 15.466 1.00 77.19 251 ILE A O 1
ATOM 1907 N N . CYS A 1 252 ? 7.503 -4.777 13.249 1.00 88.06 252 CYS A N 1
ATOM 1908 C CA . CYS A 1 252 ? 6.055 -4.727 13.120 1.00 88.06 252 CYS A CA 1
ATOM 1909 C C . CYS A 1 252 ? 5.653 -5.449 11.833 1.00 88.06 252 CYS A C 1
ATOM 1911 O O . CYS A 1 252 ? 6.294 -5.254 10.794 1.00 88.06 252 CYS A O 1
ATOM 1913 N N . VAL A 1 253 ? 4.605 -6.267 11.920 1.00 93.81 253 VAL A N 1
ATOM 1914 C CA . VAL A 1 253 ? 3.965 -6.946 10.796 1.00 93.81 253 VAL A CA 1
ATOM 1915 C C . VAL A 1 253 ? 2.525 -6.456 10.692 1.00 93.81 253 VAL A C 1
ATOM 1917 O O . VAL A 1 253 ? 1.714 -6.703 11.585 1.00 93.81 253 VAL A O 1
ATOM 1920 N N . ILE A 1 254 ? 2.191 -5.781 9.595 1.00 97.75 254 ILE A N 1
ATOM 1921 C CA . ILE A 1 254 ? 0.806 -5.412 9.289 1.00 97.75 254 ILE A CA 1
ATOM 1922 C C . ILE A 1 254 ? 0.297 -6.318 8.176 1.00 97.75 254 ILE A C 1
ATOM 1924 O O . ILE A 1 254 ? 0.905 -6.378 7.109 1.00 97.75 254 ILE A O 1
ATOM 1928 N N . SER A 1 255 ? -0.793 -7.049 8.423 1.00 98.56 255 SER A N 1
ATOM 1929 C CA . SER A 1 255 ? -1.304 -8.016 7.443 1.00 98.56 255 SER A CA 1
ATOM 1930 C C . SER A 1 255 ? -2.822 -8.069 7.334 1.00 98.56 255 SER A C 1
ATOM 1932 O O . SER A 1 255 ? -3.528 -7.937 8.329 1.00 98.56 255 SER A O 1
ATOM 1934 N N . ASN A 1 256 ? -3.340 -8.303 6.126 1.00 98.81 256 ASN A N 1
ATOM 1935 C CA . ASN A 1 256 ? -4.785 -8.404 5.863 1.00 98.81 256 ASN A CA 1
ATOM 1936 C C . ASN A 1 256 ? -5.573 -7.181 6.377 1.00 98.81 256 ASN A C 1
ATOM 1938 O O . ASN A 1 256 ? -6.668 -7.317 6.928 1.00 98.81 256 ASN A O 1
ATOM 1942 N N . CYS A 1 257 ? -4.987 -5.990 6.257 1.00 98.94 257 CYS A N 1
ATOM 1943 C CA . CYS A 1 257 ? -5.594 -4.745 6.709 1.00 98.94 257 CYS A CA 1
ATOM 1944 C C . CYS A 1 257 ? -6.116 -3.930 5.525 1.00 98.94 257 CYS A C 1
ATOM 1946 O O . CYS A 1 257 ? -5.462 -3.840 4.484 1.00 98.94 257 CYS A O 1
ATOM 1948 N N . VAL A 1 258 ? -7.286 -3.312 5.691 1.00 99.00 258 VAL A N 1
ATOM 1949 C CA . VAL A 1 258 ? -7.929 -2.503 4.646 1.00 99.00 258 VAL A CA 1
ATOM 1950 C C . VAL A 1 258 ? -8.238 -1.106 5.170 1.00 99.00 258 VAL A C 1
ATOM 1952 O O . VAL A 1 258 ? -8.835 -0.971 6.234 1.00 99.00 258 VAL A O 1
ATOM 1955 N N . ASN A 1 259 ? -7.864 -0.066 4.426 1.00 98.94 259 ASN A N 1
ATOM 1956 C CA . ASN A 1 259 ? -8.176 1.322 4.766 1.00 98.94 259 ASN A CA 1
ATOM 1957 C C . ASN A 1 259 ? -9.118 1.976 3.745 1.00 98.94 259 ASN A C 1
ATOM 1959 O O . ASN A 1 259 ? -8.824 1.972 2.552 1.00 98.94 259 ASN A O 1
ATOM 1963 N N . TYR A 1 260 ? -10.186 2.609 4.231 1.00 98.94 260 TYR A N 1
ATOM 1964 C CA . TYR A 1 260 ? -11.056 3.518 3.473 1.00 98.94 260 TYR A CA 1
ATOM 1965 C C . TYR A 1 260 ? -11.003 4.972 3.976 1.00 98.94 260 TYR A C 1
ATOM 1967 O O . TYR A 1 260 ? -11.551 5.857 3.323 1.00 98.94 260 TYR A O 1
ATOM 1975 N N . ALA A 1 261 ? -10.360 5.243 5.116 1.00 98.81 261 ALA A N 1
ATOM 1976 C CA . ALA A 1 261 ? -10.235 6.591 5.665 1.00 98.81 261 ALA A CA 1
ATOM 1977 C C . ALA A 1 261 ? -9.250 7.445 4.853 1.00 98.81 261 ALA A C 1
ATOM 1979 O O . ALA A 1 261 ? -8.231 6.947 4.368 1.00 98.81 261 ALA A O 1
ATOM 1980 N N . SER A 1 262 ? -9.519 8.747 4.743 1.00 98.69 262 SER A N 1
ATOM 1981 C CA . SER A 1 262 ? -8.579 9.686 4.119 1.00 98.69 262 SER A CA 1
ATOM 1982 C C . SER A 1 262 ? -7.373 9.928 5.022 1.00 98.69 262 SER A C 1
ATOM 1984 O O . SER A 1 262 ? -7.538 10.163 6.221 1.00 98.69 262 SER A O 1
ATOM 1986 N N . ILE A 1 263 ? -6.172 9.934 4.446 1.00 98.75 263 ILE A N 1
ATOM 1987 C CA . ILE A 1 263 ? -4.913 10.147 5.163 1.00 98.75 263 ILE A CA 1
ATOM 1988 C C . ILE A 1 263 ? -4.297 11.471 4.723 1.00 98.75 263 ILE A C 1
ATOM 1990 O O . ILE A 1 263 ? -4.092 11.704 3.534 1.00 98.75 263 ILE A O 1
ATOM 1994 N N . ASN A 1 264 ? -3.969 12.337 5.679 1.00 97.62 264 ASN A N 1
ATOM 1995 C CA . ASN A 1 264 ? -3.314 13.615 5.425 1.00 97.62 264 ASN A CA 1
ATOM 1996 C C . ASN A 1 264 ? -2.148 13.807 6.398 1.00 97.62 264 ASN A C 1
ATOM 1998 O O . ASN A 1 264 ? -2.361 13.913 7.604 1.00 97.62 264 ASN A O 1
ATOM 2002 N N . GLY A 1 265 ? -0.916 13.886 5.902 1.00 95.12 265 GLY A N 1
ATOM 2003 C CA . GLY A 1 265 ? 0.193 14.236 6.782 1.00 95.12 265 GLY A CA 1
ATOM 2004 C C . GLY A 1 265 ? 1.384 14.893 6.118 1.00 95.12 265 GLY A C 1
ATOM 2005 O O . GLY A 1 265 ? 1.428 15.051 4.905 1.00 95.12 265 GLY A O 1
ATOM 2006 N N . GLY A 1 266 ? 2.376 15.291 6.911 1.00 93.19 266 GLY A N 1
ATOM 2007 C CA . GLY A 1 266 ? 3.665 15.731 6.366 1.00 93.19 266 GLY A CA 1
ATOM 2008 C C . GLY A 1 266 ? 4.354 14.574 5.640 1.00 93.19 266 GLY A C 1
ATOM 2009 O O . GLY A 1 266 ? 4.764 14.695 4.485 1.00 93.19 266 GLY A O 1
ATOM 2010 N N . LEU A 1 267 ? 4.364 13.406 6.278 1.00 94.44 267 LEU A N 1
ATOM 2011 C CA . LEU A 1 267 ? 4.759 12.129 5.696 1.00 94.44 267 LEU A CA 1
ATOM 2012 C C . LEU A 1 267 ? 3.628 11.117 5.871 1.00 94.44 267 LEU A C 1
ATOM 2014 O O . LEU A 1 267 ? 3.137 10.930 6.986 1.00 94.44 267 LEU A O 1
ATOM 2018 N N . ALA A 1 268 ? 3.206 10.472 4.786 1.00 97.19 268 ALA A N 1
ATOM 2019 C CA . ALA A 1 268 ? 1.957 9.714 4.793 1.00 97.19 268 ALA A CA 1
ATOM 2020 C C . ALA A 1 268 ? 2.094 8.294 4.235 1.00 97.19 268 ALA A C 1
ATOM 2022 O O . ALA A 1 268 ? 2.839 8.045 3.286 1.00 97.19 268 ALA A O 1
ATOM 2023 N N . GLY A 1 269 ? 1.320 7.367 4.793 1.00 98.25 269 GLY A N 1
ATOM 2024 C CA . GLY A 1 269 ? 1.087 6.057 4.201 1.00 98.25 269 GLY A CA 1
ATOM 2025 C C . GLY 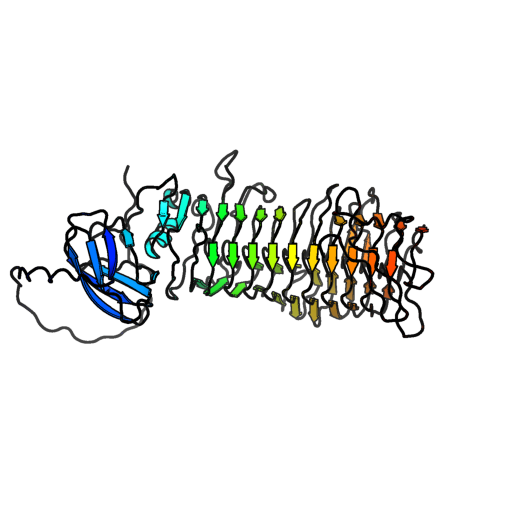A 1 269 ? -0.347 5.594 4.416 1.00 98.25 269 GLY A C 1
ATOM 2026 O O . GLY A 1 269 ? -0.856 5.721 5.524 1.00 98.25 269 GLY A O 1
ATOM 2027 N N . GLY A 1 270 ? -1.009 5.055 3.388 1.00 98.75 270 GLY A N 1
ATOM 2028 C CA . GLY A 1 270 ? -2.425 4.660 3.484 1.00 98.75 270 GLY A CA 1
ATOM 2029 C C . GLY A 1 270 ? -2.731 3.709 4.650 1.00 98.75 270 GLY A C 1
ATOM 2030 O O . GLY A 1 270 ? -3.738 3.848 5.337 1.00 98.75 270 GLY A O 1
ATOM 2031 N N . ILE A 1 271 ? -1.818 2.778 4.927 1.00 98.81 271 ILE A N 1
ATOM 2032 C CA . ILE A 1 271 ? -1.887 1.823 6.039 1.00 98.81 271 ILE A CA 1
ATOM 2033 C C . ILE A 1 271 ? -0.972 2.254 7.184 1.00 98.81 271 ILE A C 1
ATOM 2035 O O . ILE A 1 271 ? -1.404 2.303 8.338 1.00 98.81 271 ILE A O 1
ATOM 2039 N N . ALA A 1 272 ? 0.288 2.561 6.876 1.00 97.94 272 ALA A N 1
ATOM 2040 C CA . ALA A 1 272 ? 1.280 2.925 7.879 1.00 97.94 272 ALA A CA 1
ATOM 2041 C C . ALA A 1 272 ? 2.347 3.862 7.323 1.00 97.94 272 ALA A C 1
ATOM 2043 O O . ALA A 1 272 ? 2.639 3.827 6.138 1.00 97.94 272 ALA A O 1
ATOM 2044 N N . VAL A 1 273 ? 3.023 4.651 8.152 1.00 96.19 273 VAL A N 1
ATOM 2045 C CA . VAL A 1 273 ? 4.193 5.399 7.654 1.00 96.19 273 VAL A CA 1
ATOM 2046 C C . VAL A 1 273 ? 5.426 4.501 7.638 1.00 96.19 273 VAL A C 1
ATOM 2048 O O . VAL A 1 273 ? 6.103 4.417 6.621 1.00 96.19 273 VAL A O 1
ATOM 2051 N N . TRP A 1 274 ? 5.697 3.779 8.724 1.00 91.25 274 TRP A N 1
ATOM 2052 C CA . TRP A 1 274 ? 6.844 2.875 8.834 1.00 91.25 274 TRP A CA 1
ATOM 2053 C C . TRP A 1 274 ? 6.404 1.518 9.360 1.00 91.25 274 TRP A C 1
ATOM 2055 O O . TRP A 1 274 ? 5.723 1.442 10.381 1.00 91.25 274 TRP A O 1
ATOM 2065 N N . CYS A 1 275 ? 6.813 0.449 8.684 1.00 90.38 275 CYS A N 1
ATOM 2066 C CA . CYS A 1 275 ? 6.548 -0.917 9.116 1.00 90.38 275 CYS A CA 1
ATOM 2067 C C . CYS A 1 275 ? 7.683 -1.848 8.677 1.00 90.38 275 CYS A C 1
ATOM 2069 O O . CYS A 1 275 ? 8.316 -1.607 7.654 1.00 90.38 275 CYS A O 1
ATOM 2071 N N . GLY A 1 276 ? 7.958 -2.916 9.427 1.00 88.81 276 GLY A N 1
ATOM 2072 C CA . GLY A 1 276 ? 8.943 -3.903 8.990 1.00 88.81 276 GLY A CA 1
ATOM 2073 C C . GLY A 1 276 ? 8.423 -4.679 7.781 1.00 88.81 276 GLY A C 1
ATOM 2074 O O . GLY A 1 276 ? 9.017 -4.641 6.700 1.00 88.81 276 GLY A O 1
ATOM 2075 N N . THR A 1 277 ? 7.270 -5.317 7.967 1.00 92.25 277 THR A N 1
ATOM 2076 C CA . THR A 1 277 ? 6.599 -6.156 6.972 1.00 92.25 277 THR A CA 1
ATOM 2077 C C . THR A 1 277 ? 5.163 -5.690 6.769 1.00 92.25 277 THR A C 1
ATOM 2079 O O . THR A 1 277 ? 4.418 -5.571 7.739 1.00 92.25 277 THR A O 1
ATOM 2082 N N . VAL A 1 278 ? 4.753 -5.478 5.517 1.00 96.31 278 VAL A N 1
ATOM 2083 C CA . VAL A 1 278 ? 3.348 -5.223 5.165 1.00 96.31 278 VAL A CA 1
ATOM 2084 C C . VAL A 1 278 ? 2.901 -6.224 4.107 1.00 96.31 278 VAL A C 1
ATOM 2086 O O . VAL A 1 278 ? 3.513 -6.319 3.043 1.00 96.31 278 VAL A O 1
ATOM 2089 N N . GLU A 1 279 ? 1.854 -6.989 4.408 1.00 97.69 279 GLU A N 1
ATOM 2090 C CA . GLU A 1 279 ? 1.398 -8.103 3.571 1.00 97.69 279 GLU A CA 1
ATOM 2091 C C . GLU A 1 279 ? -0.117 -8.063 3.354 1.00 97.69 279 GLU A C 1
ATOM 2093 O O . GLU A 1 279 ? -0.879 -7.803 4.283 1.00 97.69 279 GLU A O 1
ATOM 2098 N N . ASN A 1 280 ? -0.588 -8.348 2.139 1.00 98.56 280 ASN A N 1
ATOM 2099 C CA . ASN A 1 280 ? -2.021 -8.494 1.833 1.00 98.56 280 ASN A CA 1
ATOM 2100 C C . ASN A 1 280 ? -2.888 -7.298 2.276 1.00 98.56 280 ASN A C 1
ATOM 2102 O O . ASN A 1 280 ? -4.035 -7.465 2.695 1.00 98.56 280 ASN A O 1
ATOM 2106 N N . CYS A 1 281 ? -2.327 -6.088 2.254 1.00 98.94 281 CYS A N 1
ATOM 2107 C CA . CYS A 1 281 ? -3.022 -4.884 2.694 1.00 98.94 281 CYS A CA 1
ATOM 2108 C C . CYS A 1 281 ? -3.568 -4.092 1.508 1.00 98.94 281 CYS A C 1
ATOM 2110 O O . CYS A 1 281 ? -2.944 -4.039 0.445 1.00 98.94 281 CYS A O 1
ATOM 2112 N N . LYS A 1 282 ? -4.719 -3.442 1.708 1.00 98.94 282 LYS A N 1
ATOM 2113 C CA . LYS A 1 282 ? -5.383 -2.642 0.674 1.00 98.94 282 LYS A CA 1
ATOM 2114 C C . LYS A 1 282 ? -5.696 -1.236 1.150 1.00 98.94 282 LYS A C 1
ATOM 2116 O O . LYS A 1 282 ? -6.243 -1.057 2.234 1.00 98.94 282 LYS A O 1
ATOM 2121 N N . ASN A 1 283 ? -5.416 -0.241 0.319 1.00 98.94 283 ASN A N 1
ATOM 2122 C CA . ASN A 1 283 ? -5.797 1.140 0.592 1.00 98.94 283 ASN A CA 1
ATOM 2123 C C . ASN A 1 283 ? -6.751 1.668 -0.482 1.00 98.94 283 ASN A C 1
ATOM 2125 O O . ASN A 1 283 ? -6.416 1.663 -1.660 1.00 98.94 283 ASN A O 1
ATOM 2129 N N . TYR A 1 284 ? -7.913 2.155 -0.063 1.00 98.94 284 TYR A N 1
ATOM 2130 C CA . TYR A 1 284 ? -8.904 2.844 -0.893 1.00 98.94 284 TYR A CA 1
ATOM 2131 C C . TYR A 1 284 ? -8.988 4.341 -0.575 1.00 98.94 284 TYR A C 1
ATOM 2133 O O . TYR A 1 284 ? -9.458 5.115 -1.406 1.00 98.94 284 TYR A O 1
ATOM 2141 N N . GLY A 1 285 ? -8.536 4.755 0.612 1.00 98.75 285 GLY A N 1
ATOM 2142 C CA . GLY A 1 285 ? -8.539 6.153 1.031 1.00 98.75 285 GLY A CA 1
ATOM 2143 C C . GLY A 1 285 ? -7.507 6.997 0.281 1.00 98.75 285 GLY A C 1
ATOM 2144 O O . GLY A 1 285 ? -6.410 6.531 -0.025 1.00 98.75 285 GLY A O 1
ATOM 2145 N N . GLU A 1 286 ? -7.841 8.255 -0.004 1.00 98.81 286 GLU A N 1
ATOM 2146 C CA . GLU A 1 286 ? -6.879 9.212 -0.564 1.00 98.81 286 GLU A CA 1
ATOM 2147 C C . GLU A 1 286 ? -5.716 9.439 0.415 1.00 98.81 286 GLU A C 1
ATOM 2149 O O . GLU A 1 286 ? -5.932 9.587 1.620 1.00 98.81 286 GLU A O 1
ATOM 2154 N N . VAL A 1 287 ? -4.489 9.490 -0.111 1.00 98.81 287 VAL A N 1
ATOM 2155 C CA . VAL A 1 287 ? -3.272 9.772 0.657 1.00 98.81 287 VAL A CA 1
ATOM 2156 C C . VAL A 1 287 ? -2.702 11.113 0.217 1.00 98.81 287 VAL A C 1
ATOM 2158 O O . VAL A 1 287 ? -2.234 11.268 -0.911 1.00 98.81 287 VAL A O 1
ATOM 2161 N N . VAL A 1 288 ? -2.702 12.086 1.121 1.00 97.44 288 VAL A N 1
ATOM 2162 C CA . VAL A 1 288 ? -2.161 13.425 0.887 1.00 97.44 288 VAL A CA 1
ATOM 2163 C C . VAL A 1 288 ? -0.919 13.633 1.747 1.00 97.44 288 VAL A C 1
ATOM 2165 O O . VAL A 1 288 ? -0.976 13.505 2.970 1.00 97.44 288 VAL A O 1
ATOM 2168 N N . SER A 1 289 ? 0.197 13.981 1.107 1.00 93.88 289 SER A N 1
ATOM 2169 C CA . SER A 1 289 ? 1.403 14.469 1.776 1.00 93.88 289 SER A CA 1
ATOM 2170 C C . SER A 1 289 ? 1.598 15.961 1.515 1.00 93.88 289 SER A C 1
ATOM 2172 O O . SER A 1 289 ? 1.472 16.419 0.377 1.00 93.88 289 SER A O 1
ATOM 2174 N N . GLY A 1 290 ? 1.898 16.715 2.571 1.00 88.19 290 GLY A N 1
ATOM 2175 C CA . GLY A 1 290 ? 2.211 18.145 2.491 1.00 88.19 290 GLY A CA 1
ATOM 2176 C C . GLY A 1 290 ? 3.703 18.479 2.535 1.00 88.19 290 GLY A C 1
ATOM 2177 O O . GLY A 1 290 ? 4.043 19.653 2.460 1.00 88.19 290 GLY A O 1
ATOM 2178 N N . ASP A 1 291 ? 4.583 17.487 2.719 1.00 84.06 291 ASP A N 1
ATOM 2179 C CA . ASP A 1 291 ? 5.975 17.754 3.104 1.00 84.06 291 ASP A CA 1
ATOM 2180 C C . ASP A 1 291 ? 6.963 16.749 2.470 1.00 84.06 291 ASP A C 1
ATOM 2182 O O . ASP A 1 291 ? 7.541 16.992 1.408 1.00 84.06 291 ASP A O 1
ATOM 2186 N N . GLN A 1 292 ? 7.162 15.586 3.095 1.00 85.94 292 GLN A N 1
ATOM 2187 C CA . GLN A 1 292 ? 8.346 14.745 2.863 1.00 85.94 292 GLN A CA 1
ATOM 2188 C C . GLN A 1 292 ? 8.140 13.622 1.843 1.00 85.94 292 GLN A C 1
ATOM 2190 O O . GLN A 1 292 ? 9.117 13.092 1.303 1.00 85.94 292 GLN A O 1
ATOM 2195 N N . GLY A 1 293 ? 6.894 13.222 1.583 1.00 93.12 293 GLY A N 1
ATOM 2196 C CA . GLY A 1 293 ? 6.601 12.087 0.714 1.00 93.12 293 GLY A CA 1
ATOM 2197 C C . GLY A 1 293 ? 5.438 11.215 1.172 1.00 93.12 293 GLY A C 1
ATOM 2198 O O . GLY A 1 293 ? 4.860 11.396 2.246 1.00 93.12 293 GLY A O 1
ATOM 2199 N N . ALA A 1 294 ? 5.104 10.239 0.330 1.00 96.94 294 ALA A N 1
ATOM 2200 C CA . ALA A 1 294 ? 3.966 9.358 0.553 1.00 96.94 294 ALA A CA 1
ATOM 2201 C C . ALA A 1 294 ? 4.186 7.936 0.021 1.00 96.94 294 ALA A C 1
ATOM 2203 O O . ALA A 1 294 ? 4.931 7.717 -0.936 1.00 96.94 294 ALA A O 1
ATOM 2204 N N . GLY A 1 295 ? 3.495 6.974 0.628 1.00 98.31 295 GLY A N 1
ATOM 2205 C CA . GLY A 1 295 ? 3.243 5.651 0.063 1.00 98.31 295 GLY A CA 1
ATOM 2206 C C . GLY A 1 295 ? 1.743 5.365 0.019 1.00 98.31 295 GLY A C 1
ATOM 2207 O O . GLY A 1 295 ? 1.053 5.615 1.002 1.00 98.31 295 GLY A O 1
ATOM 2208 N N . GLY A 1 296 ? 1.208 4.813 -1.068 1.00 98.75 296 GLY A N 1
ATOM 2209 C CA . GLY A 1 296 ? -0.219 4.450 -1.100 1.00 98.75 296 GLY A CA 1
ATOM 2210 C C . GLY A 1 296 ? -0.587 3.397 -0.050 1.00 98.75 296 GLY A C 1
ATOM 2211 O O . GLY A 1 296 ? -1.693 3.402 0.475 1.00 98.75 296 GLY A O 1
ATOM 2212 N N . ILE A 1 297 ? 0.371 2.549 0.339 1.00 98.81 297 ILE A N 1
ATOM 2213 C CA . ILE A 1 297 ? 0.232 1.585 1.437 1.00 98.81 297 ILE A CA 1
ATOM 2214 C C . ILE A 1 297 ? 1.122 1.979 2.605 1.00 98.81 297 ILE A C 1
ATOM 2216 O O . ILE A 1 297 ? 0.633 2.167 3.717 1.00 98.81 297 ILE A O 1
ATOM 2220 N N . VAL A 1 298 ? 2.425 2.120 2.366 1.00 98.06 298 VAL A N 1
ATOM 2221 C CA . VAL A 1 298 ? 3.386 2.400 3.432 1.00 98.06 298 VAL A CA 1
ATOM 2222 C C . VAL A 1 298 ? 4.471 3.353 2.982 1.00 98.06 298 VAL A C 1
ATOM 2224 O O . VAL A 1 298 ? 4.981 3.203 1.884 1.00 98.06 298 VAL A O 1
ATOM 2227 N N . TYR A 1 299 ? 4.882 4.336 3.781 1.00 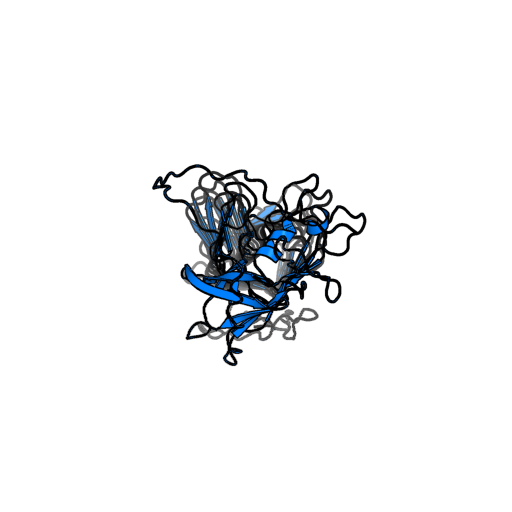96.31 299 TYR A N 1
ATOM 2228 C CA . TYR A 1 299 ? 6.002 5.170 3.336 1.00 96.31 299 TYR A CA 1
ATOM 2229 C C . TYR A 1 299 ? 7.335 4.413 3.372 1.00 96.31 299 TYR A C 1
ATOM 2231 O O . TYR A 1 299 ? 8.073 4.478 2.398 1.00 96.31 299 TYR A O 1
ATOM 2239 N N . GLY A 1 300 ? 7.647 3.674 4.438 1.00 92.94 300 GLY A N 1
ATOM 2240 C CA . GLY A 1 300 ? 8.896 2.931 4.602 1.00 92.94 300 GLY A CA 1
ATOM 2241 C C . GLY A 1 300 ? 8.685 1.478 5.021 1.00 92.94 300 GLY A C 1
ATOM 2242 O O . GLY A 1 300 ? 8.066 1.228 6.056 1.00 92.94 300 GLY A O 1
ATOM 2243 N N . ALA A 1 301 ? 9.227 0.528 4.247 1.00 91.88 301 ALA A N 1
ATOM 2244 C CA . ALA A 1 301 ? 9.144 -0.902 4.565 1.00 91.88 301 ALA A CA 1
ATOM 2245 C C . ALA A 1 301 ? 10.359 -1.732 4.128 1.00 91.88 301 ALA A C 1
ATOM 2247 O O . ALA A 1 301 ? 11.111 -1.340 3.230 1.00 91.88 301 ALA A O 1
ATOM 2248 N N . ILE A 1 302 ? 10.522 -2.900 4.760 1.00 88.19 302 ILE A N 1
ATOM 2249 C CA . ILE A 1 302 ? 11.572 -3.889 4.459 1.00 88.19 302 ILE A CA 1
ATOM 2250 C C . ILE A 1 302 ? 10.991 -5.092 3.714 1.00 88.19 302 ILE A C 1
ATOM 2252 O O . ILE A 1 302 ? 11.647 -5.645 2.844 1.00 88.19 302 ILE A O 1
ATOM 2256 N N . LYS A 1 303 ? 9.762 -5.512 4.012 1.00 90.56 303 LYS A N 1
ATOM 2257 C CA . LYS A 1 303 ? 9.096 -6.600 3.289 1.00 90.56 303 LYS A CA 1
ATOM 2258 C C . LYS A 1 303 ? 7.716 -6.161 2.825 1.00 90.56 303 LYS A C 1
ATOM 2260 O O . LYS A 1 303 ? 6.970 -5.554 3.591 1.00 90.56 303 LYS A O 1
ATOM 2265 N N . LEU A 1 304 ? 7.414 -6.458 1.564 1.00 93.06 304 LEU A N 1
ATOM 2266 C CA . LEU A 1 304 ? 6.152 -6.129 0.912 1.00 93.06 304 LEU A CA 1
ATOM 2267 C C . LEU A 1 304 ? 5.699 -7.286 0.033 1.00 93.06 304 LEU A C 1
ATOM 2269 O O . LEU A 1 304 ? 6.433 -7.685 -0.873 1.00 93.06 304 LEU A O 1
ATOM 2273 N N . ASP A 1 305 ? 4.490 -7.775 0.278 1.00 95.88 305 ASP A N 1
ATOM 2274 C CA . ASP A 1 305 ? 3.861 -8.790 -0.564 1.00 95.88 305 ASP A CA 1
ATOM 2275 C C . ASP A 1 305 ? 2.342 -8.591 -0.644 1.00 95.88 305 ASP A C 1
ATOM 2277 O O . ASP A 1 305 ? 1.701 -8.212 0.336 1.00 95.88 305 ASP A O 1
ATOM 2281 N N . GLY A 1 306 ? 1.753 -8.814 -1.818 1.00 97.69 306 GLY A N 1
ATOM 2282 C CA . GLY A 1 306 ? 0.292 -8.882 -1.973 1.00 97.69 306 GLY A CA 1
ATOM 2283 C C . GLY A 1 306 ? -0.466 -7.577 -1.691 1.00 97.69 306 GLY A C 1
ATOM 2284 O O . GLY A 1 306 ? -1.646 -7.619 -1.352 1.00 97.69 306 GLY A O 1
ATOM 2285 N N . CYS A 1 307 ? 0.195 -6.417 -1.749 1.00 98.69 307 CYS A N 1
ATOM 2286 C CA . CYS A 1 307 ? -0.419 -5.139 -1.380 1.00 98.69 307 CYS A CA 1
ATOM 2287 C C . CYS A 1 307 ? -1.031 -4.407 -2.585 1.00 98.69 307 CYS A C 1
ATOM 2289 O O . CYS A 1 307 ? -0.424 -4.342 -3.656 1.00 98.69 307 CYS A O 1
ATOM 2291 N N . GLU A 1 308 ? -2.199 -3.789 -2.393 1.00 98.88 308 GLU A N 1
ATOM 2292 C CA . GLU A 1 308 ? -2.939 -3.097 -3.458 1.00 98.88 308 GLU A CA 1
ATOM 2293 C C . GLU A 1 308 ? -3.369 -1.684 -3.048 1.00 98.88 308 GLU A C 1
ATOM 2295 O O . GLU A 1 308 ? -4.101 -1.505 -2.074 1.00 98.88 308 GLU A O 1
ATOM 2300 N N . ASN A 1 309 ? -2.979 -0.672 -3.821 1.00 98.94 309 ASN A N 1
ATOM 2301 C CA . ASN A 1 309 ? -3.440 0.701 -3.614 1.00 98.94 309 ASN A CA 1
ATOM 2302 C C . ASN A 1 309 ? -4.437 1.125 -4.697 1.00 98.94 309 ASN A C 1
ATOM 2304 O O . ASN A 1 309 ? -4.104 1.147 -5.877 1.00 98.94 309 ASN A O 1
ATOM 2308 N N . PHE A 1 310 ? -5.633 1.524 -4.280 1.00 98.94 310 PHE A N 1
ATOM 2309 C CA . PHE A 1 310 ? -6.687 2.127 -5.099 1.00 98.94 310 PHE A CA 1
ATOM 2310 C C . PHE A 1 310 ? -6.841 3.627 -4.835 1.00 98.94 310 PHE A C 1
ATOM 2312 O O . PHE A 1 310 ? -7.333 4.349 -5.698 1.00 98.94 310 PHE A O 1
ATOM 2319 N N . GLY A 1 311 ? -6.436 4.094 -3.652 1.00 98.81 311 GLY A N 1
ATOM 2320 C CA . GLY A 1 311 ? -6.515 5.499 -3.277 1.00 98.81 311 GLY A CA 1
ATOM 2321 C C . GLY A 1 311 ? -5.546 6.366 -4.077 1.00 98.81 311 GLY A C 1
ATOM 2322 O O . GLY A 1 311 ? -4.381 6.012 -4.263 1.00 98.81 311 GLY A O 1
ATOM 2323 N N . ASN A 1 312 ? -6.011 7.529 -4.527 1.00 98.88 312 ASN A N 1
ATOM 2324 C CA . ASN A 1 312 ? -5.138 8.501 -5.179 1.00 98.88 312 ASN A CA 1
ATOM 2325 C C . ASN A 1 312 ? -4.111 9.054 -4.189 1.00 98.88 312 ASN A C 1
ATOM 2327 O O . ASN A 1 312 ? -4.396 9.226 -3.002 1.00 98.88 312 ASN A O 1
ATOM 2331 N N . ILE A 1 313 ? -2.924 9.367 -4.698 1.00 98.81 313 ILE A N 1
ATOM 2332 C CA . ILE A 1 313 ? -1.827 9.927 -3.919 1.00 98.81 313 ILE A CA 1
ATOM 2333 C C . ILE A 1 313 ? -1.550 11.337 -4.413 1.00 98.81 313 ILE A C 1
ATOM 2335 O O . ILE A 1 313 ? -1.292 11.554 -5.598 1.00 98.81 313 ILE A O 1
ATOM 2339 N N . LYS A 1 314 ? -1.569 12.303 -3.497 1.00 96.56 314 LYS A N 1
ATOM 2340 C CA . LYS A 1 314 ? -1.262 13.703 -3.788 1.00 96.56 314 LYS A CA 1
ATOM 2341 C C . LYS A 1 314 ? -0.111 14.179 -2.923 1.00 96.56 314 LYS A C 1
ATOM 2343 O O . LYS A 1 314 ? -0.171 14.093 -1.701 1.00 96.56 314 LYS A O 1
ATOM 2348 N N . LEU A 1 315 ? 0.917 14.720 -3.559 1.00 93.38 315 LEU A N 1
ATOM 2349 C CA . LEU A 1 315 ? 1.948 15.497 -2.884 1.00 93.38 315 LEU A CA 1
ATOM 2350 C C . LEU A 1 315 ? 1.747 16.964 -3.254 1.00 93.38 315 LEU A C 1
ATOM 2352 O O . LEU A 1 315 ? 1.872 17.314 -4.427 1.00 93.38 315 LEU A O 1
ATOM 2356 N N . ASN A 1 316 ? 1.457 17.798 -2.261 1.00 87.56 316 ASN A N 1
ATOM 2357 C CA . ASN A 1 316 ? 1.397 19.249 -2.410 1.00 87.56 316 ASN A CA 1
ATOM 2358 C C . ASN A 1 316 ? 2.627 19.819 -1.697 1.00 87.56 316 ASN A C 1
ATOM 2360 O O . ASN A 1 316 ? 2.611 19.944 -0.477 1.00 87.56 316 ASN A O 1
ATOM 2364 N N . ASN A 1 317 ? 3.715 20.062 -2.431 1.00 71.69 317 ASN A N 1
ATOM 2365 C CA . ASN A 1 317 ? 4.987 20.497 -1.843 1.00 71.69 317 ASN A CA 1
ATOM 2366 C C . ASN A 1 317 ? 5.324 21.936 -2.246 1.00 71.69 317 ASN A C 1
ATOM 2368 O O . ASN A 1 317 ? 5.594 22.202 -3.419 1.00 71.69 317 ASN A O 1
ATOM 2372 N N . ASP A 1 318 ? 5.425 22.820 -1.255 1.00 64.62 318 ASP A N 1
ATOM 2373 C CA . ASP A 1 318 ? 5.793 24.222 -1.463 1.00 64.62 318 ASP A CA 1
ATOM 2374 C C . ASP A 1 318 ? 7.243 24.563 -1.058 1.00 64.62 318 ASP A C 1
ATOM 2376 O O . ASP A 1 318 ? 7.694 25.666 -1.368 1.00 64.62 318 ASP A O 1
ATOM 2380 N N . ALA A 1 319 ? 8.011 23.666 -0.406 1.00 58.50 319 ALA A N 1
ATOM 2381 C CA . ALA A 1 319 ? 9.311 24.067 0.168 1.00 58.50 319 ALA A CA 1
ATOM 2382 C C . ALA A 1 319 ? 10.406 22.994 0.414 1.00 58.50 319 ALA A C 1
ATOM 2384 O O . ALA A 1 319 ? 11.454 23.355 0.951 1.00 58.50 319 ALA A O 1
ATOM 2385 N N . ILE A 1 320 ? 10.268 21.716 0.025 1.00 63.16 320 ILE A N 1
ATOM 2386 C CA . ILE A 1 320 ? 11.304 20.689 0.320 1.00 63.16 320 ILE A CA 1
ATOM 2387 C C . ILE A 1 320 ? 12.164 20.266 -0.878 1.00 63.16 320 ILE A C 1
ATOM 2389 O O . ILE A 1 320 ? 11.683 20.096 -2.002 1.00 63.16 320 ILE A O 1
ATOM 2393 N N . ALA A 1 321 ? 13.445 19.994 -0.586 1.00 68.94 321 ALA A N 1
ATOM 2394 C CA . ALA A 1 321 ? 14.374 19.254 -1.433 1.00 68.94 321 ALA A CA 1
ATOM 2395 C C . ALA A 1 321 ? 14.199 17.720 -1.296 1.00 68.94 321 ALA A C 1
ATOM 2397 O O . ALA A 1 321 ? 14.464 17.147 -0.240 1.00 68.94 321 ALA A O 1
ATOM 2398 N N . ASN A 1 322 ? 13.861 17.049 -2.402 1.00 82.06 322 ASN A N 1
ATOM 2399 C CA . ASN A 1 322 ? 13.830 15.587 -2.589 1.00 82.06 322 ASN A CA 1
ATOM 2400 C C . ASN A 1 322 ? 12.694 14.763 -1.924 1.00 82.06 322 ASN A C 1
ATOM 2402 O O . ASN A 1 322 ? 12.991 13.675 -1.411 1.00 82.06 322 ASN A O 1
ATOM 2406 N N . PRO A 1 323 ? 11.409 15.176 -1.934 1.00 89.94 323 PRO A N 1
ATOM 2407 C CA . PRO A 1 323 ? 10.325 14.261 -1.579 1.00 89.94 323 PRO A CA 1
ATOM 2408 C C . PRO A 1 323 ? 10.328 12.976 -2.416 1.00 89.94 323 PRO A C 1
ATOM 2410 O O . PRO A 1 323 ? 10.741 12.953 -3.583 1.00 89.94 323 PRO A O 1
ATOM 2413 N N . VAL A 1 324 ? 9.831 11.901 -1.803 1.00 93.25 324 VAL A N 1
ATOM 2414 C CA . VAL A 1 324 ? 9.743 10.574 -2.419 1.00 93.25 324 VAL A CA 1
ATOM 2415 C C . VAL A 1 324 ? 8.311 10.062 -2.347 1.00 93.25 324 VAL A C 1
ATOM 2417 O O . VAL A 1 324 ? 7.720 10.020 -1.270 1.00 93.25 324 VAL A O 1
ATOM 2420 N N . VAL A 1 325 ? 7.759 9.643 -3.483 1.00 96.44 325 VAL A N 1
ATOM 2421 C CA . VAL A 1 325 ? 6.383 9.144 -3.571 1.00 96.44 325 VAL A CA 1
ATOM 2422 C C . VAL A 1 325 ? 6.350 7.780 -4.246 1.00 96.44 325 VAL A C 1
ATOM 2424 O O . VAL A 1 325 ? 6.972 7.588 -5.289 1.00 96.44 325 VAL A O 1
ATOM 2427 N N . GLY A 1 326 ? 5.616 6.836 -3.663 1.00 98.12 326 GLY A N 1
ATOM 2428 C CA . GLY A 1 326 ? 5.368 5.528 -4.260 1.00 98.12 326 GLY A CA 1
ATOM 2429 C C . GLY A 1 326 ? 3.898 5.141 -4.233 1.00 98.12 326 GLY A C 1
ATOM 2430 O O . GLY A 1 326 ? 3.240 5.311 -3.209 1.00 98.12 326 GLY A O 1
ATOM 2431 N N . GLY A 1 327 ? 3.391 4.556 -5.318 1.00 98.69 327 GLY A N 1
ATOM 2432 C CA . GLY A 1 327 ? 2.019 4.031 -5.360 1.00 98.69 327 GLY A CA 1
ATOM 2433 C C . GLY A 1 327 ? 1.740 2.957 -4.307 1.00 98.69 327 GLY A C 1
ATOM 2434 O O . GLY A 1 327 ? 0.631 2.858 -3.802 1.00 98.69 327 GLY A O 1
ATOM 2435 N N . ILE A 1 328 ? 2.764 2.202 -3.899 1.00 98.69 328 ILE A N 1
ATOM 2436 C CA . ILE A 1 328 ? 2.694 1.266 -2.768 1.00 98.69 328 ILE A CA 1
ATOM 2437 C C . ILE A 1 328 ? 3.618 1.727 -1.651 1.00 98.69 328 ILE A C 1
ATOM 2439 O O . ILE A 1 328 ? 3.162 1.899 -0.519 1.00 98.69 328 ILE A O 1
ATOM 2443 N N . VAL A 1 329 ? 4.897 1.950 -1.975 1.00 97.62 329 VAL A N 1
ATOM 2444 C CA . VAL A 1 329 ? 5.929 2.295 -1.001 1.00 97.62 329 VAL A CA 1
ATOM 2445 C C . VAL A 1 329 ? 6.777 3.492 -1.397 1.00 97.62 329 VAL A C 1
ATOM 2447 O O . VAL A 1 329 ? 7.378 3.515 -2.468 1.00 97.62 329 VAL A O 1
ATOM 2450 N N . GLY A 1 330 ? 6.886 4.477 -0.506 1.00 96.06 330 GLY A N 1
ATOM 2451 C CA . GLY A 1 330 ? 7.767 5.628 -0.715 1.00 96.06 330 GLY A CA 1
ATOM 2452 C C . GLY A 1 330 ? 9.234 5.198 -0.794 1.00 96.06 330 GLY A C 1
ATOM 2453 O O . GLY A 1 330 ? 9.876 5.320 -1.833 1.00 96.06 330 GLY A O 1
ATOM 2454 N N . ARG A 1 331 ? 9.766 4.641 0.293 1.00 92.81 331 ARG A N 1
ATOM 2455 C CA . ARG A 1 331 ? 11.140 4.158 0.441 1.00 92.81 331 ARG A CA 1
ATOM 2456 C C . ARG A 1 331 ? 11.161 2.679 0.789 1.00 92.81 331 ARG A C 1
ATOM 2458 O O . ARG A 1 331 ? 10.668 2.258 1.832 1.00 92.81 331 ARG A O 1
ATOM 2465 N N . PHE A 1 332 ? 11.786 1.891 -0.072 1.00 90.94 332 PHE A N 1
ATOM 2466 C CA . PHE A 1 332 ? 11.914 0.458 0.129 1.00 90.94 332 PHE A CA 1
ATOM 2467 C C . PHE A 1 332 ? 13.339 0.078 0.536 1.00 90.94 332 PHE A C 1
ATOM 2469 O O . PHE A 1 332 ? 14.307 0.387 -0.169 1.00 90.94 332 PHE A O 1
ATOM 2476 N N . PHE A 1 333 ? 13.446 -0.613 1.670 1.00 87.25 333 PHE A N 1
ATOM 2477 C CA . PHE A 1 333 ? 14.701 -1.042 2.296 1.00 87.25 333 PHE A CA 1
ATOM 2478 C C . PHE A 1 333 ? 14.921 -2.556 2.212 1.00 87.25 333 PHE A C 1
ATOM 2480 O O . PHE A 1 333 ? 15.910 -3.066 2.732 1.00 87.25 333 PHE A O 1
ATOM 2487 N N . GLY A 1 334 ? 13.996 -3.274 1.576 1.00 82.62 334 GLY A N 1
ATOM 2488 C CA . GLY A 1 334 ? 14.052 -4.717 1.404 1.00 82.62 334 GLY A CA 1
ATOM 2489 C C . GLY A 1 334 ? 14.760 -5.205 0.156 1.00 82.62 334 GLY A C 1
ATOM 2490 O O . GLY A 1 334 ? 14.911 -4.485 -0.834 1.00 82.62 334 GLY A O 1
ATOM 2491 N N . SER A 1 335 ? 15.118 -6.485 0.170 1.00 77.44 335 SER A N 1
ATOM 2492 C CA . SER A 1 335 ? 15.697 -7.160 -0.991 1.00 77.44 335 SER A CA 1
ATOM 2493 C C . SER A 1 335 ? 14.670 -7.375 -2.103 1.00 77.44 335 SER A C 1
ATOM 2495 O O . SER A 1 335 ? 14.949 -7.054 -3.254 1.00 77.44 335 SER A O 1
ATOM 2497 N N . THR A 1 336 ? 13.465 -7.855 -1.791 1.00 80.81 336 THR A N 1
ATOM 2498 C CA . THR A 1 336 ? 12.424 -8.157 -2.788 1.00 80.81 336 THR A CA 1
ATOM 2499 C C . THR A 1 336 ? 11.048 -7.711 -2.337 1.00 80.81 336 THR A C 1
ATOM 2501 O O . THR A 1 336 ? 10.746 -7.645 -1.150 1.00 80.81 336 THR A O 1
ATOM 2504 N N . PHE A 1 337 ? 10.216 -7.399 -3.322 1.00 86.31 337 PHE A N 1
ATOM 2505 C CA . PHE A 1 337 ? 8.793 -7.149 -3.147 1.00 86.31 337 PHE A CA 1
ATOM 2506 C C . PHE A 1 337 ? 8.048 -7.834 -4.290 1.00 86.31 337 PHE A C 1
ATOM 2508 O O . PHE A 1 337 ? 8.571 -7.905 -5.408 1.00 86.31 337 PHE A O 1
ATOM 2515 N N . SER A 1 338 ? 6.863 -8.367 -4.013 1.00 92.94 338 SER A N 1
ATOM 2516 C CA . SER A 1 338 ? 6.116 -9.195 -4.964 1.00 92.94 338 SER A CA 1
ATOM 2517 C C . SER A 1 338 ? 4.614 -8.970 -4.889 1.00 92.94 338 SER A C 1
ATOM 2519 O O . SER A 1 338 ? 4.097 -8.511 -3.878 1.00 92.94 338 SER A O 1
ATOM 2521 N N . ASN A 1 339 ? 3.908 -9.302 -5.973 1.00 96.12 339 ASN A N 1
ATOM 2522 C CA . ASN A 1 339 ? 2.440 -9.294 -6.022 1.00 96.12 339 ASN A CA 1
ATOM 2523 C C . ASN A 1 339 ? 1.817 -7.947 -5.597 1.00 96.12 339 ASN A C 1
ATOM 2525 O O . ASN A 1 339 ? 0.750 -7.917 -4.990 1.00 96.12 339 ASN A O 1
ATOM 2529 N N . CYS A 1 340 ? 2.491 -6.832 -5.884 1.00 98.12 340 CYS A N 1
ATOM 2530 C CA . CYS A 1 340 ? 2.044 -5.502 -5.480 1.00 98.12 340 CYS A CA 1
ATOM 2531 C C . CYS A 1 340 ? 1.479 -4.739 -6.677 1.00 98.12 340 CYS A C 1
ATOM 2533 O O . CYS A 1 340 ? 2.129 -4.665 -7.727 1.00 98.12 340 CYS A O 1
ATOM 2535 N N . THR A 1 341 ? 0.306 -4.127 -6.492 1.00 98.75 341 THR A N 1
ATOM 2536 C CA . THR A 1 341 ? -0.409 -3.425 -7.565 1.00 98.75 341 THR A CA 1
ATOM 2537 C C . THR A 1 341 ? -0.867 -2.033 -7.154 1.00 98.75 341 THR A C 1
ATOM 2539 O O . THR A 1 341 ? -1.616 -1.876 -6.194 1.00 98.75 341 THR A O 1
ATOM 2542 N N . ASN A 1 342 ? -0.485 -1.016 -7.922 1.00 98.88 342 ASN A N 1
ATOM 2543 C CA . ASN A 1 342 ? -1.048 0.323 -7.797 1.00 98.88 342 ASN A CA 1
ATOM 2544 C C . ASN A 1 342 ? -2.073 0.598 -8.905 1.00 98.88 342 ASN A C 1
ATOM 2546 O O . ASN A 1 342 ? -1.785 0.476 -10.100 1.00 98.88 342 ASN A O 1
ATOM 2550 N N . HIS A 1 343 ? -3.260 1.014 -8.488 1.00 98.81 343 HIS A N 1
ATOM 2551 C CA . HIS A 1 343 ? -4.353 1.504 -9.321 1.00 98.81 343 HIS A CA 1
ATOM 2552 C C . HIS A 1 343 ? -4.582 3.007 -9.154 1.00 98.81 343 HIS A C 1
ATOM 2554 O O . HIS A 1 343 ? -5.026 3.647 -10.101 1.00 98.81 343 HIS A O 1
ATOM 2560 N N . GLY A 1 344 ? -4.277 3.562 -7.977 1.00 98.75 344 GLY A N 1
ATOM 2561 C CA . GLY A 1 344 ? -4.475 4.979 -7.684 1.00 98.75 344 GLY A CA 1
ATOM 2562 C C . GLY A 1 344 ? -3.537 5.885 -8.480 1.00 98.75 344 GLY A C 1
ATOM 2563 O O . GLY A 1 344 ? -2.351 5.584 -8.647 1.00 98.75 344 GLY A O 1
ATOM 2564 N N . ASP A 1 345 ? -4.058 7.017 -8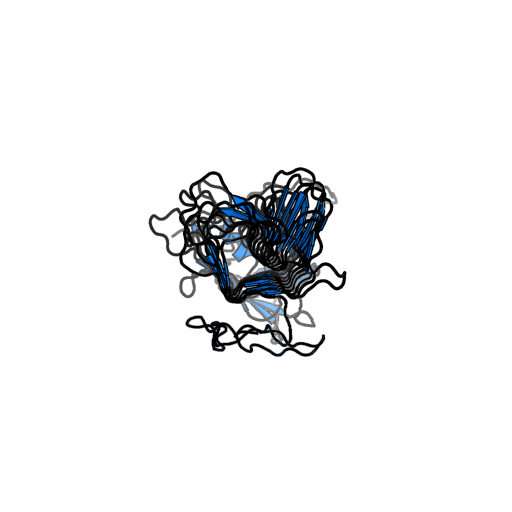.946 1.00 98.88 345 ASP A N 1
ATOM 2565 C CA . ASP A 1 345 ? -3.255 8.027 -9.629 1.00 98.88 345 ASP A CA 1
ATOM 2566 C C . ASP A 1 345 ? -2.315 8.722 -8.634 1.00 98.88 345 ASP A C 1
ATOM 2568 O O . ASP A 1 345 ? -2.679 9.008 -7.490 1.00 98.88 345 ASP A O 1
ATOM 2572 N N . ILE A 1 346 ? -1.103 9.041 -9.085 1.00 98.69 346 ILE A N 1
ATOM 2573 C CA . ILE A 1 346 ? -0.102 9.788 -8.328 1.00 98.69 346 ILE A CA 1
ATOM 2574 C C . ILE A 1 346 ? 0.037 11.171 -8.950 1.00 98.69 346 ILE A C 1
ATOM 2576 O O . ILE A 1 346 ? 0.472 11.312 -10.092 1.00 98.69 346 ILE A O 1
ATOM 2580 N N . THR A 1 347 ? -0.294 12.205 -8.182 1.00 96.44 347 THR A N 1
ATOM 2581 C CA . THR A 1 347 ? -0.141 13.600 -8.598 1.00 96.44 347 THR A CA 1
ATOM 2582 C C . THR A 1 347 ? 0.818 14.328 -7.669 1.00 96.44 347 THR A C 1
ATOM 2584 O O . THR A 1 347 ? 0.596 14.420 -6.463 1.00 96.44 347 THR A O 1
ATOM 2587 N N . VAL A 1 348 ? 1.876 14.889 -8.241 1.00 92.81 348 VAL A N 1
ATOM 2588 C CA . VAL A 1 348 ? 2.784 15.806 -7.554 1.00 92.81 348 VAL A CA 1
ATOM 2589 C C . VAL A 1 348 ? 2.525 17.212 -8.070 1.00 92.81 348 VAL A C 1
ATOM 2591 O O . VAL A 1 348 ? 2.728 17.493 -9.253 1.00 92.81 348 VAL A O 1
ATOM 2594 N N . ASN A 1 349 ? 2.098 18.087 -7.166 1.00 87.31 349 ASN A N 1
ATOM 2595 C CA . ASN A 1 349 ? 1.895 19.504 -7.412 1.00 87.31 349 ASN A CA 1
ATOM 2596 C C . ASN A 1 349 ? 2.895 20.308 -6.578 1.00 87.31 349 ASN A C 1
ATOM 2598 O O . ASN A 1 349 ? 3.040 20.071 -5.377 1.00 87.31 349 ASN A O 1
ATOM 2602 N N . GLY A 1 350 ? 3.555 21.278 -7.208 1.00 72.75 350 GLY A N 1
ATOM 2603 C CA . GLY A 1 350 ? 4.345 22.287 -6.505 1.00 72.75 350 GLY A CA 1
ATOM 2604 C C . GLY A 1 350 ? 5.733 22.515 -7.093 1.00 72.75 350 GLY A C 1
ATOM 2605 O O . GLY A 1 350 ? 6.155 21.852 -8.038 1.00 72.75 350 GLY A O 1
ATOM 2606 N N . ASN A 1 351 ? 6.460 23.466 -6.507 1.00 72.31 351 ASN A N 1
ATOM 2607 C CA . ASN A 1 351 ? 7.752 23.954 -7.006 1.00 72.31 351 ASN A CA 1
ATOM 2608 C C . ASN A 1 351 ? 8.945 23.173 -6.429 1.00 72.31 351 ASN A C 1
ATOM 2610 O O . ASN A 1 351 ? 10.017 23.742 -6.203 1.00 72.31 351 ASN A O 1
ATOM 2614 N N . ALA A 1 352 ? 8.763 21.877 -6.154 1.00 68.62 352 ALA A N 1
ATOM 2615 C CA . ALA A 1 352 ? 9.806 21.036 -5.579 1.00 68.62 352 ALA A CA 1
ATOM 2616 C C . ALA A 1 352 ? 11.111 21.160 -6.389 1.00 68.62 352 ALA A C 1
ATOM 2618 O O . ALA A 1 352 ? 11.113 21.057 -7.622 1.00 68.62 352 ALA A O 1
ATOM 2619 N N . LEU A 1 353 ? 12.236 21.356 -5.690 1.00 73.44 353 LEU A N 1
ATOM 2620 C CA . LEU A 1 353 ? 13.559 21.435 -6.325 1.00 73.44 353 LEU A CA 1
ATOM 2621 C C . LEU A 1 353 ? 13.909 20.136 -7.061 1.00 73.44 353 LEU A C 1
ATOM 2623 O O . LEU A 1 353 ? 14.583 20.157 -8.092 1.00 73.44 353 LEU A O 1
ATOM 2627 N N . SER A 1 354 ? 13.439 19.021 -6.515 1.00 84.31 354 SER A N 1
ATOM 2628 C CA . SER A 1 354 ? 13.631 17.666 -7.009 1.00 84.31 354 SER A CA 1
ATOM 2629 C C . SER A 1 354 ? 12.566 16.753 -6.403 1.00 84.31 354 SER A C 1
ATOM 2631 O O . SER A 1 354 ? 12.244 16.902 -5.228 1.00 84.31 354 SER A O 1
ATOM 2633 N N . VAL A 1 355 ? 12.038 15.790 -7.156 1.00 89.06 355 VAL A N 1
ATOM 2634 C CA . VAL A 1 355 ? 11.133 14.749 -6.641 1.00 89.06 355 VAL A CA 1
ATOM 2635 C C . VAL A 1 355 ? 11.466 13.395 -7.256 1.00 89.06 355 VAL A C 1
ATOM 2637 O O . VAL A 1 355 ? 11.884 13.308 -8.412 1.00 89.06 355 VAL A O 1
ATOM 2640 N N . THR A 1 356 ? 11.280 12.330 -6.481 1.00 92.75 356 THR A N 1
ATOM 2641 C CA . THR A 1 356 ? 11.349 10.953 -6.981 1.00 92.75 356 THR A CA 1
ATOM 2642 C C . THR A 1 356 ? 9.982 10.293 -6.859 1.00 92.75 356 THR A C 1
ATOM 2644 O O . THR A 1 356 ? 9.423 10.250 -5.764 1.00 92.75 356 THR A O 1
ATOM 2647 N N . VAL A 1 357 ? 9.456 9.758 -7.961 1.00 95.38 357 VAL A N 1
ATOM 2648 C CA . VAL A 1 357 ? 8.130 9.124 -7.990 1.00 95.38 357 VAL A CA 1
ATOM 2649 C C . VAL A 1 357 ? 8.185 7.756 -8.649 1.00 95.38 357 VAL A C 1
ATOM 2651 O O . VAL A 1 357 ? 8.679 7.617 -9.763 1.00 95.38 357 VAL A O 1
ATOM 2654 N N . GLY A 1 358 ? 7.637 6.742 -7.993 1.00 96.88 358 GLY A N 1
ATOM 2655 C CA . GLY A 1 358 ? 7.403 5.438 -8.602 1.00 96.88 358 GLY A CA 1
ATOM 2656 C C . GLY A 1 358 ? 5.939 5.055 -8.545 1.00 96.88 358 GLY A C 1
ATOM 2657 O O . GLY A 1 358 ? 5.301 5.223 -7.509 1.00 96.88 358 GLY A O 1
ATOM 2658 N N . GLY A 1 359 ? 5.412 4.457 -9.610 1.00 98.25 359 GLY A N 1
ATOM 2659 C CA . GLY A 1 359 ? 4.066 3.879 -9.562 1.00 98.25 359 GLY A CA 1
ATOM 2660 C C . GLY A 1 359 ? 3.936 2.766 -8.520 1.00 98.25 359 GLY A C 1
ATOM 2661 O O . GLY A 1 359 ? 2.838 2.491 -8.065 1.00 98.25 359 GLY A O 1
ATOM 2662 N N . ILE A 1 360 ? 5.044 2.166 -8.065 1.00 97.56 360 ILE A N 1
ATOM 2663 C CA . ILE A 1 360 ? 5.061 1.208 -6.950 1.00 97.56 360 ILE A CA 1
ATOM 2664 C C . ILE A 1 360 ? 6.047 1.637 -5.872 1.00 97.56 360 ILE A C 1
ATOM 2666 O O . ILE A 1 360 ? 5.635 1.849 -4.733 1.00 97.56 360 ILE A O 1
ATOM 2670 N N . VAL A 1 361 ? 7.326 1.787 -6.226 1.00 95.06 361 VAL A N 1
ATOM 2671 C CA . VAL A 1 361 ? 8.407 2.150 -5.301 1.00 95.06 361 VAL A CA 1
ATOM 2672 C C . VAL A 1 361 ? 8.956 3.521 -5.660 1.00 95.06 361 VAL A C 1
ATOM 2674 O O . VAL A 1 361 ? 9.531 3.676 -6.733 1.00 95.06 361 VAL A O 1
ATOM 2677 N N . GLY A 1 362 ? 8.866 4.500 -4.763 1.00 94.62 362 GLY A N 1
ATOM 2678 C CA . GLY A 1 362 ? 9.495 5.803 -4.983 1.00 94.62 362 GLY A CA 1
ATOM 2679 C C . GLY A 1 362 ? 11.016 5.686 -5.087 1.00 94.62 362 GLY A C 1
ATOM 2680 O O . GLY A 1 362 ? 11.597 5.908 -6.147 1.00 94.62 362 GLY A O 1
ATOM 2681 N N . LEU A 1 363 ? 11.662 5.275 -3.999 1.00 90.38 363 LEU A N 1
ATOM 2682 C CA . LEU A 1 363 ? 13.109 5.107 -3.903 1.00 90.38 363 LEU A CA 1
ATOM 2683 C C . LEU A 1 363 ? 13.466 3.746 -3.305 1.00 90.38 363 LEU A C 1
ATOM 2685 O O . LEU A 1 363 ? 13.005 3.382 -2.223 1.00 90.38 363 LEU A O 1
ATOM 2689 N N . ARG A 1 364 ? 14.357 3.020 -3.976 1.00 86.62 364 ARG A N 1
ATOM 2690 C CA . ARG A 1 364 ? 14.919 1.753 -3.494 1.00 86.62 364 ARG A CA 1
ATOM 2691 C C . ARG A 1 364 ? 16.353 1.942 -2.999 1.00 86.62 364 ARG A C 1
ATOM 2693 O O . ARG A 1 364 ? 17.178 2.496 -3.724 1.00 86.62 364 ARG A O 1
ATOM 2700 N N . LEU A 1 365 ? 16.651 1.470 -1.784 1.00 80.25 365 LEU A N 1
ATOM 2701 C CA . LEU A 1 365 ? 17.897 1.782 -1.057 1.00 80.25 365 LEU A CA 1
ATOM 2702 C C . LEU A 1 365 ? 18.814 0.578 -0.755 1.00 80.25 365 LEU A C 1
ATOM 2704 O O . LEU A 1 365 ? 19.783 0.728 -0.015 1.00 80.25 365 LEU A O 1
ATOM 2708 N N . VAL A 1 366 ? 18.553 -0.612 -1.306 1.00 71.31 366 VAL A N 1
ATOM 2709 C CA . VAL A 1 366 ? 19.301 -1.835 -0.942 1.00 71.31 366 VAL A CA 1
ATOM 2710 C C . VAL A 1 366 ? 20.572 -2.031 -1.754 1.00 71.31 366 VAL A C 1
ATOM 2712 O O . VAL A 1 366 ? 20.528 -2.045 -2.980 1.00 71.31 366 VAL A O 1
ATOM 2715 N N . SER A 1 367 ? 21.693 -2.259 -1.063 1.00 58.09 367 SER A N 1
ATOM 2716 C CA . SER A 1 367 ? 23.034 -2.350 -1.643 1.00 58.09 367 SER A CA 1
ATOM 2717 C C . SER A 1 367 ? 23.265 -3.618 -2.478 1.00 58.09 367 SER A C 1
ATOM 2719 O O . SER A 1 367 ? 23.774 -3.487 -3.586 1.00 58.09 367 SER A O 1
ATOM 2721 N N . SER A 1 368 ? 22.834 -4.815 -2.076 1.00 61.34 368 SER A N 1
ATOM 2722 C CA . SER A 1 368 ? 23.045 -6.038 -2.878 1.00 61.34 368 SER A CA 1
ATOM 2723 C C . SER A 1 368 ? 21.920 -7.066 -2.718 1.00 61.34 368 SER A C 1
ATOM 2725 O O . SER A 1 368 ? 21.518 -7.399 -1.610 1.00 61.34 368 SER A O 1
ATOM 2727 N N . ASN A 1 369 ? 21.396 -7.572 -3.837 1.00 63.41 369 ASN A N 1
ATOM 2728 C CA . ASN A 1 369 ? 20.446 -8.686 -3.881 1.00 63.41 369 ASN A CA 1
ATOM 2729 C C . ASN A 1 369 ? 20.650 -9.503 -5.162 1.00 63.41 369 ASN A C 1
ATOM 2731 O O . ASN A 1 369 ? 21.088 -8.976 -6.180 1.00 63.41 369 ASN A O 1
ATOM 2735 N N . THR A 1 370 ? 20.334 -10.791 -5.094 1.00 63.16 370 THR A N 1
ATOM 2736 C CA . THR A 1 370 ? 20.249 -11.695 -6.255 1.00 63.16 370 THR A CA 1
ATOM 2737 C C . THR A 1 370 ? 18.809 -12.093 -6.570 1.00 63.16 370 THR A C 1
ATOM 2739 O O . THR A 1 370 ? 18.544 -12.657 -7.630 1.00 63.16 370 THR A O 1
ATOM 2742 N N . ASP A 1 371 ? 17.880 -11.796 -5.662 1.00 73.00 371 ASP A N 1
ATOM 2743 C CA . ASP A 1 371 ? 16.484 -12.191 -5.783 1.00 73.00 371 ASP A CA 1
ATOM 2744 C C . ASP A 1 371 ? 15.681 -11.157 -6.575 1.00 73.00 371 ASP A C 1
ATOM 2746 O O . ASP A 1 371 ? 15.889 -9.944 -6.473 1.00 73.00 371 ASP A O 1
ATOM 2750 N N . ALA A 1 372 ? 14.738 -11.656 -7.370 1.00 76.69 372 ALA A N 1
ATOM 2751 C CA . ALA A 1 372 ? 13.895 -10.842 -8.228 1.00 76.69 372 ALA A CA 1
ATOM 2752 C C . ALA A 1 372 ? 12.627 -10.368 -7.511 1.00 76.69 372 ALA A C 1
ATOM 2754 O O . ALA A 1 372 ? 11.923 -11.161 -6.889 1.00 76.69 372 ALA A O 1
ATOM 2755 N N . SER A 1 373 ? 12.279 -9.095 -7.694 1.00 85.31 373 SER A N 1
ATOM 2756 C CA . SER A 1 373 ? 10.907 -8.619 -7.514 1.00 85.31 373 SER A CA 1
ATOM 2757 C C . SER A 1 373 ? 10.057 -9.050 -8.712 1.00 85.31 373 SER A C 1
ATOM 2759 O O . SER A 1 373 ? 10.474 -8.870 -9.860 1.00 85.31 373 SER A O 1
ATOM 2761 N N . VAL A 1 374 ? 8.877 -9.623 -8.461 1.00 90.81 374 VAL A N 1
ATOM 2762 C CA . VAL A 1 374 ? 8.035 -10.260 -9.493 1.00 90.81 374 VAL A CA 1
ATOM 2763 C C . VAL A 1 374 ? 6.563 -9.886 -9.314 1.00 90.81 374 VAL A C 1
ATOM 2765 O O . VAL A 1 374 ? 6.105 -9.704 -8.186 1.00 90.81 374 VAL A O 1
ATOM 2768 N N . LYS A 1 375 ? 5.809 -9.806 -10.419 1.00 93.88 375 LYS A N 1
ATOM 2769 C CA . LYS A 1 375 ? 4.385 -9.422 -10.449 1.00 93.88 375 LYS A CA 1
ATOM 2770 C C . LYS A 1 375 ? 4.131 -8.052 -9.833 1.00 93.88 375 LYS A C 1
ATOM 2772 O O . LYS A 1 375 ? 3.338 -7.894 -8.907 1.00 93.88 375 LYS A O 1
ATOM 2777 N N . ILE A 1 376 ? 4.856 -7.071 -10.344 1.00 95.75 376 ILE A N 1
ATOM 2778 C CA . ILE A 1 376 ? 4.749 -5.681 -9.932 1.00 95.75 376 ILE A CA 1
ATOM 2779 C C . ILE A 1 376 ? 3.997 -4.915 -11.012 1.00 95.75 376 ILE A C 1
ATOM 2781 O O . ILE A 1 376 ? 4.408 -4.918 -12.175 1.00 95.75 376 ILE A O 1
ATOM 2785 N N . ILE A 1 377 ? 2.882 -4.291 -10.636 1.00 98.44 377 ILE A N 1
ATOM 2786 C CA . ILE A 1 377 ? 1.928 -3.743 -11.599 1.00 98.44 377 ILE A CA 1
ATOM 2787 C C . ILE A 1 377 ? 1.568 -2.312 -11.233 1.00 98.44 377 ILE A C 1
ATOM 2789 O O . ILE A 1 377 ? 0.992 -2.070 -10.179 1.00 98.44 377 ILE A O 1
ATOM 2793 N N . ASN A 1 378 ? 1.815 -1.369 -12.138 1.00 98.81 378 ASN A N 1
ATOM 2794 C CA . ASN A 1 378 ? 1.218 -0.041 -12.042 1.00 98.81 378 ASN A CA 1
ATOM 2795 C C . ASN A 1 378 ? 0.187 0.173 -13.150 1.00 98.81 378 ASN A C 1
ATOM 2797 O O . ASN A 1 378 ? 0.463 -0.058 -14.326 1.00 98.81 378 ASN A O 1
ATOM 2801 N N . SER A 1 379 ? -0.988 0.658 -12.770 1.00 98.62 379 SER A N 1
ATOM 2802 C CA . SER A 1 379 ? -2.051 1.094 -13.680 1.00 98.62 379 SER A CA 1
ATOM 2803 C C . SER A 1 379 ? -2.506 2.533 -13.428 1.00 98.62 379 SER A C 1
ATOM 2805 O O . SER A 1 379 ? -3.117 3.116 -14.319 1.00 98.62 379 SER A O 1
ATOM 2807 N N . GLY A 1 380 ? -2.153 3.118 -12.278 1.00 98.75 380 GLY A N 1
ATOM 2808 C CA . GLY A 1 380 ? -2.398 4.527 -11.982 1.00 98.75 380 GLY A CA 1
ATOM 2809 C C . GLY A 1 380 ? -1.470 5.449 -12.769 1.00 98.75 380 GLY A C 1
ATOM 2810 O O . GLY A 1 380 ? -0.288 5.152 -12.973 1.00 98.75 380 GLY A O 1
ATOM 2811 N N . ASN A 1 381 ? -1.998 6.578 -13.226 1.00 98.88 381 ASN A N 1
ATOM 2812 C CA . ASN A 1 381 ? -1.221 7.593 -13.921 1.00 98.88 381 ASN A CA 1
ATOM 2813 C C . ASN A 1 381 ? -0.281 8.311 -12.949 1.00 98.88 381 ASN A C 1
ATOM 2815 O O . ASN A 1 381 ? -0.590 8.495 -11.775 1.00 98.88 381 ASN A O 1
ATOM 2819 N N . ILE A 1 382 ? 0.863 8.753 -13.457 1.00 98.62 382 ILE A N 1
ATOM 2820 C CA . ILE A 1 382 ? 1.844 9.544 -12.722 1.00 98.62 382 ILE A CA 1
ATOM 2821 C C . ILE A 1 382 ? 1.939 10.908 -13.391 1.00 98.62 382 ILE A C 1
ATOM 2823 O O . ILE A 1 382 ? 2.320 11.017 -14.558 1.00 98.62 382 ILE A O 1
ATOM 2827 N N . VAL A 1 383 ? 1.619 11.954 -12.639 1.00 96.50 383 VAL A N 1
ATOM 2828 C CA . VAL A 1 383 ? 1.682 13.337 -13.106 1.00 96.50 383 VAL A CA 1
ATOM 2829 C C . VAL A 1 383 ? 2.545 14.147 -12.150 1.00 96.50 383 VAL A C 1
ATOM 2831 O O . VAL A 1 383 ? 2.261 14.221 -10.956 1.00 96.50 383 VAL A O 1
ATOM 2834 N N . CYS A 1 384 ? 3.599 14.773 -12.667 1.00 92.50 384 CYS A N 1
ATOM 2835 C CA . CYS A 1 384 ? 4.393 15.745 -11.919 1.00 92.50 384 CYS A CA 1
ATOM 2836 C C . CYS A 1 384 ? 4.333 17.098 -12.622 1.00 92.50 384 CYS A C 1
ATOM 2838 O O . CYS A 1 384 ? 4.863 17.256 -13.724 1.00 92.50 384 CYS A O 1
ATOM 2840 N N . ASN A 1 385 ? 3.680 18.058 -11.968 1.00 88.94 385 ASN A N 1
ATOM 2841 C CA . ASN A 1 385 ? 3.398 19.377 -12.515 1.00 88.94 385 ASN A CA 1
ATOM 2842 C C . ASN A 1 385 ? 4.405 20.411 -12.006 1.00 88.94 385 ASN A C 1
ATOM 2844 O O . ASN A 1 385 ? 4.514 20.605 -10.797 1.00 88.94 385 ASN A O 1
ATOM 2848 N N . ASN A 1 386 ? 5.068 21.124 -12.922 1.00 79.38 386 ASN A N 1
ATOM 2849 C CA . ASN A 1 386 ? 5.933 22.280 -12.630 1.00 79.38 386 ASN A CA 1
ATOM 2850 C C . ASN A 1 386 ? 7.078 22.001 -11.638 1.00 79.38 386 ASN A C 1
ATOM 2852 O O . ASN A 1 386 ? 7.535 22.885 -10.915 1.00 79.38 386 ASN A O 1
ATOM 2856 N N . VAL A 1 387 ? 7.586 20.774 -11.642 1.00 77.81 387 VAL A N 1
ATOM 2857 C CA . VAL A 1 387 ? 8.715 20.359 -10.806 1.00 77.81 387 VAL A CA 1
ATOM 2858 C C . VAL A 1 387 ? 10.030 20.766 -11.466 1.00 77.81 387 VAL A C 1
ATOM 2860 O O . VAL A 1 387 ? 10.210 20.604 -12.674 1.00 77.81 387 VAL A O 1
ATOM 2863 N N . LYS A 1 388 ? 10.982 21.311 -10.697 1.00 81.62 388 LYS A N 1
ATOM 2864 C CA . LYS A 1 388 ? 12.275 21.730 -11.265 1.00 81.62 388 LYS A CA 1
ATOM 2865 C C . LYS A 1 388 ? 13.052 20.518 -11.774 1.00 81.62 388 LYS A C 1
ATOM 2867 O O . LYS A 1 388 ? 13.548 20.538 -12.898 1.00 81.62 388 LYS A O 1
ATOM 2872 N N . SER A 1 389 ? 13.107 19.467 -10.956 1.00 85.25 389 SER A N 1
ATOM 2873 C CA . SER A 1 389 ? 13.697 18.182 -11.309 1.00 85.25 389 SER A CA 1
ATOM 2874 C C . SER A 1 389 ? 12.790 17.027 -10.902 1.00 85.25 389 SER A C 1
ATOM 2876 O O . SER A 1 389 ? 12.282 17.001 -9.783 1.00 85.25 389 SER A O 1
ATOM 2878 N N . ALA A 1 390 ? 12.586 16.055 -11.784 1.00 89.19 390 ALA A N 1
ATOM 2879 C CA . ALA A 1 390 ? 11.817 14.861 -11.453 1.00 89.19 390 ALA A CA 1
ATOM 2880 C C . ALA A 1 390 ? 12.435 13.598 -12.025 1.00 89.19 390 ALA A C 1
ATOM 2882 O O . ALA A 1 390 ? 12.831 13.553 -13.189 1.00 89.19 390 ALA A O 1
ATOM 2883 N N . VAL A 1 391 ? 12.453 12.554 -11.202 1.00 91.75 391 VAL A N 1
ATOM 2884 C CA . VAL A 1 391 ? 12.835 11.200 -11.591 1.00 91.75 391 VAL A CA 1
ATOM 2885 C C . VAL A 1 391 ? 11.620 10.309 -11.384 1.00 91.75 391 VAL A C 1
ATOM 2887 O O . VAL A 1 391 ? 11.251 10.031 -10.242 1.00 91.75 391 VAL A O 1
ATOM 2890 N N . CYS A 1 392 ? 10.974 9.897 -12.476 1.00 94.31 392 CYS A N 1
ATOM 2891 C CA . CYS A 1 392 ? 9.721 9.149 -12.398 1.00 94.31 392 CYS A CA 1
ATOM 2892 C C . CYS A 1 392 ? 9.769 7.839 -13.168 1.00 94.31 392 CYS A C 1
ATOM 2894 O O . CYS A 1 392 ? 10.088 7.817 -14.357 1.00 94.31 392 CYS A O 1
ATOM 2896 N N . GLY A 1 393 ? 9.419 6.752 -12.489 1.00 95.56 393 GLY A N 1
ATOM 2897 C CA . GLY A 1 393 ? 9.294 5.434 -13.090 1.00 95.56 393 GLY A CA 1
ATOM 2898 C C . GLY A 1 393 ? 7.890 4.884 -12.942 1.00 95.56 393 GLY A C 1
ATOM 2899 O O . GLY A 1 393 ? 7.286 5.008 -11.877 1.00 95.56 393 GLY A O 1
ATOM 2900 N N . GLY A 1 394 ? 7.381 4.218 -13.975 1.00 97.62 394 GLY A N 1
ATOM 2901 C CA . GLY A 1 394 ? 6.079 3.558 -13.887 1.00 97.62 394 GLY A CA 1
ATOM 2902 C C . GLY A 1 394 ? 6.038 2.486 -12.796 1.00 97.62 394 GLY A C 1
ATOM 2903 O O . GLY A 1 394 ? 5.005 2.312 -12.169 1.00 97.62 394 GLY A O 1
ATOM 2904 N N . LEU A 1 395 ? 7.163 1.830 -12.482 1.00 95.69 395 LEU A N 1
ATOM 2905 C CA . LEU A 1 395 ? 7.271 0.930 -11.327 1.00 95.69 395 LEU A CA 1
ATOM 2906 C C . LEU A 1 395 ? 8.166 1.505 -10.227 1.00 95.69 395 LEU A C 1
ATOM 2908 O O . LEU A 1 395 ? 7.739 1.602 -9.077 1.00 95.69 395 LEU A O 1
ATOM 2912 N N . VAL A 1 396 ? 9.398 1.888 -10.566 1.00 93.31 396 VAL A N 1
ATOM 2913 C CA . VAL A 1 396 ? 10.409 2.346 -9.603 1.00 93.31 396 VAL A CA 1
ATOM 2914 C C . VAL A 1 396 ? 10.896 3.738 -9.982 1.00 93.31 396 VAL A C 1
ATOM 2916 O O . VAL A 1 396 ? 11.445 3.915 -11.062 1.00 93.31 396 VAL A O 1
ATOM 2919 N N . GLY A 1 397 ? 10.752 4.723 -9.099 1.00 92.50 397 GLY A N 1
ATOM 2920 C CA . GLY A 1 397 ? 11.229 6.081 -9.362 1.00 92.50 397 GLY A CA 1
ATOM 2921 C C . GLY A 1 397 ? 12.741 6.119 -9.522 1.00 92.50 397 GLY A C 1
ATOM 2922 O O . GLY A 1 397 ? 13.252 6.266 -10.633 1.00 92.50 397 GLY A O 1
ATOM 2923 N N . ALA A 1 398 ? 13.452 5.919 -8.416 1.00 88.50 398 ALA A N 1
ATOM 2924 C CA . ALA A 1 398 ? 14.900 5.798 -8.410 1.00 88.50 398 ALA A CA 1
ATOM 2925 C C . ALA A 1 398 ? 15.369 4.546 -7.672 1.00 88.50 398 ALA A C 1
ATOM 2927 O O . ALA A 1 398 ? 14.760 4.083 -6.704 1.00 88.50 398 ALA A O 1
ATOM 2928 N N . ASN A 1 399 ? 16.504 4.018 -8.112 1.00 80.81 399 ASN A N 1
ATOM 2929 C CA . ASN A 1 399 ? 17.146 2.877 -7.482 1.00 80.81 399 ASN A CA 1
ATOM 2930 C C . ASN A 1 399 ? 18.624 3.174 -7.192 1.00 80.81 399 ASN A C 1
ATOM 2932 O O . ASN A 1 399 ? 19.350 3.623 -8.078 1.00 80.81 399 ASN A O 1
ATOM 2936 N N . ALA A 1 400 ? 19.040 2.907 -5.951 1.00 74.38 400 ALA A N 1
ATOM 2937 C CA . ALA A 1 400 ? 20.376 3.192 -5.425 1.00 74.38 400 ALA A CA 1
ATOM 2938 C C . ALA A 1 400 ? 21.224 1.934 -5.128 1.00 74.38 400 ALA A C 1
ATOM 2940 O O . ALA A 1 400 ? 22.300 2.050 -4.536 1.00 74.38 400 ALA A O 1
ATOM 2941 N N . GLY A 1 401 ? 20.776 0.738 -5.531 1.00 69.38 401 GLY A N 1
ATOM 2942 C CA . GLY A 1 401 ? 21.603 -0.474 -5.482 1.00 69.38 401 GLY A CA 1
ATOM 2943 C C . GLY A 1 401 ? 21.125 -1.575 -6.428 1.00 69.38 401 GLY A C 1
ATOM 2944 O O . GLY A 1 401 ? 20.638 -1.256 -7.510 1.00 69.38 401 GLY A O 1
ATOM 2945 N N . THR A 1 402 ? 21.304 -2.860 -6.097 1.00 69.50 402 THR A N 1
ATOM 2946 C CA . THR A 1 402 ? 20.969 -3.931 -7.064 1.00 69.50 402 THR A CA 1
ATOM 2947 C C . THR A 1 402 ? 19.455 -4.046 -7.232 1.00 69.50 402 THR A C 1
ATOM 2949 O O . THR A 1 402 ? 18.710 -4.059 -6.245 1.00 69.50 402 THR A O 1
ATOM 2952 N N . THR A 1 403 ? 18.979 -4.105 -8.475 1.00 70.88 403 THR A N 1
ATOM 2953 C CA . THR A 1 403 ? 17.554 -4.304 -8.765 1.00 70.88 403 THR A CA 1
ATOM 2954 C C . THR A 1 403 ? 17.365 -5.349 -9.837 1.00 70.88 403 THR A C 1
ATOM 2956 O O . THR A 1 403 ? 17.831 -5.186 -10.963 1.00 70.88 403 THR A O 1
ATOM 2959 N N . ILE A 1 404 ? 16.615 -6.387 -9.484 1.00 77.50 404 ILE A N 1
ATOM 2960 C CA . ILE A 1 404 ? 16.134 -7.382 -10.425 1.00 77.50 404 ILE A CA 1
ATOM 2961 C C . ILE A 1 404 ? 14.608 -7.293 -10.437 1.00 77.50 404 ILE A C 1
ATOM 2963 O O . ILE A 1 404 ? 13.969 -7.572 -9.424 1.00 77.50 404 ILE A O 1
ATOM 2967 N N . VAL A 1 405 ? 14.022 -6.865 -11.558 1.00 87.19 405 VAL A N 1
ATOM 2968 C CA . VAL A 1 405 ? 12.560 -6.834 -11.746 1.00 87.19 405 VAL A CA 1
ATOM 2969 C C . VAL A 1 405 ? 12.211 -7.761 -12.892 1.00 87.19 405 VAL A C 1
ATOM 2971 O O . VAL A 1 405 ? 12.753 -7.631 -13.991 1.00 87.19 405 VAL A O 1
ATOM 2974 N N . LYS A 1 406 ? 11.298 -8.694 -12.626 1.00 92.75 406 LYS A N 1
ATOM 2975 C CA . LYS A 1 406 ? 10.851 -9.681 -13.605 1.00 92.75 406 LYS A CA 1
ATOM 2976 C C . LYS A 1 406 ? 9.339 -9.740 -13.695 1.00 92.75 406 LYS A C 1
ATOM 2978 O O . LYS A 1 406 ? 8.667 -9.421 -12.718 1.00 92.75 406 LYS A O 1
ATOM 2983 N N . ALA A 1 407 ? 8.809 -10.157 -14.844 1.00 95.75 407 ALA A N 1
ATOM 2984 C CA . ALA A 1 407 ? 7.375 -10.394 -15.054 1.00 95.75 407 ALA A CA 1
ATOM 2985 C C . ALA A 1 407 ? 6.502 -9.290 -14.424 1.00 95.75 407 ALA A C 1
ATOM 2987 O O . ALA A 1 407 ? 5.738 -9.533 -13.487 1.00 95.75 407 ALA A O 1
ATOM 2988 N N . SER A 1 408 ? 6.709 -8.054 -14.871 1.00 97.56 408 SER A N 1
ATOM 2989 C CA . SER A 1 408 ? 6.146 -6.846 -14.256 1.00 97.56 408 SER A CA 1
ATOM 2990 C C . SER A 1 408 ? 5.882 -5.776 -15.309 1.00 97.56 408 SER A C 1
ATOM 2992 O O . SER A 1 408 ? 6.572 -5.734 -16.328 1.00 97.56 408 SER A O 1
ATOM 2994 N N . PHE A 1 409 ? 4.909 -4.896 -15.081 1.00 98.44 409 PHE A N 1
ATOM 2995 C CA . PHE A 1 409 ? 4.548 -3.915 -16.100 1.00 98.44 409 PHE A CA 1
ATOM 2996 C C . PHE A 1 409 ? 3.933 -2.621 -15.591 1.00 98.44 409 PHE A C 1
ATOM 2998 O O . PHE A 1 409 ? 3.306 -2.558 -14.536 1.00 98.44 409 PHE A O 1
ATOM 3005 N N . ASN A 1 410 ? 4.038 -1.601 -16.439 1.00 98.75 410 ASN A N 1
ATOM 3006 C CA . ASN A 1 410 ? 3.326 -0.342 -16.298 1.00 98.75 410 ASN A CA 1
ATOM 3007 C C . ASN A 1 410 ? 2.283 -0.157 -17.416 1.00 98.75 410 ASN A C 1
ATOM 3009 O O . ASN A 1 410 ? 2.591 -0.283 -18.606 1.00 98.75 410 ASN A O 1
ATOM 3013 N N . LYS A 1 411 ? 1.052 0.185 -17.028 1.00 98.62 411 LYS A N 1
ATOM 3014 C CA . LYS A 1 411 ? -0.035 0.637 -17.916 1.00 98.62 411 LYS A CA 1
ATOM 3015 C C . LYS A 1 411 ? -0.414 2.104 -17.688 1.00 98.62 411 LYS A C 1
ATOM 3017 O O . LYS A 1 411 ? -1.024 2.701 -18.567 1.00 98.62 411 LYS A O 1
ATOM 3022 N N . GLY A 1 412 ? -0.036 2.687 -16.549 1.00 98.69 412 GLY A N 1
ATOM 3023 C CA . GLY A 1 412 ? -0.318 4.085 -16.228 1.00 98.69 412 GLY A CA 1
ATOM 3024 C C . GLY A 1 412 ? 0.510 5.055 -17.070 1.00 98.69 412 GLY A C 1
ATOM 3025 O O . GLY A 1 412 ? 1.697 4.821 -17.313 1.00 98.69 412 GLY A O 1
ATOM 3026 N N . ASN A 1 413 ? -0.093 6.155 -17.519 1.00 98.75 413 ASN A N 1
ATOM 3027 C CA . ASN A 1 413 ? 0.641 7.185 -18.254 1.00 98.75 413 ASN A CA 1
ATOM 3028 C C . ASN A 1 413 ? 1.576 7.956 -17.315 1.00 98.75 413 ASN A C 1
ATOM 3030 O O . ASN A 1 413 ? 1.254 8.159 -16.148 1.00 98.75 413 ASN A O 1
ATOM 3034 N N . ILE A 1 414 ? 2.705 8.435 -17.833 1.00 98.50 414 ILE A N 1
ATOM 3035 C CA . ILE A 1 414 ? 3.680 9.239 -17.092 1.00 98.50 414 ILE A CA 1
ATOM 3036 C C . ILE A 1 414 ? 3.803 10.596 -17.781 1.00 98.50 414 ILE A C 1
ATOM 3038 O O . ILE A 1 414 ? 4.202 10.664 -18.941 1.00 98.50 414 ILE A O 1
ATOM 3042 N N . THR A 1 415 ? 3.475 11.676 -17.073 1.00 96.75 415 THR A N 1
ATOM 3043 C CA . THR A 1 415 ? 3.531 13.048 -17.599 1.00 96.75 415 THR A CA 1
ATOM 3044 C C . THR A 1 415 ? 4.317 13.951 -16.660 1.00 96.75 415 THR A C 1
ATOM 3046 O O . THR A 1 415 ? 3.880 14.216 -15.541 1.00 96.75 415 THR A O 1
ATOM 3049 N N . LEU A 1 416 ? 5.469 14.442 -17.119 1.00 93.12 416 LEU A N 1
ATOM 3050 C CA . LEU A 1 416 ? 6.350 15.318 -16.345 1.00 93.12 416 LEU A CA 1
ATOM 3051 C C . LEU A 1 416 ? 6.525 16.666 -17.046 1.00 93.12 416 LEU A C 1
ATOM 3053 O O . LEU A 1 416 ? 7.140 16.732 -18.114 1.00 93.12 416 LEU A O 1
ATOM 3057 N N . THR A 1 417 ? 6.084 17.746 -16.406 1.00 87.75 417 THR A N 1
ATOM 3058 C CA . THR A 1 417 ? 6.349 19.123 -16.847 1.00 87.75 417 THR A CA 1
ATOM 3059 C C . THR A 1 417 ? 7.391 19.767 -15.931 1.00 87.75 417 THR A C 1
ATOM 3061 O O . THR A 1 417 ? 7.369 19.577 -14.715 1.00 87.75 417 THR A O 1
ATOM 3064 N N . GLY A 1 418 ? 8.383 20.453 -16.502 1.00 79.62 418 GLY A N 1
ATOM 3065 C CA . GLY A 1 418 ? 9.511 20.980 -15.729 1.00 79.62 418 GLY A CA 1
ATOM 3066 C C . GLY A 1 418 ? 10.762 21.228 -16.563 1.00 79.62 418 GLY A C 1
ATOM 3067 O O . GLY A 1 418 ? 10.743 21.087 -17.784 1.00 79.62 418 GLY A O 1
ATOM 3068 N N . THR A 1 419 ? 11.864 21.599 -15.908 1.00 78.69 419 THR A N 1
ATOM 3069 C CA . THR A 1 419 ? 13.111 21.964 -16.609 1.00 78.69 419 THR A CA 1
ATOM 3070 C C . THR A 1 419 ? 14.095 20.800 -16.737 1.00 78.69 419 THR A C 1
ATOM 3072 O O . THR A 1 419 ? 14.772 20.686 -17.761 1.00 78.69 419 THR A O 1
ATOM 3075 N N . THR A 1 420 ? 14.169 19.893 -15.755 1.00 82.12 420 THR A N 1
ATOM 3076 C CA . THR A 1 420 ? 15.079 18.733 -15.795 1.00 82.12 420 THR A CA 1
ATOM 3077 C C . THR A 1 420 ? 14.396 17.438 -15.357 1.00 82.12 420 THR A C 1
ATOM 3079 O O . THR A 1 420 ? 14.493 17.043 -14.201 1.00 82.12 420 THR A O 1
ATOM 3082 N N . ASN A 1 421 ? 13.737 16.742 -16.284 1.00 86.75 421 ASN A N 1
ATOM 3083 C CA . ASN A 1 421 ? 12.919 15.572 -15.947 1.00 86.75 421 ASN A CA 1
ATOM 3084 C C . ASN A 1 421 ? 13.400 14.297 -16.660 1.00 86.75 421 ASN A C 1
ATOM 3086 O O . ASN A 1 421 ? 13.738 14.338 -17.846 1.00 86.75 421 ASN A O 1
ATOM 3090 N N . TYR A 1 422 ? 13.379 13.177 -15.934 1.00 90.94 422 TYR A N 1
ATOM 3091 C CA . TYR A 1 422 ? 13.719 11.835 -16.407 1.00 90.94 422 TYR A CA 1
ATOM 3092 C C . TYR A 1 422 ? 12.531 10.898 -16.171 1.00 90.94 422 TYR A C 1
ATOM 3094 O O . TYR A 1 422 ? 12.115 10.700 -15.027 1.00 90.94 422 TYR A O 1
ATOM 3102 N N . ALA A 1 423 ? 11.992 10.321 -17.244 1.00 94.31 423 ALA A N 1
ATOM 3103 C CA . ALA A 1 423 ? 10.848 9.415 -17.178 1.00 94.31 423 ALA A CA 1
ATOM 3104 C C . ALA A 1 423 ? 11.167 8.047 -17.783 1.00 94.31 423 ALA A C 1
ATOM 3106 O O . ALA A 1 423 ? 11.655 7.970 -18.908 1.00 94.31 423 ALA A O 1
ATOM 3107 N N . GLY A 1 424 ? 10.842 6.968 -17.078 1.00 95.19 424 GLY A N 1
ATOM 3108 C CA . GLY A 1 424 ? 10.914 5.618 -17.631 1.00 95.19 424 GLY A CA 1
ATOM 3109 C C . GLY A 1 424 ? 9.652 4.820 -17.368 1.00 95.19 424 GLY A C 1
ATOM 3110 O O . GLY A 1 424 ? 9.080 4.894 -16.284 1.00 95.19 424 GLY A O 1
ATOM 3111 N N . GLY A 1 425 ? 9.220 4.020 -18.340 1.00 96.62 425 GLY A N 1
ATOM 3112 C CA . GLY A 1 425 ? 8.017 3.200 -18.177 1.00 96.62 425 GLY A CA 1
ATOM 3113 C C . GLY A 1 425 ? 8.136 2.182 -17.041 1.00 96.62 425 GLY A C 1
ATOM 3114 O O . GLY A 1 425 ? 7.148 1.867 -16.394 1.00 96.62 425 GLY A O 1
ATOM 3115 N N . ILE A 1 426 ? 9.349 1.716 -16.736 1.00 94.69 426 ILE A N 1
ATOM 3116 C CA . ILE A 1 426 ? 9.633 0.826 -15.606 1.00 94.69 426 ILE A CA 1
ATOM 3117 C C . ILE A 1 426 ? 10.432 1.568 -14.537 1.00 94.69 426 ILE A C 1
ATOM 3119 O O . ILE A 1 426 ? 9.976 1.649 -13.396 1.00 94.69 426 ILE A O 1
ATOM 3123 N N . ILE A 1 427 ? 11.589 2.137 -14.897 1.00 91.25 427 ILE A N 1
ATOM 3124 C CA . ILE A 1 427 ? 12.463 2.860 -13.962 1.00 91.25 427 ILE A CA 1
ATOM 3125 C C . ILE A 1 427 ? 12.754 4.276 -14.440 1.00 91.25 427 ILE A C 1
ATOM 3127 O O . ILE A 1 427 ? 13.221 4.460 -15.559 1.00 91.25 427 ILE A O 1
ATOM 3131 N N . GLY A 1 428 ? 12.558 5.270 -13.574 1.00 90.44 428 GLY A N 1
ATOM 3132 C CA . GLY A 1 428 ? 12.875 6.663 -13.888 1.00 90.44 428 GLY A CA 1
ATOM 3133 C C . GLY A 1 428 ? 14.375 6.920 -13.979 1.00 90.44 428 GLY A C 1
ATOM 3134 O O . GLY A 1 428 ? 14.873 7.359 -15.017 1.00 90.44 428 GLY A O 1
ATOM 3135 N N . GLY A 1 429 ? 15.095 6.622 -12.898 1.00 83.31 429 GLY A N 1
ATOM 3136 C CA . GLY A 1 429 ? 16.532 6.855 -12.786 1.00 83.31 429 GLY A CA 1
ATOM 3137 C C . GLY A 1 429 ? 17.268 5.722 -12.080 1.00 83.31 429 GLY A C 1
ATOM 3138 O O . GLY A 1 429 ? 16.838 5.207 -11.047 1.00 83.31 429 GLY A O 1
ATOM 3139 N N . LEU A 1 430 ? 18.418 5.355 -12.630 1.00 69.62 430 LEU A N 1
ATOM 3140 C CA . LEU A 1 430 ? 19.339 4.390 -12.043 1.00 69.62 430 LEU A CA 1
ATOM 3141 C C . LEU A 1 430 ? 20.609 5.121 -11.616 1.00 69.62 430 LEU A C 1
ATOM 3143 O O . LEU A 1 430 ? 21.267 5.726 -12.458 1.00 69.62 430 LEU A O 1
ATOM 3147 N N . ASN A 1 431 ? 20.943 5.052 -10.325 1.00 67.62 431 ASN A N 1
ATOM 3148 C CA . ASN A 1 431 ? 22.221 5.517 -9.798 1.00 67.62 431 ASN A CA 1
ATOM 3149 C C . ASN A 1 431 ? 23.010 4.286 -9.339 1.00 67.62 431 ASN A C 1
ATOM 3151 O O . ASN A 1 431 ? 22.702 3.670 -8.314 1.00 67.62 431 ASN A O 1
ATOM 3155 N N . ILE A 1 432 ? 23.960 3.852 -10.166 1.00 56.75 432 ILE A N 1
ATOM 3156 C CA . ILE A 1 432 ? 24.658 2.583 -9.948 1.00 56.75 432 ILE A CA 1
ATOM 3157 C C . ILE A 1 432 ? 25.739 2.711 -8.877 1.00 56.75 432 ILE A C 1
ATOM 3159 O O . ILE A 1 432 ? 26.756 3.368 -9.068 1.00 56.75 432 ILE A O 1
ATOM 3163 N N . ARG A 1 433 ? 25.544 1.965 -7.785 1.00 56.22 433 ARG A N 1
ATOM 3164 C CA . ARG A 1 433 ? 26.647 1.366 -7.016 1.00 56.22 433 ARG A CA 1
ATOM 3165 C C . ARG A 1 433 ? 26.799 -0.134 -7.301 1.00 56.22 433 ARG A C 1
ATOM 3167 O O . ARG A 1 433 ? 27.885 -0.661 -7.114 1.00 56.22 433 ARG A O 1
ATOM 3174 N N . ASN A 1 434 ? 25.737 -0.808 -7.772 1.00 59.88 434 ASN A N 1
ATOM 3175 C CA . ASN A 1 434 ? 25.665 -2.256 -8.035 1.00 59.88 434 ASN A CA 1
ATOM 3176 C C . ASN A 1 434 ? 24.748 -2.551 -9.256 1.00 59.88 434 ASN A C 1
ATOM 3178 O O . ASN A 1 434 ? 24.005 -1.664 -9.669 1.00 59.88 434 ASN A O 1
ATOM 3182 N N . GLY A 1 435 ? 24.836 -3.745 -9.867 1.00 67.06 435 GLY A N 1
ATOM 3183 C CA . GLY A 1 435 ? 24.208 -4.087 -11.168 1.00 67.06 435 GLY A CA 1
ATOM 3184 C C . GLY A 1 435 ? 22.668 -4.106 -11.203 1.00 67.06 435 GLY A C 1
ATOM 3185 O O . GLY A 1 435 ? 22.006 -3.902 -10.190 1.00 67.06 435 GLY A O 1
ATOM 3186 N N . TYR A 1 436 ? 22.068 -4.371 -12.367 1.00 75.81 436 TYR A N 1
ATOM 3187 C CA . TYR A 1 436 ? 20.612 -4.540 -12.513 1.00 75.81 436 TYR A CA 1
ATOM 3188 C C . TYR A 1 436 ? 20.241 -5.627 -13.531 1.00 75.81 436 TYR A C 1
ATOM 3190 O O . TYR A 1 436 ? 20.994 -5.917 -14.463 1.00 75.81 436 TYR A O 1
ATOM 3198 N N . GLY A 1 437 ? 19.045 -6.199 -13.379 1.00 83.00 437 GLY A N 1
ATOM 3199 C CA . GLY A 1 437 ? 18.498 -7.192 -14.303 1.00 83.00 437 GLY A CA 1
ATOM 3200 C C . GLY A 1 437 ? 17.007 -7.001 -14.546 1.00 83.00 437 GLY A C 1
ATOM 3201 O O . GLY A 1 437 ? 16.196 -7.154 -13.634 1.00 83.00 437 GLY A O 1
ATOM 3202 N N . PHE A 1 438 ? 16.638 -6.700 -15.786 1.00 87.94 438 PHE A N 1
ATOM 3203 C CA . PHE A 1 438 ? 15.243 -6.664 -16.216 1.00 87.94 438 PHE A CA 1
ATOM 3204 C C . PHE A 1 438 ? 14.955 -7.808 -17.164 1.00 87.94 438 PHE A C 1
ATOM 3206 O O . PHE A 1 438 ? 15.686 -8.025 -18.127 1.00 87.94 438 PHE A O 1
ATOM 3213 N N . GLU A 1 439 ? 13.871 -8.524 -16.896 1.00 93.00 439 GLU A N 1
ATOM 3214 C CA . GLU A 1 439 ? 13.490 -9.693 -17.676 1.00 93.00 439 GLU A CA 1
ATOM 3215 C C . GLU A 1 439 ? 11.971 -9.798 -17.762 1.00 93.00 439 GLU A C 1
ATOM 3217 O O . GLU A 1 439 ? 11.292 -9.813 -16.738 1.00 93.00 439 GLU A O 1
ATOM 3222 N N . ALA A 1 440 ? 11.422 -9.917 -18.970 1.00 96.12 440 ALA A N 1
ATOM 3223 C CA . ALA A 1 440 ? 9.973 -9.992 -19.155 1.00 96.12 440 ALA A CA 1
ATOM 3224 C C . ALA A 1 440 ? 9.227 -8.831 -18.479 1.00 96.12 440 ALA A C 1
ATOM 3226 O O . ALA A 1 440 ? 8.252 -9.030 -17.755 1.00 96.12 440 ALA A O 1
ATOM 3227 N N . VAL A 1 441 ? 9.713 -7.606 -18.688 1.00 97.25 441 VAL A N 1
ATOM 3228 C CA . VAL A 1 441 ? 9.028 -6.393 -18.235 1.00 97.25 441 VAL A CA 1
ATOM 3229 C C . VAL A 1 441 ? 8.489 -5.609 -19.415 1.00 97.25 441 VAL A C 1
ATOM 3231 O O . VAL A 1 441 ? 9.058 -5.649 -20.511 1.00 97.25 441 VAL A O 1
ATOM 3234 N N . TYR A 1 442 ? 7.393 -4.880 -19.212 1.00 98.25 442 TYR A N 1
ATOM 3235 C CA . TYR A 1 442 ? 6.874 -4.052 -20.288 1.00 98.25 442 TYR A CA 1
ATOM 3236 C C . TYR A 1 442 ? 6.161 -2.777 -19.855 1.00 98.25 442 TYR A C 1
ATOM 3238 O O . TYR A 1 442 ? 5.609 -2.667 -18.761 1.00 98.25 442 TYR A O 1
ATOM 3246 N N . ASN A 1 443 ? 6.138 -1.810 -20.766 1.00 98.44 443 ASN A N 1
ATOM 3247 C CA . ASN A 1 443 ? 5.379 -0.578 -20.626 1.00 98.44 443 ASN A CA 1
ATOM 3248 C C . ASN A 1 443 ? 4.350 -0.439 -21.756 1.00 98.44 443 ASN A C 1
ATOM 3250 O O . ASN A 1 443 ? 4.661 -0.636 -22.932 1.00 98.44 443 ASN A O 1
ATOM 3254 N N . THR A 1 444 ? 3.125 -0.069 -21.397 1.00 98.00 444 THR A N 1
ATOM 3255 C CA . THR A 1 444 ? 2.053 0.303 -22.343 1.00 98.00 444 THR A CA 1
ATOM 3256 C C . THR A 1 444 ? 1.544 1.726 -22.111 1.00 98.00 444 THR A C 1
ATOM 3258 O O . THR A 1 444 ? 0.934 2.297 -23.012 1.00 98.00 444 THR A O 1
ATOM 3261 N N . GLY A 1 445 ? 1.828 2.323 -20.947 1.00 98.19 445 GLY A N 1
ATOM 3262 C CA . GLY A 1 445 ? 1.470 3.709 -20.652 1.00 98.19 445 GLY A CA 1
ATOM 3263 C C . GLY A 1 445 ? 2.285 4.694 -21.489 1.00 98.19 445 GLY A C 1
ATOM 3264 O O . GLY A 1 445 ? 3.480 4.498 -21.712 1.00 98.19 445 GLY A O 1
ATOM 3265 N N . ASN A 1 446 ? 1.655 5.767 -21.958 1.00 97.62 446 ASN A N 1
ATOM 3266 C CA . ASN A 1 446 ? 2.359 6.824 -22.679 1.00 97.62 446 ASN A CA 1
ATOM 3267 C C . ASN A 1 446 ? 3.271 7.602 -21.727 1.00 97.62 446 ASN A C 1
ATOM 3269 O O . ASN A 1 446 ? 2.910 7.860 -20.580 1.00 97.62 446 ASN A O 1
ATOM 3273 N N . ILE A 1 447 ? 4.438 8.004 -22.219 1.00 97.06 447 ILE A N 1
ATOM 3274 C CA . ILE A 1 447 ? 5.453 8.735 -21.470 1.00 97.06 447 ILE A CA 1
ATOM 3275 C C . ILE A 1 447 ? 5.691 10.076 -22.158 1.00 97.06 447 ILE A C 1
ATOM 3277 O O . ILE A 1 447 ? 6.123 10.124 -23.308 1.00 97.06 447 ILE A O 1
ATOM 3281 N N . SER A 1 448 ? 5.454 11.162 -21.431 1.00 94.94 448 SER A N 1
ATOM 3282 C CA . SER A 1 448 ? 5.752 12.530 -21.846 1.00 94.94 448 SER A CA 1
ATOM 3283 C C . SER A 1 448 ? 6.637 13.197 -20.799 1.00 94.94 448 SER A C 1
ATOM 3285 O O . SER A 1 448 ? 6.248 13.326 -19.636 1.00 94.94 448 SER A O 1
ATOM 3287 N N . ALA A 1 449 ? 7.835 13.622 -21.194 1.00 92.88 449 ALA A N 1
ATOM 3288 C CA . ALA A 1 449 ? 8.755 14.351 -20.329 1.00 92.88 449 ALA A CA 1
ATOM 3289 C C . ALA A 1 449 ? 9.443 15.483 -21.091 1.00 92.88 449 ALA A C 1
ATOM 3291 O O . ALA A 1 449 ? 9.808 15.338 -22.252 1.00 92.88 449 ALA A O 1
ATOM 3292 N N . SER A 1 450 ? 9.704 16.603 -20.420 1.00 90.44 450 SER A N 1
ATOM 3293 C CA . SER A 1 450 ? 10.324 17.768 -21.065 1.00 90.44 450 SER A CA 1
ATOM 3294 C C . SER A 1 450 ? 11.778 17.558 -21.516 1.00 90.44 450 SER A C 1
ATOM 3296 O O . SER A 1 450 ? 12.237 18.298 -22.380 1.00 90.44 450 SER A O 1
ATOM 3298 N N . LYS A 1 451 ? 12.520 16.585 -20.956 1.00 89.19 451 LYS A N 1
ATOM 3299 C CA . LYS A 1 451 ? 13.956 16.397 -21.244 1.00 89.19 451 LYS A CA 1
ATOM 3300 C C . LYS A 1 451 ? 14.303 14.987 -21.713 1.00 89.19 451 LYS A C 1
ATOM 3302 O O . LYS A 1 451 ? 14.657 14.828 -22.876 1.00 89.19 451 LYS A O 1
ATOM 3307 N N . ILE A 1 452 ? 14.212 13.980 -20.842 1.00 91.25 452 ILE A N 1
ATOM 3308 C CA . ILE A 1 452 ? 14.621 12.603 -21.159 1.00 91.25 452 ILE A CA 1
ATOM 3309 C C . ILE A 1 452 ? 13.491 11.630 -20.849 1.00 91.25 452 ILE A C 1
ATOM 3311 O O . ILE A 1 452 ? 12.938 11.642 -19.746 1.00 91.25 452 ILE A O 1
ATOM 3315 N N . ALA A 1 453 ? 13.190 10.752 -21.803 1.00 93.25 453 ALA A N 1
ATOM 3316 C CA . ALA A 1 453 ? 12.244 9.666 -21.609 1.00 93.25 453 ALA A CA 1
ATOM 3317 C C . ALA A 1 453 ? 12.709 8.375 -22.285 1.00 93.25 453 ALA A C 1
ATOM 3319 O O . ALA A 1 453 ? 13.183 8.390 -23.420 1.00 93.25 453 ALA A O 1
ATOM 3320 N N . GLY A 1 454 ? 12.528 7.246 -21.607 1.00 93.50 454 GLY A N 1
ATOM 3321 C CA . GLY A 1 454 ? 12.725 5.927 -22.194 1.00 93.50 454 GLY A CA 1
ATOM 3322 C C . GLY A 1 454 ? 11.527 5.022 -21.980 1.00 93.50 454 GLY A C 1
ATOM 3323 O O . GLY A 1 454 ? 10.891 5.057 -20.929 1.00 93.50 454 GLY A O 1
ATOM 3324 N N . GLY A 1 455 ? 11.231 4.177 -22.965 1.00 95.12 455 GLY A N 1
ATOM 3325 C CA . GLY A 1 455 ? 10.108 3.245 -22.884 1.00 95.12 455 GLY A CA 1
ATOM 3326 C C . GLY A 1 455 ? 10.170 2.326 -21.661 1.00 95.12 455 GLY A C 1
ATOM 3327 O O . GLY A 1 455 ? 9.136 2.046 -21.064 1.00 95.12 455 GLY A O 1
ATOM 3328 N N . LEU A 1 456 ? 11.370 1.910 -21.234 1.00 94.25 456 LEU A N 1
ATOM 3329 C CA . LEU A 1 456 ? 11.577 1.121 -20.014 1.00 94.25 456 LEU A CA 1
ATOM 3330 C C . LEU A 1 456 ? 12.382 1.886 -18.958 1.00 94.25 456 LEU A C 1
ATOM 3332 O O . LEU A 1 456 ? 11.970 1.942 -17.802 1.00 94.25 456 LEU A O 1
ATOM 3336 N N . ILE A 1 457 ? 13.506 2.492 -19.339 1.00 91.75 457 ILE A N 1
ATOM 3337 C CA . ILE A 1 457 ? 14.416 3.193 -18.423 1.00 91.75 457 ILE A CA 1
ATOM 3338 C C . ILE A 1 457 ? 14.555 4.646 -18.862 1.00 91.75 457 ILE A C 1
ATOM 3340 O O . ILE A 1 457 ? 14.937 4.900 -19.998 1.00 91.75 457 ILE A O 1
ATOM 3344 N N . GLY A 1 458 ? 14.302 5.602 -17.971 1.00 90.62 458 GLY A N 1
ATOM 3345 C CA . GLY A 1 458 ? 14.455 7.022 -18.282 1.00 90.62 458 GLY A CA 1
ATOM 3346 C C . GLY A 1 458 ? 15.914 7.417 -18.447 1.00 90.62 458 GLY A C 1
ATOM 3347 O O . GLY A 1 458 ? 16.368 7.691 -19.557 1.00 90.62 458 GLY A O 1
ATOM 3348 N N . SER A 1 459 ? 16.651 7.424 -17.341 1.00 85.19 459 SER A N 1
ATOM 3349 C CA . SER A 1 459 ? 18.066 7.788 -17.322 1.00 85.19 459 SER A CA 1
ATOM 3350 C C . SER A 1 459 ? 18.910 6.763 -16.586 1.00 85.19 459 SER A C 1
ATOM 3352 O O . SER A 1 459 ? 18.539 6.261 -15.519 1.00 85.19 459 SER A O 1
ATOM 3354 N N . TYR A 1 460 ? 20.073 6.487 -17.158 1.00 69.12 460 TYR A N 1
ATOM 3355 C CA . TYR A 1 460 ? 21.094 5.633 -16.586 1.00 69.12 460 TYR A CA 1
ATOM 3356 C C . TYR A 1 460 ? 22.347 6.465 -16.293 1.00 69.12 460 TYR A C 1
ATOM 3358 O O . TYR A 1 460 ? 23.056 6.839 -17.222 1.00 69.12 460 TYR A O 1
ATOM 3366 N N . GLN A 1 461 ? 22.608 6.768 -15.014 1.00 66.00 461 GLN A N 1
ATOM 3367 C CA . GLN A 1 461 ? 23.726 7.617 -14.576 1.00 66.00 461 GLN A CA 1
ATOM 3368 C C . GLN A 1 461 ? 24.685 6.853 -13.651 1.00 66.00 461 GLN A C 1
ATOM 3370 O O . GLN A 1 461 ? 24.260 6.078 -12.790 1.00 66.00 461 GLN A O 1
ATOM 3375 N N . LEU A 1 462 ? 25.993 7.085 -13.812 1.00 49.72 462 LEU A N 1
ATOM 3376 C CA . LEU A 1 462 ? 27.008 6.604 -12.872 1.00 49.72 462 LEU A CA 1
ATOM 3377 C C . LEU A 1 462 ? 26.900 7.347 -11.539 1.00 49.72 462 LEU A C 1
ATOM 3379 O O . LEU A 1 462 ? 26.941 8.576 -11.507 1.00 49.72 462 LEU A O 1
ATOM 3383 N N . GLY A 1 463 ? 26.837 6.598 -10.440 1.00 51.22 463 GLY A N 1
ATOM 3384 C CA . GLY A 1 463 ? 27.331 7.094 -9.161 1.00 51.22 463 GLY A CA 1
ATOM 3385 C C . GLY A 1 463 ? 28.857 7.004 -9.137 1.00 51.22 463 GLY A C 1
ATOM 3386 O O . GLY A 1 463 ? 29.443 6.172 -9.829 1.00 51.22 463 GLY A O 1
ATOM 3387 N N . GLU A 1 464 ? 29.522 7.842 -8.343 1.00 40.41 464 GLU A N 1
ATOM 3388 C CA . GLU A 1 464 ? 30.955 7.687 -8.070 1.00 40.41 464 GLU A CA 1
ATOM 3389 C C . GLU A 1 464 ? 31.200 6.320 -7.389 1.00 40.41 464 GLU A C 1
ATOM 3391 O O . GLU A 1 464 ? 30.845 6.119 -6.226 1.00 40.41 464 GLU A O 1
ATOM 3396 N N . GLY A 1 465 ? 31.748 5.344 -8.126 1.00 47.66 465 GLY A N 1
ATOM 3397 C CA . GLY A 1 465 ? 32.078 4.008 -7.612 1.00 47.66 465 GLY A CA 1
ATOM 3398 C C . GLY A 1 465 ? 32.191 2.933 -8.704 1.00 47.66 465 GLY A C 1
ATOM 3399 O O . GLY A 1 465 ? 31.380 2.877 -9.623 1.00 47.66 465 GLY A O 1
ATOM 3400 N N . ASN A 1 466 ? 33.207 2.066 -8.611 1.00 47.66 466 ASN A N 1
ATOM 3401 C CA . ASN A 1 466 ? 33.488 1.003 -9.588 1.00 47.66 466 ASN A CA 1
ATOM 3402 C C . ASN A 1 466 ? 32.346 -0.033 -9.658 1.00 47.66 466 ASN A C 1
ATOM 3404 O O . ASN A 1 466 ? 32.205 -0.885 -8.781 1.00 47.66 466 ASN A O 1
ATOM 3408 N N . GLY A 1 467 ? 31.546 0.035 -10.726 1.00 52.06 467 GLY A N 1
ATOM 3409 C CA . GLY A 1 467 ? 30.410 -0.847 -10.998 1.00 52.06 467 GLY A CA 1
ATOM 3410 C C . GLY A 1 467 ? 30.814 -2.275 -11.378 1.00 52.06 467 GLY A C 1
ATOM 3411 O O . GLY A 1 467 ? 31.044 -2.570 -12.547 1.00 52.06 467 GLY A O 1
ATOM 3412 N N . GLY A 1 468 ? 30.841 -3.172 -10.390 1.00 51.66 468 GLY A N 1
ATOM 3413 C CA . GLY A 1 468 ? 31.165 -4.597 -10.558 1.00 51.66 468 GLY A CA 1
ATOM 3414 C C . GLY A 1 468 ? 29.984 -5.535 -10.864 1.00 51.66 468 GLY A C 1
ATOM 3415 O O . GLY A 1 468 ? 30.154 -6.746 -10.772 1.00 51.66 468 GLY A O 1
ATOM 3416 N N . GLY A 1 469 ? 28.786 -5.024 -11.178 1.00 58.91 469 GLY A N 1
ATOM 3417 C CA . GLY A 1 469 ? 27.591 -5.848 -11.431 1.00 58.91 469 GLY A CA 1
ATOM 3418 C C . GLY A 1 469 ? 27.195 -5.947 -12.910 1.00 58.91 469 GLY A C 1
ATOM 3419 O O . GLY A 1 469 ? 27.379 -4.997 -13.669 1.00 58.91 469 GLY A O 1
ATOM 3420 N N . THR A 1 470 ? 26.609 -7.080 -13.316 1.00 63.72 470 THR A N 1
ATOM 3421 C CA . THR A 1 470 ? 26.031 -7.275 -14.659 1.00 63.72 470 THR A CA 1
ATOM 3422 C C . THR A 1 470 ? 24.788 -6.396 -14.842 1.00 63.72 470 THR A C 1
ATOM 3424 O O . THR A 1 470 ? 23.969 -6.279 -13.932 1.00 63.72 470 THR A O 1
ATOM 3427 N N . ASN A 1 471 ? 24.647 -5.778 -16.016 1.00 78.81 471 ASN A N 1
ATOM 3428 C CA . ASN A 1 471 ? 23.564 -4.853 -16.356 1.00 78.81 471 ASN A CA 1
ATOM 3429 C C . ASN A 1 471 ? 22.816 -5.383 -17.586 1.00 78.81 471 ASN A C 1
ATOM 3431 O O . ASN A 1 471 ? 23.345 -5.316 -18.700 1.00 78.81 471 ASN A O 1
ATOM 3435 N N . THR A 1 472 ? 21.619 -5.939 -17.392 1.00 84.94 472 THR A N 1
ATOM 3436 C CA . THR A 1 472 ? 20.867 -6.614 -18.465 1.00 84.94 472 THR A CA 1
ATOM 3437 C C . THR A 1 472 ? 19.438 -6.103 -18.591 1.00 84.94 472 THR A C 1
ATOM 3439 O O . THR A 1 472 ? 18.751 -5.862 -17.597 1.00 84.94 472 THR A O 1
ATOM 3442 N N . ILE A 1 473 ? 18.990 -5.960 -19.837 1.00 89.38 473 ILE A N 1
ATOM 3443 C CA . ILE A 1 473 ? 17.583 -5.799 -20.198 1.00 89.38 473 ILE A CA 1
ATOM 3444 C C . ILE A 1 473 ? 17.280 -6.868 -21.227 1.00 89.38 473 ILE A C 1
ATOM 3446 O O . ILE A 1 473 ? 17.826 -6.844 -22.331 1.00 89.38 473 ILE A O 1
ATOM 3450 N N . GLU A 1 474 ? 16.423 -7.804 -20.857 1.00 92.94 474 GLU A N 1
ATOM 3451 C CA . GLU A 1 474 ? 16.148 -8.968 -21.675 1.00 92.94 474 GLU A CA 1
ATOM 3452 C C . GLU A 1 474 ? 14.661 -9.139 -21.900 1.00 92.94 474 GLU A C 1
ATOM 3454 O O . GLU A 1 474 ? 13.862 -9.003 -20.968 1.00 92.94 474 GLU A O 1
ATOM 3459 N N . ARG A 1 475 ? 14.293 -9.514 -23.129 1.00 95.25 475 ARG A N 1
ATOM 3460 C CA . ARG A 1 475 ? 12.953 -10.032 -23.444 1.00 95.25 475 ARG A CA 1
ATOM 3461 C C . ARG A 1 475 ? 11.866 -9.119 -22.893 1.00 95.25 475 ARG A C 1
ATOM 3463 O O . ARG A 1 475 ? 11.010 -9.554 -22.143 1.00 95.25 475 ARG A O 1
ATOM 3470 N N . SER A 1 476 ? 11.989 -7.830 -23.167 1.00 97.00 476 SER A N 1
ATOM 3471 C CA . SER A 1 476 ? 11.183 -6.773 -22.559 1.00 97.00 476 SER A CA 1
ATOM 3472 C C . SER A 1 476 ? 10.724 -5.801 -23.632 1.00 97.00 476 SER A C 1
ATOM 3474 O O . SER A 1 476 ? 11.350 -5.723 -24.693 1.00 97.00 476 SER A O 1
ATOM 3476 N N . TYR A 1 477 ? 9.627 -5.077 -23.412 1.00 96.88 477 TYR A N 1
ATOM 3477 C CA . TYR A 1 477 ? 9.105 -4.234 -24.484 1.00 96.88 477 TYR A CA 1
ATOM 3478 C C . TYR A 1 477 ? 8.351 -2.977 -24.062 1.00 96.88 477 TYR A C 1
ATOM 3480 O O . TYR A 1 477 ? 7.762 -2.897 -22.991 1.00 96.88 477 TYR A O 1
ATOM 3488 N N . ASN A 1 478 ? 8.319 -1.994 -24.957 1.00 96.94 478 ASN A N 1
ATOM 3489 C CA . ASN A 1 478 ? 7.513 -0.789 -24.810 1.00 96.94 478 ASN A CA 1
ATOM 3490 C C . ASN A 1 478 ? 6.522 -0.633 -25.972 1.00 96.94 478 ASN A C 1
ATOM 3492 O O . ASN A 1 478 ? 6.897 -0.699 -27.137 1.00 96.94 478 ASN A O 1
ATOM 3496 N N . THR A 1 479 ? 5.258 -0.364 -25.669 1.00 95.56 479 THR A N 1
ATOM 3497 C CA . THR A 1 479 ? 4.235 -0.005 -26.672 1.00 95.56 479 THR A CA 1
ATOM 3498 C C . THR A 1 479 ? 3.629 1.372 -26.448 1.00 95.56 479 THR A C 1
ATOM 3500 O O . THR A 1 479 ? 2.965 1.887 -27.350 1.00 95.56 479 THR A O 1
ATOM 3503 N N . GLY A 1 480 ? 3.879 1.975 -25.283 1.00 95.31 480 GLY A N 1
ATOM 3504 C CA . GLY A 1 480 ? 3.496 3.349 -25.002 1.00 95.31 480 GLY A CA 1
ATOM 3505 C C . GLY A 1 480 ? 4.295 4.326 -25.857 1.00 95.31 480 GLY A C 1
ATOM 3506 O O . GLY A 1 480 ? 5.465 4.094 -26.178 1.00 95.31 480 GLY A O 1
ATOM 3507 N N . THR A 1 481 ? 3.665 5.434 -26.230 1.00 93.81 481 THR A N 1
ATOM 3508 C CA . THR A 1 481 ? 4.350 6.518 -26.946 1.00 93.81 481 THR A CA 1
ATOM 3509 C C . THR A 1 481 ? 5.378 7.159 -26.020 1.00 93.81 481 THR A C 1
ATOM 3511 O O . THR A 1 481 ? 5.076 7.383 -24.852 1.00 93.81 481 THR A O 1
ATOM 3514 N N . VAL A 1 482 ? 6.574 7.471 -26.525 1.00 94.06 482 VAL A N 1
ATOM 3515 C CA . VAL A 1 482 ? 7.631 8.143 -25.755 1.00 94.06 482 VAL A CA 1
ATOM 3516 C C . VAL A 1 482 ? 7.901 9.509 -26.377 1.00 94.06 482 VAL A C 1
ATOM 3518 O O . VAL A 1 482 ? 8.275 9.597 -27.543 1.00 94.06 482 VAL A O 1
ATOM 3521 N N . THR A 1 483 ? 7.692 10.583 -25.618 1.00 92.56 483 THR A N 1
ATOM 3522 C CA . THR A 1 483 ? 7.857 11.969 -26.077 1.00 92.56 483 THR A CA 1
ATOM 3523 C C . THR A 1 483 ? 8.764 12.738 -25.122 1.00 92.56 483 THR A C 1
ATOM 3525 O O . THR A 1 483 ? 8.416 12.948 -23.962 1.00 92.56 483 THR A O 1
ATOM 3528 N N . ALA A 1 484 ? 9.935 13.141 -25.619 1.00 91.75 484 ALA A N 1
ATOM 3529 C CA . ALA A 1 484 ? 10.918 13.977 -24.930 1.00 91.75 484 ALA A CA 1
ATOM 3530 C C . ALA A 1 484 ? 11.931 14.554 -25.933 1.00 91.75 484 ALA A C 1
ATOM 3532 O O . ALA A 1 484 ? 11.956 14.126 -27.086 1.00 91.75 484 ALA A O 1
ATOM 3533 N N . ILE A 1 485 ? 12.790 15.486 -25.495 1.00 89.62 485 ILE A N 1
ATOM 3534 C CA . ILE A 1 485 ? 13.937 15.959 -26.299 1.00 89.62 485 ILE A CA 1
ATOM 3535 C C . ILE A 1 485 ? 14.868 14.781 -26.617 1.00 89.62 485 ILE A C 1
ATOM 3537 O O . ILE A 1 485 ? 15.233 14.564 -27.769 1.00 89.62 485 ILE A O 1
ATOM 3541 N N . THR A 1 486 ? 15.203 13.995 -25.592 1.00 89.56 486 THR A N 1
ATOM 3542 C CA . THR A 1 486 ? 15.940 12.739 -25.719 1.00 89.56 486 THR A CA 1
ATOM 3543 C C . THR A 1 486 ? 14.986 11.587 -25.428 1.00 89.56 486 THR A C 1
ATOM 3545 O O . THR A 1 486 ? 14.668 11.313 -24.269 1.00 89.56 486 THR A O 1
ATOM 3548 N N . ALA A 1 487 ? 14.517 10.918 -26.480 1.00 90.62 487 ALA A N 1
ATOM 3549 C CA . ALA A 1 487 ? 13.572 9.810 -26.386 1.00 90.62 487 ALA A CA 1
ATOM 3550 C C . ALA A 1 487 ? 14.205 8.500 -26.869 1.00 90.62 487 ALA A C 1
ATOM 3552 O O . ALA A 1 487 ? 14.800 8.459 -27.945 1.00 90.62 487 ALA A O 1
ATOM 3553 N N . GLY A 1 488 ? 14.058 7.428 -26.090 1.00 90.88 488 GLY A N 1
ATOM 3554 C CA . GLY A 1 488 ? 14.503 6.085 -26.461 1.00 90.88 488 GLY A CA 1
ATOM 3555 C C . GLY A 1 488 ? 13.412 5.034 -26.300 1.00 90.88 488 GLY A C 1
ATOM 3556 O O . GLY A 1 488 ? 12.614 5.080 -25.365 1.00 90.88 488 GLY A O 1
ATOM 3557 N N . GLY A 1 489 ? 13.372 4.058 -27.206 1.00 90.62 489 GLY A N 1
ATOM 3558 C CA . GLY A 1 489 ? 12.371 2.993 -27.179 1.00 90.62 489 GLY A CA 1
ATOM 3559 C C . GLY A 1 489 ? 12.528 2.068 -25.972 1.00 90.62 489 GLY A C 1
ATOM 3560 O O . GLY A 1 489 ? 11.541 1.560 -25.446 1.00 90.62 489 GLY A O 1
ATOM 3561 N N . VAL A 1 490 ? 13.767 1.904 -25.499 1.00 91.31 490 VAL A N 1
ATOM 3562 C CA . VAL A 1 490 ? 14.126 1.111 -24.318 1.00 91.31 490 VAL A CA 1
ATOM 3563 C C . VAL A 1 490 ? 14.710 2.021 -23.237 1.00 91.31 490 VAL A C 1
ATOM 3565 O O . VAL A 1 490 ? 14.155 2.091 -22.142 1.00 91.31 490 VAL A O 1
ATOM 3568 N N . ILE A 1 491 ? 15.786 2.750 -23.549 1.00 90.44 491 ILE A N 1
ATOM 3569 C CA . ILE A 1 491 ? 16.498 3.637 -22.617 1.00 90.44 491 ILE A CA 1
ATOM 3570 C C . ILE A 1 491 ? 16.485 5.067 -23.156 1.00 90.44 491 ILE A C 1
ATOM 3572 O O . ILE A 1 491 ? 16.898 5.289 -24.290 1.00 90.44 491 ILE A O 1
ATOM 3576 N N . GLY A 1 492 ? 16.072 6.046 -22.354 1.00 90.56 492 GLY A N 1
ATOM 3577 C CA . GLY A 1 492 ? 16.108 7.454 -22.746 1.00 90.56 492 GLY A CA 1
ATOM 3578 C C . GLY A 1 492 ? 17.539 7.953 -22.910 1.00 90.56 492 GLY A C 1
ATOM 3579 O O . GLY A 1 492 ? 17.961 8.258 -24.024 1.00 90.56 492 GLY A O 1
ATOM 3580 N N . GLN A 1 493 ? 18.299 7.979 -21.815 1.00 87.44 493 GLN A N 1
ATOM 3581 C CA . GLN A 1 493 ? 19.708 8.379 -21.812 1.00 87.44 493 GLN A CA 1
ATOM 3582 C C . GLN A 1 493 ? 20.606 7.355 -21.109 1.00 87.44 493 GLN A C 1
ATOM 3584 O O . GLN A 1 493 ? 20.266 6.854 -20.036 1.00 87.44 493 GLN A O 1
ATOM 3589 N N . ASP A 1 494 ? 21.760 7.081 -21.716 1.00 81.62 494 ASP A N 1
ATOM 3590 C CA . ASP A 1 494 ? 22.812 6.209 -21.195 1.00 81.62 494 ASP A CA 1
ATOM 3591 C C . ASP A 1 494 ? 24.123 6.981 -20.967 1.00 81.62 494 ASP A C 1
ATOM 3593 O O . ASP A 1 494 ? 24.852 7.280 -21.915 1.00 81.62 494 ASP A O 1
ATOM 3597 N N . ASP A 1 495 ? 24.423 7.284 -19.703 1.00 72.25 495 ASP A N 1
ATOM 3598 C CA . ASP A 1 495 ? 25.609 8.042 -19.285 1.00 72.25 495 ASP A CA 1
ATOM 3599 C C . ASP A 1 495 ? 26.648 7.203 -18.536 1.00 72.25 495 ASP A C 1
ATOM 3601 O O . ASP A 1 495 ? 27.511 7.742 -17.842 1.00 72.25 495 ASP A O 1
ATOM 3605 N N . ALA A 1 496 ? 26.582 5.876 -18.624 1.00 66.12 496 ALA A N 1
ATOM 3606 C CA . ALA A 1 496 ? 27.450 5.033 -17.814 1.00 66.12 496 ALA A CA 1
ATOM 3607 C C . ALA A 1 496 ? 28.453 4.225 -18.625 1.00 66.12 496 ALA A C 1
ATOM 3609 O O . ALA A 1 496 ? 28.091 3.480 -19.531 1.00 66.12 496 ALA A O 1
ATOM 3610 N N . SER A 1 497 ? 29.706 4.276 -18.188 1.00 59.50 497 SER A N 1
ATOM 3611 C CA . SER A 1 497 ? 30.852 3.571 -18.768 1.00 59.50 497 SER A CA 1
ATOM 3612 C C . SER A 1 497 ? 30.866 2.052 -18.538 1.00 59.50 497 SER A C 1
ATOM 3614 O O . SER A 1 497 ? 31.799 1.379 -18.970 1.00 59.50 497 SER A O 1
ATOM 3616 N N . THR A 1 498 ? 29.866 1.485 -17.854 1.00 64.12 498 THR A N 1
ATOM 3617 C CA . THR A 1 498 ? 29.774 0.043 -17.586 1.00 64.12 498 THR A CA 1
ATOM 3618 C C . THR A 1 498 ? 29.232 -0.737 -18.785 1.00 64.12 498 THR A C 1
ATOM 3620 O O . THR A 1 498 ? 28.366 -0.256 -19.525 1.00 64.12 498 THR A O 1
ATOM 3623 N N . ASN A 1 499 ? 29.694 -1.985 -18.933 1.00 64.69 499 ASN A N 1
ATOM 3624 C CA . ASN A 1 499 ? 29.150 -2.932 -19.906 1.00 64.69 499 ASN A CA 1
ATOM 3625 C C . ASN A 1 499 ? 27.669 -3.207 -19.617 1.00 64.69 499 ASN A C 1
ATOM 3627 O O . ASN A 1 499 ? 27.279 -3.487 -18.478 1.00 64.69 499 ASN A O 1
ATOM 3631 N N . LYS A 1 500 ? 26.859 -3.137 -20.675 1.00 75.88 500 LYS A N 1
ATOM 3632 C CA . LYS A 1 500 ? 25.413 -3.364 -20.657 1.00 75.88 500 LYS A CA 1
ATOM 3633 C C . LYS A 1 500 ? 25.007 -4.257 -21.814 1.00 75.88 500 LYS A C 1
ATOM 3635 O O . LYS A 1 500 ? 25.553 -4.129 -22.911 1.00 75.88 500 LYS A O 1
ATOM 3640 N N . THR A 1 501 ? 24.014 -5.103 -21.573 1.00 83.06 501 THR A N 1
ATOM 3641 C CA . THR A 1 501 ? 23.435 -5.982 -22.588 1.00 83.06 501 THR A CA 1
ATOM 3642 C C . THR A 1 501 ? 21.955 -5.677 -22.740 1.00 83.06 501 THR A C 1
ATOM 3644 O O . THR A 1 501 ? 21.186 -5.798 -21.786 1.00 83.06 501 THR A O 1
ATOM 3647 N N . ILE A 1 502 ? 21.558 -5.295 -23.954 1.00 87.38 502 ILE A N 1
ATOM 3648 C CA . ILE A 1 502 ? 20.154 -5.184 -24.350 1.00 87.38 502 ILE A CA 1
ATOM 3649 C C . ILE A 1 502 ? 19.890 -6.327 -25.324 1.00 87.38 502 ILE A C 1
ATOM 3651 O O . ILE A 1 502 ? 20.460 -6.365 -26.419 1.00 87.38 502 ILE A O 1
ATOM 3655 N N . SER A 1 503 ? 19.068 -7.287 -24.905 1.00 91.62 503 SER A N 1
ATOM 3656 C CA . SER A 1 503 ? 18.806 -8.500 -25.673 1.00 91.62 503 SER A CA 1
ATOM 3657 C C . SER A 1 503 ? 17.312 -8.750 -25.851 1.00 91.62 503 SER A C 1
ATOM 3659 O O . SER A 1 503 ? 16.513 -8.658 -24.919 1.00 91.62 503 SER A O 1
ATOM 3661 N N . ASN A 1 504 ? 16.912 -9.081 -27.077 1.00 93.94 504 ASN A N 1
ATOM 3662 C CA . ASN A 1 504 ? 15.545 -9.470 -27.419 1.00 93.94 504 ASN A CA 1
ATOM 3663 C C . ASN A 1 504 ? 14.474 -8.479 -26.933 1.00 93.94 504 ASN A C 1
ATOM 3665 O O . ASN A 1 504 ? 13.406 -8.896 -26.484 1.00 93.94 504 ASN A O 1
ATOM 3669 N N . CYS A 1 505 ? 14.783 -7.180 -26.973 1.00 94.94 505 CYS A N 1
ATOM 3670 C CA . CYS A 1 505 ? 13.893 -6.114 -26.532 1.00 94.94 505 CYS A CA 1
ATOM 3671 C C . CYS A 1 505 ? 13.177 -5.453 -27.709 1.00 94.94 505 CYS A C 1
ATOM 3673 O O . CYS A 1 505 ? 13.774 -5.262 -28.768 1.00 94.94 505 CYS A O 1
ATOM 3675 N N . PHE A 1 506 ? 11.922 -5.053 -27.510 1.00 94.69 506 PHE A N 1
ATOM 3676 C CA . PHE A 1 506 ? 11.096 -4.492 -28.579 1.00 94.69 506 PHE A CA 1
ATOM 3677 C C . PHE A 1 506 ? 10.463 -3.158 -28.206 1.00 94.69 506 PHE A C 1
ATOM 3679 O O . PHE A 1 506 ? 10.154 -2.907 -27.043 1.00 94.69 506 PHE A O 1
ATOM 3686 N N . TRP A 1 507 ? 10.240 -2.286 -29.184 1.00 93.56 507 TRP A N 1
ATOM 3687 C CA . TRP A 1 507 ? 9.494 -1.053 -28.948 1.00 93.56 507 TRP A CA 1
ATOM 3688 C C . TRP A 1 507 ? 8.624 -0.651 -30.135 1.00 93.56 507 TRP A C 1
ATOM 3690 O O . TRP A 1 507 ? 8.884 -1.024 -31.279 1.00 93.56 507 TRP A O 1
ATOM 3700 N N . LYS A 1 508 ? 7.552 0.091 -29.856 1.00 89.00 508 LYS A N 1
ATOM 3701 C CA . LYS A 1 508 ? 6.720 0.723 -30.881 1.00 89.00 508 LYS A CA 1
ATOM 3702 C C . LYS A 1 508 ? 7.371 2.027 -31.349 1.00 89.00 508 LYS A C 1
ATOM 3704 O O . LYS A 1 508 ? 7.890 2.783 -30.529 1.00 89.00 508 LYS A O 1
ATOM 3709 N N . ASP A 1 509 ? 7.333 2.275 -32.654 1.00 76.56 509 ASP A N 1
ATOM 3710 C CA . ASP A 1 509 ? 7.876 3.499 -33.247 1.00 76.56 509 ASP A CA 1
ATOM 3711 C C . ASP A 1 509 ? 6.943 4.717 -33.091 1.00 76.56 509 ASP A C 1
ATOM 3713 O O . ASP A 1 509 ? 5.739 4.554 -32.858 1.00 76.56 509 ASP A O 1
ATOM 3717 N N . ILE A 1 510 ? 7.482 5.935 -33.251 1.00 66.25 510 ILE A N 1
ATOM 3718 C CA . ILE A 1 510 ? 6.687 7.176 -33.291 1.00 66.25 510 ILE A CA 1
ATOM 3719 C C . ILE A 1 510 ? 6.295 7.475 -34.746 1.00 66.25 510 ILE A C 1
ATOM 3721 O O . ILE A 1 510 ? 7.147 7.427 -35.631 1.00 66.25 510 ILE A O 1
ATOM 3725 N N . PRO A 1 511 ? 5.043 7.879 -35.020 1.00 54.84 511 PRO A N 1
ATOM 3726 C CA . PRO A 1 511 ? 4.585 8.209 -36.374 1.00 54.84 511 PRO A CA 1
ATOM 3727 C C . PRO A 1 511 ? 5.298 9.380 -37.081 1.00 54.84 511 PRO A C 1
ATOM 3729 O O . PRO A 1 511 ? 5.019 9.630 -38.248 1.00 54.84 511 PRO A O 1
ATOM 3732 N N . THR A 1 512 ? 6.171 10.142 -36.411 1.00 52.47 512 THR A N 1
ATOM 3733 C CA . THR A 1 512 ? 6.689 11.441 -36.893 1.00 52.47 512 THR A CA 1
ATOM 3734 C C . THR A 1 512 ? 7.921 11.354 -37.806 1.00 52.47 512 THR A C 1
ATOM 3736 O O . THR A 1 512 ? 8.543 12.374 -38.092 1.00 52.47 512 THR A O 1
ATOM 3739 N N . GLY A 1 513 ? 8.273 10.164 -38.304 1.00 42.53 513 GLY A N 1
ATOM 3740 C CA . GLY A 1 513 ? 9.270 9.987 -39.372 1.00 42.53 513 GLY A CA 1
ATOM 3741 C C . GLY A 1 513 ? 10.737 9.914 -38.927 1.00 42.53 513 GLY A C 1
ATOM 3742 O O . GLY A 1 513 ? 11.588 9.583 -39.747 1.00 42.53 513 GLY A O 1
ATOM 3743 N N . ASN A 1 514 ? 11.036 10.137 -37.643 1.00 52.78 514 ASN A N 1
ATOM 3744 C CA . ASN A 1 514 ? 12.337 9.831 -37.041 1.00 52.78 514 ASN A CA 1
ATOM 3745 C C . ASN A 1 514 ? 12.174 8.635 -36.102 1.00 52.78 514 ASN A C 1
ATOM 3747 O O . ASN A 1 514 ? 11.688 8.799 -34.982 1.00 52.78 514 ASN A O 1
ATOM 3751 N N . ALA A 1 515 ? 12.562 7.446 -36.568 1.00 58.97 515 ALA A N 1
ATOM 3752 C CA . ALA A 1 515 ? 12.398 6.220 -35.798 1.00 58.97 515 ALA A CA 1
ATOM 3753 C C . ALA A 1 515 ? 13.101 6.323 -34.436 1.00 58.97 515 ALA A C 1
ATOM 3755 O O . ALA A 1 515 ? 14.281 6.697 -34.380 1.00 58.97 515 ALA A O 1
ATOM 3756 N N . ILE A 1 516 ? 12.423 5.973 -33.334 1.00 69.06 516 ILE A N 1
ATOM 3757 C CA . ILE A 1 516 ? 13.122 5.948 -32.043 1.00 69.06 516 ILE A CA 1
ATOM 3758 C C . ILE A 1 516 ? 14.143 4.815 -32.070 1.00 69.06 516 ILE A C 1
ATOM 3760 O O . ILE A 1 516 ? 13.830 3.664 -32.376 1.00 69.06 516 ILE A O 1
ATOM 3764 N N . ARG A 1 517 ? 15.376 5.124 -31.683 1.00 82.69 517 ARG A N 1
ATOM 3765 C CA . ARG A 1 517 ? 16.412 4.125 -31.418 1.00 82.69 517 ARG A CA 1
ATOM 3766 C C . ARG A 1 517 ? 16.128 3.413 -30.090 1.00 82.69 517 ARG A C 1
ATOM 3768 O O . ARG A 1 517 ? 15.412 3.926 -29.233 1.00 82.69 517 ARG A O 1
ATOM 3775 N N . ALA A 1 518 ? 16.748 2.255 -29.865 1.00 86.19 518 ALA A N 1
ATOM 3776 C CA . ALA A 1 518 ? 16.686 1.596 -28.557 1.00 86.19 518 ALA A CA 1
ATOM 3777 C C . ALA A 1 518 ? 17.152 2.536 -27.426 1.00 86.19 518 ALA A C 1
ATOM 3779 O O . ALA A 1 518 ? 16.532 2.580 -26.363 1.00 86.19 518 ALA A O 1
ATOM 3780 N N . VAL A 1 519 ? 18.216 3.307 -27.691 1.00 88.06 519 VAL A N 1
ATOM 3781 C CA . VAL A 1 519 ? 18.787 4.316 -26.790 1.00 88.06 519 VAL A CA 1
ATOM 3782 C C . VAL A 1 519 ? 18.669 5.697 -27.433 1.00 88.06 519 VAL A C 1
ATOM 3784 O O . VAL A 1 519 ? 19.165 5.891 -28.545 1.00 88.06 519 VAL A O 1
ATOM 3787 N N . GLY A 1 520 ? 18.015 6.634 -26.744 1.00 85.00 520 GLY A N 1
ATOM 3788 C CA . GLY A 1 520 ? 17.749 7.982 -27.256 1.00 85.00 520 GLY A CA 1
ATOM 3789 C C . GLY A 1 520 ? 18.982 8.883 -27.290 1.00 85.00 520 GLY A C 1
ATOM 3790 O O . GLY A 1 520 ? 19.250 9.532 -28.298 1.00 85.00 520 GLY A O 1
ATOM 3791 N N . GLY A 1 521 ? 19.767 8.887 -26.213 1.00 82.75 521 GLY A N 1
ATOM 3792 C CA . GLY A 1 521 ? 21.011 9.648 -26.096 1.00 82.75 521 GLY A CA 1
ATOM 3793 C C . GLY A 1 521 ? 22.084 8.879 -25.333 1.00 82.75 521 GLY A C 1
ATOM 3794 O O . GLY A 1 521 ? 21.775 8.085 -24.448 1.00 82.75 521 GLY A O 1
ATOM 3795 N N . SER A 1 522 ? 23.350 9.106 -25.681 1.00 74.62 522 SER A N 1
ATOM 3796 C CA . SER A 1 522 ? 24.491 8.505 -24.988 1.00 74.62 522 SER A CA 1
ATOM 3797 C C . SER A 1 522 ? 25.661 9.481 -24.932 1.00 74.62 522 SER A C 1
ATOM 3799 O O . SER A 1 522 ? 26.030 10.056 -25.958 1.00 74.62 522 SER A O 1
ATOM 3801 N N . SER A 1 523 ? 26.247 9.653 -23.746 1.00 63.88 523 SER A N 1
ATOM 3802 C CA . SER A 1 523 ? 27.462 10.456 -23.539 1.00 63.88 523 SER A CA 1
ATOM 3803 C C . SER A 1 523 ? 28.757 9.633 -23.603 1.00 63.88 523 SER A C 1
ATOM 3805 O O . SER A 1 523 ? 29.841 10.205 -23.681 1.00 63.88 523 SER A O 1
ATOM 3807 N N . VAL A 1 524 ? 28.653 8.299 -23.625 1.00 57.94 524 VAL A N 1
ATOM 3808 C CA . VAL A 1 524 ? 29.785 7.349 -23.569 1.00 57.94 524 VAL A CA 1
ATOM 3809 C C . VAL A 1 524 ? 29.885 6.423 -24.795 1.00 57.94 524 VAL A C 1
ATOM 3811 O O . VAL A 1 524 ? 30.767 5.571 -24.855 1.00 57.94 524 VAL A O 1
ATOM 3814 N N . GLY A 1 525 ? 29.008 6.598 -25.790 1.00 57.62 525 GLY A N 1
ATOM 3815 C CA . GLY A 1 525 ? 28.861 5.700 -26.940 1.00 57.62 525 GLY A CA 1
ATOM 3816 C C . GLY A 1 525 ? 27.770 4.644 -26.720 1.00 57.62 525 GLY A C 1
ATOM 3817 O O . GLY A 1 525 ? 27.438 4.290 -25.590 1.00 57.62 525 GLY A O 1
ATOM 3818 N N . ASN A 1 526 ? 27.151 4.163 -27.805 1.00 60.25 526 ASN A N 1
ATOM 3819 C CA . ASN A 1 526 ? 26.078 3.164 -27.700 1.00 60.25 526 ASN A CA 1
ATOM 3820 C C . ASN A 1 526 ? 26.591 1.861 -27.040 1.00 60.25 526 ASN A C 1
ATOM 3822 O O . ASN A 1 526 ? 27.751 1.506 -27.263 1.00 60.25 526 ASN A O 1
ATOM 3826 N N . PRO A 1 527 ? 25.747 1.111 -26.303 1.00 61.53 527 PRO A N 1
ATOM 3827 C CA . PRO A 1 527 ? 26.120 -0.171 -25.717 1.00 61.53 527 PRO A CA 1
ATOM 3828 C C . PRO A 1 527 ? 26.761 -1.129 -26.722 1.00 61.53 527 PRO A C 1
ATOM 3830 O O . PRO A 1 527 ? 26.386 -1.186 -27.893 1.00 61.53 527 PRO A O 1
ATOM 3833 N N . ALA A 1 528 ? 27.706 -1.924 -26.217 1.00 53.47 528 ALA A N 1
ATOM 3834 C CA . ALA A 1 528 ? 28.541 -2.820 -27.010 1.00 53.47 528 ALA A CA 1
ATOM 3835 C C . ALA A 1 528 ? 27.749 -3.891 -27.789 1.00 53.47 528 ALA A C 1
ATOM 3837 O O . ALA A 1 528 ? 28.249 -4.390 -28.794 1.00 53.47 528 ALA A O 1
ATOM 3838 N N . THR A 1 529 ? 26.530 -4.254 -27.354 1.00 63.81 529 THR A N 1
ATOM 3839 C CA . THR A 1 529 ? 25.674 -5.239 -28.043 1.00 63.81 529 THR A CA 1
ATOM 3840 C C . THR A 1 529 ? 24.175 -4.932 -27.916 1.00 63.81 529 THR A C 1
ATOM 3842 O O . THR A 1 529 ? 23.638 -4.798 -26.816 1.00 63.81 529 THR A O 1
ATOM 3845 N N . TYR A 1 530 ? 23.488 -4.890 -29.064 1.00 77.88 530 TYR A N 1
ATOM 3846 C CA . TYR A 1 530 ? 22.027 -4.954 -29.182 1.00 77.88 530 TYR A CA 1
ATOM 3847 C C . TYR A 1 530 ? 21.660 -6.244 -29.908 1.00 77.88 530 TYR A C 1
ATOM 3849 O O . TYR A 1 530 ? 21.560 -6.277 -31.135 1.00 77.88 530 TYR A O 1
ATOM 3857 N N . THR A 1 531 ? 21.496 -7.335 -29.172 1.00 86.25 531 THR A N 1
ATOM 3858 C CA . THR A 1 531 ? 21.243 -8.634 -29.808 1.00 86.25 531 THR A CA 1
ATOM 3859 C C . THR A 1 531 ? 19.743 -8.857 -29.917 1.00 86.25 531 THR A C 1
ATOM 3861 O O . THR A 1 531 ? 19.036 -8.777 -28.917 1.00 86.25 531 THR A O 1
ATOM 3864 N N . GLY A 1 532 ? 19.231 -9.104 -31.122 1.00 87.50 532 GLY A N 1
ATOM 3865 C CA . GLY A 1 532 ? 17.821 -9.455 -31.325 1.00 87.50 532 GLY A CA 1
ATOM 3866 C C . GLY A 1 532 ? 16.805 -8.377 -30.913 1.00 87.50 532 GLY A C 1
ATOM 3867 O O . GLY A 1 532 ? 15.656 -8.713 -30.651 1.00 87.50 532 GLY A O 1
ATOM 3868 N N . SER A 1 533 ? 17.214 -7.107 -30.802 1.00 90.88 533 SER A N 1
ATOM 3869 C CA . SER A 1 533 ? 16.368 -6.020 -30.284 1.00 90.88 533 SER A CA 1
ATOM 3870 C C . SER A 1 533 ? 15.961 -5.044 -31.385 1.00 90.88 533 SER A C 1
ATOM 3872 O O . SER A 1 533 ? 16.830 -4.501 -32.067 1.00 90.88 533 SER A O 1
ATOM 3874 N N . PHE A 1 534 ? 14.658 -4.806 -31.554 1.00 90.69 534 PHE A N 1
ATOM 3875 C CA . PHE A 1 534 ? 14.119 -4.134 -32.740 1.00 90.69 534 PHE A CA 1
ATOM 3876 C C . PHE A 1 534 ? 12.836 -3.342 -32.466 1.00 90.69 534 PHE A C 1
ATOM 3878 O O . PHE A 1 534 ? 12.096 -3.612 -31.524 1.00 90.69 534 PHE A O 1
ATOM 3885 N N . VAL A 1 535 ? 12.507 -2.427 -33.376 1.00 90.94 535 VAL A N 1
ATOM 3886 C CA . VAL A 1 535 ? 11.133 -1.929 -33.508 1.00 90.94 535 VAL A CA 1
ATOM 3887 C C . VAL A 1 535 ? 10.213 -3.097 -33.887 1.00 90.94 535 VAL A C 1
ATOM 3889 O O . VAL A 1 535 ? 10.571 -3.912 -34.742 1.00 90.94 535 VAL A O 1
ATOM 3892 N N . PHE A 1 536 ? 9.028 -3.184 -33.275 1.00 91.50 536 PHE A N 1
ATOM 3893 C CA . PHE A 1 536 ? 8.042 -4.209 -33.635 1.00 91.50 536 PHE A CA 1
ATOM 3894 C C . PHE A 1 536 ? 7.673 -4.138 -35.123 1.00 91.50 536 PHE A C 1
ATOM 3896 O O . PHE A 1 536 ? 7.313 -3.079 -35.636 1.00 91.50 536 PHE A O 1
ATOM 3903 N N . SER A 1 537 ? 7.711 -5.283 -35.804 1.00 90.75 537 SER A N 1
ATOM 3904 C CA . SER A 1 537 ? 7.276 -5.425 -37.198 1.00 90.75 537 SER A CA 1
ATOM 3905 C C . SER A 1 537 ? 6.889 -6.872 -37.510 1.00 90.75 537 SER A C 1
ATOM 3907 O O . SER A 1 537 ? 7.111 -7.770 -36.699 1.00 90.75 537 SER A O 1
ATOM 3909 N N . ALA A 1 538 ? 6.357 -7.124 -38.709 1.00 89.12 538 ALA A N 1
ATOM 3910 C CA . ALA A 1 538 ? 6.064 -8.482 -39.175 1.00 89.12 538 ALA A CA 1
ATOM 3911 C C . ALA A 1 538 ? 7.301 -9.406 -39.171 1.00 89.12 538 ALA A C 1
ATOM 3913 O O . ALA A 1 538 ? 7.170 -10.600 -38.925 1.00 89.12 538 ALA A O 1
ATOM 3914 N N . SER A 1 539 ? 8.496 -8.861 -39.429 1.00 89.69 539 SER A N 1
ATOM 3915 C CA . SER A 1 539 ? 9.766 -9.603 -39.448 1.00 89.69 539 SER A CA 1
ATOM 3916 C C . SER A 1 539 ? 10.536 -9.552 -38.126 1.00 89.69 539 SER A C 1
ATOM 3918 O O . SER A 1 539 ? 11.521 -10.268 -37.970 1.00 89.69 539 SER A O 1
ATOM 3920 N N . ALA A 1 540 ? 10.122 -8.701 -37.185 1.00 90.81 540 ALA A N 1
ATOM 3921 C CA . ALA A 1 540 ? 10.760 -8.542 -35.885 1.00 90.81 540 ALA A CA 1
ATOM 3922 C C . ALA A 1 540 ? 9.701 -8.611 -34.781 1.00 90.81 540 ALA A C 1
ATOM 3924 O O . ALA A 1 540 ? 9.087 -7.609 -34.403 1.00 90.81 540 ALA A O 1
ATOM 3925 N N . TRP A 1 541 ? 9.500 -9.827 -34.277 1.00 93.56 541 TRP A N 1
ATOM 3926 C CA . TRP A 1 541 ? 8.505 -10.155 -33.265 1.00 93.56 541 TRP A CA 1
ATOM 3927 C C . TRP A 1 541 ? 9.096 -11.101 -32.202 1.00 93.56 541 TRP A C 1
ATOM 3929 O O . TRP A 1 541 ? 9.966 -11.915 -32.529 1.00 93.56 541 TRP A O 1
ATOM 3939 N N . PRO A 1 542 ? 8.643 -11.022 -30.938 1.00 95.06 542 PRO A N 1
ATOM 3940 C CA . PRO A 1 542 ? 8.957 -11.988 -29.892 1.00 95.06 542 PRO A CA 1
ATOM 3941 C C . PRO A 1 542 ? 8.775 -13.451 -30.309 1.00 95.06 542 PRO A C 1
ATOM 3943 O O . PRO A 1 542 ? 7.732 -13.835 -30.833 1.00 95.06 542 PRO A O 1
ATOM 3946 N N . ALA A 1 543 ? 9.775 -14.289 -30.029 1.00 92.81 543 ALA A N 1
ATOM 3947 C CA . ALA A 1 543 ? 9.760 -15.703 -30.396 1.00 92.81 543 ALA A CA 1
ATOM 3948 C C . ALA A 1 543 ? 10.437 -16.575 -29.333 1.00 92.81 543 ALA A C 1
ATOM 3950 O O . ALA A 1 543 ? 11.449 -16.184 -28.745 1.00 92.81 543 ALA A O 1
ATOM 3951 N N . SER A 1 544 ? 9.926 -17.792 -29.128 1.00 88.62 544 SER A N 1
ATOM 3952 C CA . SER A 1 544 ? 10.465 -18.727 -28.129 1.00 88.62 544 SER A CA 1
ATOM 3953 C C . SER A 1 544 ? 11.909 -19.150 -28.402 1.00 88.62 544 SER A C 1
ATOM 3955 O O . SER A 1 544 ? 12.663 -19.340 -27.453 1.00 88.62 544 SER A O 1
ATOM 3957 N N . ALA A 1 545 ? 12.334 -19.195 -29.670 1.00 87.44 545 ALA A N 1
ATOM 3958 C CA . ALA A 1 545 ? 13.735 -19.426 -30.044 1.00 87.44 545 ALA A CA 1
ATOM 3959 C C . ALA A 1 545 ? 14.700 -18.373 -29.458 1.00 87.44 545 ALA A C 1
ATOM 3961 O O . ALA A 1 545 ? 15.874 -18.659 -29.254 1.00 87.44 545 ALA A O 1
ATOM 3962 N N . ASN A 1 546 ? 14.186 -17.184 -29.124 1.00 89.69 546 ASN A N 1
ATOM 3963 C CA . ASN A 1 546 ? 14.929 -16.076 -28.526 1.00 89.69 546 ASN A CA 1
ATOM 3964 C C . ASN A 1 546 ? 14.686 -15.962 -27.005 1.00 89.69 546 ASN A C 1
ATOM 3966 O O . ASN A 1 546 ? 14.837 -14.888 -26.419 1.00 89.69 546 ASN A O 1
ATOM 3970 N N . GLY A 1 547 ? 14.245 -17.049 -26.360 1.00 89.88 547 GLY A N 1
ATOM 3971 C CA . GLY A 1 547 ? 14.018 -17.128 -24.912 1.00 89.88 547 GLY A CA 1
ATOM 3972 C C . GLY A 1 547 ? 12.701 -16.515 -24.421 1.00 89.88 547 GLY A C 1
ATOM 3973 O O . GLY A 1 547 ? 12.486 -16.413 -23.211 1.00 89.88 547 GLY A O 1
ATOM 3974 N N . TRP A 1 548 ? 11.804 -16.096 -25.321 1.00 95.62 548 TRP A N 1
ATOM 3975 C CA . TRP A 1 548 ? 10.440 -15.696 -24.958 1.00 95.62 548 TRP A CA 1
ATOM 3976 C C . TRP A 1 548 ? 9.583 -16.939 -24.702 1.00 95.62 548 TRP A C 1
ATOM 3978 O O . TRP A 1 548 ? 8.826 -17.406 -25.558 1.00 95.62 548 TRP A O 1
ATOM 3988 N N . THR A 1 549 ? 9.764 -17.521 -23.523 1.00 96.44 549 THR A N 1
ATOM 3989 C CA . THR A 1 549 ? 9.154 -18.799 -23.160 1.00 96.44 549 THR A CA 1
ATOM 3990 C C . THR A 1 549 ? 7.757 -18.592 -22.586 1.00 96.44 549 THR A C 1
ATOM 3992 O O . THR A 1 549 ? 7.570 -17.840 -21.625 1.00 96.44 549 THR A O 1
ATOM 3995 N N . VAL A 1 550 ? 6.781 -19.285 -23.176 1.00 96.62 550 VAL A N 1
ATOM 3996 C CA . VAL A 1 550 ? 5.409 -19.343 -22.672 1.00 96.62 550 VAL A CA 1
ATOM 3997 C C . VAL A 1 550 ? 5.312 -20.389 -21.563 1.00 96.62 550 VAL A C 1
ATOM 3999 O O . VAL A 1 550 ? 5.838 -21.491 -21.710 1.00 96.62 550 VAL A O 1
ATOM 4002 N N . GLY A 1 551 ? 4.653 -20.064 -20.454 1.00 94.75 551 GLY A N 1
ATOM 4003 C CA . GLY A 1 551 ? 4.476 -20.992 -19.343 1.00 94.75 551 GLY A CA 1
ATOM 4004 C C . GLY A 1 551 ? 3.765 -20.378 -18.145 1.00 94.75 551 GLY A C 1
ATOM 4005 O O . GLY A 1 551 ? 2.912 -19.508 -18.281 1.00 94.75 551 GLY A O 1
ATOM 4006 N N . ASN A 1 552 ? 4.096 -20.880 -16.957 1.00 91.50 552 ASN A N 1
ATOM 4007 C CA . ASN A 1 552 ? 3.395 -20.588 -15.704 1.00 91.50 552 ASN A CA 1
ATOM 4008 C C . ASN A 1 552 ? 4.146 -19.609 -14.781 1.00 91.50 552 ASN A C 1
ATOM 4010 O O . ASN A 1 552 ? 3.851 -19.543 -13.588 1.00 91.50 552 ASN A O 1
ATOM 4014 N N . GLY A 1 553 ? 5.152 -18.904 -15.299 1.00 90.44 553 GLY A N 1
ATOM 4015 C CA . GLY A 1 553 ? 5.988 -17.984 -14.530 1.00 90.44 553 GLY A CA 1
ATOM 4016 C C . GLY A 1 553 ? 7.185 -18.611 -13.819 1.00 90.44 553 GLY A C 1
ATOM 4017 O O . GLY A 1 553 ? 7.874 -17.907 -13.086 1.00 90.44 553 GLY A O 1
ATOM 4018 N N . SER A 1 554 ? 7.451 -19.904 -14.018 1.00 88.00 554 SER A N 1
ATOM 4019 C CA . SER A 1 554 ? 8.599 -20.605 -13.422 1.00 88.00 554 SER A CA 1
ATOM 4020 C C . SER A 1 554 ? 9.745 -20.747 -14.426 1.00 88.00 554 SER A C 1
ATOM 4022 O O . SER A 1 554 ? 9.508 -20.828 -15.630 1.00 88.00 554 SER A O 1
ATOM 4024 N N . ASN A 1 555 ? 10.992 -20.814 -13.946 1.00 87.50 555 ASN A N 1
ATOM 4025 C CA . ASN A 1 555 ? 12.182 -21.106 -14.765 1.00 87.50 555 ASN A CA 1
ATOM 4026 C C . ASN A 1 555 ? 12.337 -20.213 -16.018 1.00 87.50 555 ASN A C 1
ATOM 4028 O O . ASN A 1 555 ? 12.737 -20.686 -17.079 1.00 87.50 555 ASN A O 1
ATOM 4032 N N . GLY A 1 556 ? 11.987 -18.925 -15.919 1.00 87.00 556 GLY A N 1
ATOM 4033 C CA . GLY A 1 556 ? 12.075 -17.980 -17.042 1.00 87.00 556 GLY A CA 1
ATOM 4034 C C . GLY A 1 556 ? 10.878 -17.989 -18.005 1.00 87.00 556 GLY A C 1
ATOM 4035 O O . GLY A 1 556 ? 10.843 -17.186 -18.937 1.00 87.00 556 GLY A O 1
ATOM 4036 N N . ALA A 1 557 ? 9.880 -18.855 -17.791 1.00 93.81 557 ALA A N 1
ATOM 4037 C CA . ALA A 1 557 ? 8.680 -18.957 -18.621 1.00 93.81 557 ALA A CA 1
ATOM 4038 C C . ALA A 1 557 ? 7.590 -17.959 -18.197 1.00 93.81 557 ALA A C 1
ATOM 4040 O O . ALA A 1 557 ? 6.544 -18.340 -17.672 1.00 93.81 557 ALA A O 1
ATOM 4041 N N . TYR A 1 558 ? 7.859 -16.666 -18.383 1.00 96.12 558 TYR A N 1
ATOM 4042 C CA . TYR A 1 558 ? 7.019 -15.575 -17.868 1.00 96.12 558 TYR A CA 1
ATOM 4043 C C . TYR A 1 558 ? 5.857 -15.154 -18.774 1.00 96.12 558 TYR A C 1
ATOM 4045 O O . TYR A 1 558 ? 5.032 -14.343 -18.355 1.00 96.12 558 TYR A O 1
ATOM 4053 N N . TRP A 1 559 ? 5.761 -15.672 -19.995 1.00 97.25 559 TRP A N 1
ATOM 4054 C CA . TRP A 1 559 ? 4.734 -15.247 -20.948 1.00 97.25 559 TRP A CA 1
ATOM 4055 C C . TRP A 1 559 ? 3.539 -16.207 -20.946 1.00 97.25 559 TRP A C 1
ATOM 4057 O O . TRP A 1 559 ? 3.711 -17.416 -20.880 1.00 97.25 559 TRP A O 1
ATOM 4067 N N . LYS A 1 560 ? 2.316 -15.687 -21.047 1.00 97.06 560 LYS A N 1
ATOM 4068 C CA . LYS A 1 560 ? 1.097 -16.462 -21.346 1.00 97.06 560 LYS A CA 1
ATOM 4069 C C . LYS A 1 560 ? 0.937 -16.690 -22.842 1.00 97.06 560 LYS A C 1
ATOM 4071 O O . LYS A 1 560 ? 0.496 -17.740 -23.292 1.00 97.06 560 LYS A O 1
ATOM 4076 N N . SER A 1 561 ? 1.260 -15.653 -23.603 1.00 96.00 561 SER A N 1
ATOM 4077 C CA . SER A 1 561 ? 1.109 -15.562 -25.048 1.00 96.00 561 SER A CA 1
ATOM 4078 C C . SER A 1 561 ? 2.164 -14.596 -25.568 1.00 96.00 561 SER A C 1
ATOM 4080 O O . SER A 1 561 ? 2.481 -13.611 -24.900 1.00 96.00 561 SER A O 1
ATOM 4082 N N . LEU A 1 562 ? 2.695 -14.866 -26.761 1.00 96.06 562 LEU A N 1
ATOM 4083 C CA . LEU A 1 562 ? 3.578 -13.936 -27.473 1.00 96.06 562 LEU A CA 1
ATOM 4084 C C . LEU A 1 562 ? 2.803 -13.000 -28.406 1.00 96.06 562 LEU A C 1
ATOM 4086 O O . LEU A 1 562 ? 3.405 -12.135 -29.037 1.00 96.06 562 LEU A O 1
ATOM 4090 N N . GLY A 1 563 ? 1.482 -13.170 -28.496 1.00 94.38 563 GLY A N 1
ATOM 4091 C CA . GLY A 1 563 ? 0.638 -12.413 -29.404 1.00 94.38 563 GLY A CA 1
ATOM 4092 C C . GLY A 1 563 ? 1.031 -12.591 -30.873 1.00 94.38 563 GLY A C 1
ATOM 4093 O O . GLY A 1 563 ? 1.686 -13.566 -31.250 1.00 94.38 563 GLY A O 1
ATOM 4094 N N . ASN A 1 564 ? 0.621 -11.643 -31.711 1.00 91.62 564 ASN A N 1
ATOM 4095 C CA . ASN A 1 564 ? 0.892 -11.653 -33.142 1.00 91.62 564 ASN A CA 1
ATOM 4096 C C . ASN A 1 564 ? 0.867 -10.240 -33.738 1.00 91.62 564 ASN A C 1
ATOM 4098 O O . ASN A 1 564 ? 0.064 -9.382 -33.356 1.00 91.62 564 ASN A O 1
ATOM 4102 N N . TRP A 1 565 ? 1.723 -10.032 -34.739 1.00 89.44 565 TRP A N 1
ATOM 4103 C CA . TRP A 1 565 ? 1.718 -8.821 -35.550 1.00 89.44 565 TRP A CA 1
ATOM 4104 C C . TRP A 1 565 ? 0.461 -8.745 -36.426 1.00 89.44 565 TRP A C 1
ATOM 4106 O O . TRP A 1 565 ? 0.081 -9.730 -37.059 1.00 89.44 565 TRP A O 1
ATOM 4116 N N . ASN A 1 566 ? -0.164 -7.566 -36.491 1.00 86.88 566 ASN A N 1
ATOM 4117 C CA . ASN A 1 566 ? -1.309 -7.307 -37.363 1.00 86.88 566 ASN A CA 1
ATOM 4118 C C . ASN A 1 566 ? -1.416 -5.820 -37.761 1.00 86.88 566 ASN A C 1
ATOM 4120 O O . ASN A 1 566 ? -2.355 -5.150 -37.348 1.00 86.88 566 ASN A O 1
ATOM 4124 N N . ASN A 1 567 ? -0.431 -5.287 -38.501 1.00 77.75 567 ASN A N 1
ATOM 4125 C CA . ASN A 1 567 ? -0.454 -3.971 -39.180 1.00 77.75 567 ASN A CA 1
ATOM 4126 C C . ASN A 1 567 ? -1.309 -2.871 -38.498 1.00 77.75 567 ASN A C 1
ATOM 4128 O O . ASN A 1 567 ? -2.220 -2.313 -39.104 1.00 77.75 567 ASN A O 1
ATOM 4132 N N . GLY A 1 568 ? -1.017 -2.563 -37.227 1.00 70.38 568 GLY A N 1
ATOM 4133 C CA . GLY A 1 568 ? -1.706 -1.520 -36.446 1.00 70.38 568 GLY A CA 1
ATOM 4134 C C . GLY A 1 568 ? -2.678 -2.025 -35.368 1.00 70.38 568 GLY A C 1
ATOM 4135 O O . GLY A 1 568 ? -2.868 -1.328 -34.377 1.00 70.38 568 GLY A O 1
ATOM 4136 N N . ASN A 1 569 ? -3.185 -3.256 -35.491 1.00 82.50 569 ASN A N 1
ATOM 4137 C CA . ASN A 1 569 ? -4.058 -3.949 -34.529 1.00 82.50 569 ASN A CA 1
ATOM 4138 C C . ASN A 1 569 ? -3.379 -5.193 -33.920 1.00 82.50 569 ASN A C 1
ATOM 4140 O O . ASN A 1 569 ? -4.017 -6.220 -33.681 1.00 82.50 569 ASN A O 1
ATOM 4144 N N . SER A 1 570 ? -2.058 -5.136 -33.732 1.00 88.56 570 SER A N 1
ATOM 4145 C CA . SER A 1 570 ? -1.279 -6.237 -33.158 1.00 88.56 570 SER A CA 1
ATOM 4146 C C . SER A 1 570 ? -1.734 -6.554 -31.732 1.00 88.56 570 SER A C 1
ATOM 4148 O O . SER A 1 570 ? -1.959 -5.650 -30.927 1.00 88.56 570 SER A O 1
ATOM 4150 N N . THR A 1 571 ? -1.805 -7.842 -31.403 1.00 93.00 571 THR A N 1
ATOM 4151 C CA . THR A 1 571 ? -1.945 -8.295 -30.014 1.00 93.00 571 THR A CA 1
ATOM 4152 C C . THR A 1 571 ? -0.544 -8.514 -29.472 1.00 93.00 571 THR A C 1
ATOM 4154 O O . THR A 1 571 ? 0.204 -9.304 -30.038 1.00 93.00 571 THR A O 1
ATOM 4157 N N . TYR A 1 572 ? -0.160 -7.785 -28.429 1.00 94.94 572 TYR A N 1
ATOM 4158 C CA . TYR A 1 572 ? 1.188 -7.853 -27.860 1.00 94.94 572 TYR A CA 1
ATOM 4159 C C . TYR A 1 572 ? 1.331 -9.023 -26.876 1.00 94.94 572 TYR A C 1
ATOM 4161 O O . TYR A 1 572 ? 0.315 -9.553 -26.415 1.00 94.94 572 TYR A O 1
ATOM 4169 N N . PRO A 1 573 ? 2.571 -9.437 -26.552 1.00 96.81 573 PRO A N 1
ATOM 4170 C CA . PRO A 1 573 ? 2.810 -10.444 -25.527 1.00 96.81 573 PRO A CA 1
ATOM 4171 C C . PRO A 1 573 ? 2.130 -10.100 -24.197 1.00 96.81 573 PRO A C 1
ATOM 4173 O O . PRO A 1 573 ? 2.027 -8.935 -23.832 1.00 96.81 573 PRO A O 1
ATOM 4176 N N . GLN A 1 574 ? 1.692 -11.114 -23.460 1.00 97.12 574 GLN A N 1
ATOM 4177 C CA . GLN A 1 574 ? 1.060 -10.957 -22.145 1.00 97.12 574 GLN A CA 1
ATOM 4178 C C . GLN A 1 574 ? 1.755 -11.850 -21.130 1.00 97.12 574 GLN A C 1
ATOM 4180 O O . GLN A 1 574 ? 2.167 -12.963 -21.471 1.00 97.12 574 GLN A O 1
ATOM 4185 N N . LEU A 1 575 ? 1.883 -11.389 -19.889 1.00 97.75 575 LEU A N 1
ATOM 4186 C CA . LEU A 1 575 ? 2.483 -12.197 -18.831 1.00 97.75 575 LEU A CA 1
ATOM 4187 C C . LEU A 1 575 ? 1.552 -13.325 -18.390 1.00 97.75 575 LEU A C 1
ATOM 4189 O O . LEU A 1 575 ? 0.339 -13.251 -18.534 1.00 97.75 575 LEU A O 1
ATOM 4193 N N . TYR A 1 576 ? 2.138 -14.372 -17.815 1.00 96.88 576 TYR A N 1
ATOM 4194 C CA . TYR A 1 576 ? 1.453 -15.603 -17.397 1.00 96.88 576 TYR A CA 1
ATOM 4195 C C . TYR A 1 576 ? 0.273 -15.421 -16.422 1.00 96.88 576 TYR A C 1
ATOM 4197 O O . TYR A 1 576 ? -0.533 -16.337 -16.274 1.00 96.88 576 TYR A O 1
ATOM 4205 N N . PHE A 1 577 ? 0.198 -14.283 -15.728 1.00 95.00 577 PHE A N 1
ATOM 4206 C CA . PHE A 1 577 ? -0.842 -13.967 -14.742 1.00 95.00 577 PHE A CA 1
ATOM 4207 C C . PHE A 1 577 ? -1.862 -12.925 -15.224 1.00 95.00 577 PHE A C 1
ATOM 4209 O O . PHE A 1 577 ? -2.784 -12.611 -14.474 1.00 95.00 577 PHE A O 1
ATOM 4216 N N . GLU A 1 578 ? -1.685 -12.371 -16.426 1.00 94.56 578 GLU A N 1
ATOM 4217 C CA . GLU A 1 578 ? -2.718 -11.585 -17.119 1.00 94.56 578 GLU A CA 1
ATOM 4218 C C . GLU A 1 578 ? -3.711 -12.517 -17.811 1.00 94.56 578 GLU A C 1
ATOM 4220 O O . GLU A 1 578 ? -4.894 -12.162 -17.984 1.00 94.56 578 GLU A O 1
#

Foldseek 3Di:
DDFDWDDDDDDDDPDDDDDDDDDDDDDDDDDDPPPQDDPDPAFWEKEAEPQQCAWFWKWWAWLVRDIDTFIQHRRITTGHQDPVQFIFGQWMDGDPEDIDGFQHGIGDYHYWHDNNHTTGFDDDDPQATEDRGPVSLVCCQVDLVSLAGHHEYPAAGEPSLDEDDAQFDEDDRRARQHAYYPVLHEYEAHEYDAAAAQKENHREHFNQPDPDGQQHEDENYEHPEHEIEHQQKEHHYRDYHDDPCLQALRGYEYYHYEYAYAIEHLEYAHHYAGHAEYELYEGQHAHEHAHAEYALHYAEYAEAENYEGNHAYEYEYEDDEEHAYELHYREYAYQEYENYEGPHAYEYDYAHQEYFYEPHYREYDYADHPDAHEAFEGQHAYYYPAYAEAQYEPHYREYDHEHEYELYFGEYAYAYDHDHYFYARGGREYEDPEEYHYANYFYEHAYAYAAWYEQHYGEYEYDPHDYPYAYEHELYFGEHHFHYPQYARHYREYEDPDAYEYALYEGAFDPPPDGHHNYRYYPNDDHPDNYLYYYDDQVRFDDVVRLCADDQCPPSNFWPDCWHDDPVPTDHTHGNVD

Secondary structure (DSSP, 8-state):
---------------------------------PPPPP---S-EEEEEES-TT---EEEEEETTS-EEEEEEETTEEEEEPPTTS--EEEEEEETTSPPEEEEEESSSEEEEEE-SS-EEPPPPBTTBEEE-SHHHHHGGGG-HHHHTSEEEE-S-EE-TTPBPPPB--SSSS-SB-SEEE-TT-EEE-EEEE-TTSEESSEEEE--TTSSSPPPPEEES-EE-SEEEEEEEEESSEEEE---S-TT-TTS-EEES-EE-SEEEEEEEESSEEEEEEEES-EE-S-EEEEEEEEESSEEEEEEEES-EE-S-EEEE-SS-S--EEESSEEEE-SS-EEEEEE-S-EEEES--S-EEEESSEEEE--S---SPEEEEEE-S-EEEEEEEEEEEESSEEEESS-EEEEEEEE-S-EEEEEEEEEEESSEEEEEESS-EEEEEEEE-S-EEESSEEESSEEEEEE-SS---S-EEEES-EE-S-EESSEEESSEEEE---S--EEES-EEPPPTTSSPPPSEEEESS-S-SEEES-EE-BTTB---GGGT--BSSSSTT--EEE--B--TTSPBPPEETT-

Radius of gyration: 29.07 Å; chains: 1; bounding box: 76×51×90 Å

Sequence (578 aa):
MLYPTVKRSPLFLSCLFFLFCASACSKGDAGSDNPPDPPYNGPATVIQSTSTTLDASTLVTFSDNSTQTVRFSKGALRIPLSGSGNKIIKSIKAGNDEEILIGRKEGGTISLNYDGDILRFRDPVNGAIPIGTYDEFQLINFSETTLAATYKLEADLDFMDISWTPIGKERPREAFTGNFDGNNFKISNLNIYSGNEPAGLFGYADNTKNANPPAQYIRNLTIASGSVKGGLAGAFLAKISYSNNPFNPNICVISNCVNYASINGGLAGGIAVWCGTVENCKNYGEVVSGDQGAGGIVYGAIKLDGCENFGNIKLNNDAIANPVVGGIVGRFFGSTFSNCTNHGDITVNGNALSVTVGGIVGLRLVSSNTDASVKIINSGNIVCNNVKSAVCGGLVGANAGTTIVKASFNKGNITLTGTTNYAGGIIGGLNIRNGYGFEAVYNTGNISASKIAGGLIGSYQLGEGNGGGTNTIERSYNTGTVTAITAGGVIGQDDASTNKTISNCFWKDIPTGNAIRAVGGSSVGNPATYTGSFVFSASAWPASANGWTVGNGSNGAYWKSLGNWNNGNSTYPQLYFE